Protein AF-0000000072324168 (afdb_homodimer)

Solvent-accessible surface area (backbone atoms only — not comparable to full-atom values): 37733 Å² total; per-residue (Å²): 128,75,68,67,39,31,33,25,35,31,62,55,54,40,46,63,49,72,64,44,25,72,76,72,34,48,34,36,33,50,61,52,38,23,42,68,27,62,54,70,36,89,86,43,82,41,41,69,46,52,26,52,66,29,71,56,37,54,84,37,65,69,52,51,38,49,52,46,49,53,36,47,72,25,58,42,56,27,38,25,35,52,34,39,68,38,70,90,43,70,47,70,49,60,48,61,48,50,31,62,75,67,61,41,54,93,57,33,31,38,41,24,37,50,60,58,61,40,57,44,73,31,65,34,92,82,46,39,81,24,95,67,52,40,78,72,47,71,60,63,86,48,72,70,40,41,53,52,52,49,59,70,44,42,67,52,63,68,36,88,48,38,42,58,42,90,70,6,46,39,36,36,28,53,46,34,86,73,55,54,57,65,46,49,52,50,48,28,53,53,27,38,74,72,73,26,85,22,58,32,30,30,27,42,40,56,67,89,48,60,61,69,60,52,47,53,51,42,44,72,60,60,35,61,29,31,27,60,47,38,84,67,40,47,66,69,71,43,50,71,67,54,45,54,52,46,31,54,51,27,28,69,68,30,64,56,31,51,45,65,43,48,34,76,58,37,55,71,45,53,61,49,63,80,65,35,39,38,65,47,26,32,44,56,41,67,57,44,32,30,26,37,43,75,46,44,59,43,18,53,30,46,40,81,59,42,38,67,61,38,32,54,46,50,47,53,53,53,60,28,30,64,81,30,58,59,81,43,12,39,35,34,31,47,26,38,53,35,58,45,37,39,15,37,43,61,36,24,70,87,60,37,56,37,45,35,50,29,46,25,52,50,50,52,52,61,65,72,104,124,76,67,66,42,32,34,24,36,31,61,55,53,41,47,63,49,72,66,44,26,72,75,71,34,49,33,37,32,50,62,55,38,23,42,68,26,62,53,69,35,91,86,43,81,41,42,69,47,52,26,52,68,28,71,54,37,54,84,38,65,67,53,51,37,50,51,43,49,54,37,48,72,26,58,42,56,28,38,26,34,52,35,40,66,40,69,89,43,70,49,70,49,58,48,59,50,49,30,60,75,67,61,40,53,92,57,31,29,37,41,23,38,50,60,57,60,41,58,43,74,30,66,34,93,80,48,40,80,24,98,65,52,39,80,72,47,72,59,66,87,48,75,69,41,40,52,51,52,48,59,71,43,42,68,52,64,67,37,89,47,38,42,59,43,90,70,6,45,39,37,35,28,53,45,36,86,75,54,54,59,64,49,50,52,49,46,28,53,52,27,38,74,71,74,26,84,21,58,31,30,29,27,40,40,57,67,89,48,59,61,69,61,50,48,52,52,43,45,73,58,59,34,60,28,30,28,59,47,37,84,65,41,45,65,68,72,44,50,70,67,54,45,52,52,46,32,54,53,25,31,70,67,30,66,56,31,51,45,65,46,48,33,76,58,37,55,72,46,54,62,48,62,81,66,36,40,37,66,47,27,32,42,56,42,68,59,44,32,29,28,36,41,76,47,44,60,49,19,53,29,48,42,80,58,41,38,68,61,35,32,53,46,49,48,53,53,53,62,27,31,64,80,31,58,60,83,45,13,39,34,35,32,48,24,38,53,36,58,43,36,41,15,37,41,62,35,24,69,87,59,38,54,37,45,36,49,31,46,24,53,50,50,52,52,60,63,75,100

Structure (mmCIF, N/CA/C/O backbone):
data_AF-0000000072324168-model_v1
#
loop_
_entity.id
_entity.type
_entity.pdbx_description
1 polymer 'Glycosyltransferase WbsX'
#
loop_
_atom_site.group_PDB
_atom_site.id
_atom_site.type_symbol
_atom_site.label_atom_id
_atom_site.label_alt_id
_atom_site.label_comp_id
_atom_site.label_asym_id
_atom_site.label_entity_id
_atom_site.label_seq_id
_atom_site.pdbx_PDB_ins_code
_atom_site.Cartn_x
_atom_site.Cartn_y
_atom_site.Cartn_z
_atom_site.occupancy
_atom_site.B_iso_or_equiv
_atom_site.auth_seq_id
_atom_site.auth_comp_id
_atom_site.auth_asym_id
_atom_site.auth_atom_id
_atom_site.pdbx_PDB_model_num
ATOM 1 N N . MET A 1 1 ? -9.344 23.922 33.438 1 47.09 1 MET A N 1
ATOM 2 C CA . MET A 1 1 ? -8.594 24.531 32.344 1 47.09 1 MET A CA 1
ATOM 3 C C . MET A 1 1 ? -8.922 23.859 31.016 1 47.09 1 MET A C 1
ATOM 5 O O . MET A 1 1 ? -9.172 22.656 30.969 1 47.09 1 MET A O 1
ATOM 9 N N . SER A 1 2 ? -9.352 24.688 29.969 1 65 2 SER A N 1
ATOM 10 C CA . SER A 1 2 ? -9.805 24.156 28.688 1 65 2 SER A CA 1
ATOM 11 C C . SER A 1 2 ? -8.68 23.438 27.969 1 65 2 SER A C 1
ATOM 13 O O . SER A 1 2 ? -7.5 23.719 28.188 1 65 2 SER A O 1
ATOM 15 N N . LYS A 1 3 ? -8.859 22.281 27.391 1 82.44 3 LYS A N 1
ATOM 16 C CA . LYS A 1 3 ? -7.898 21.469 26.656 1 82.44 3 LYS A CA 1
ATOM 17 C C . LYS A 1 3 ? -7.676 22.031 25.25 1 82.44 3 LYS A C 1
ATOM 19 O O . LYS A 1 3 ? -8.633 22.297 24.531 1 82.44 3 LYS A O 1
ATOM 24 N N . PRO A 1 4 ? -6.355 22.312 25.047 1 93 4 PRO A N 1
ATOM 25 C CA . PRO A 1 4 ? -6.066 22.75 23.672 1 93 4 PRO A CA 1
ATOM 26 C C . PRO A 1 4 ? -6.57 21.75 22.625 1 93 4 PRO A C 1
ATOM 28 O O . PRO A 1 4 ? -6.535 20.531 22.859 1 93 4 PRO A O 1
ATOM 31 N N . ARG A 1 5 ? -7.145 22.297 21.594 1 96.12 5 ARG A N 1
ATOM 32 C CA . ARG A 1 5 ? -7.57 21.484 20.469 1 96.12 5 ARG A CA 1
ATOM 33 C C . ARG A 1 5 ? -6.418 21.266 19.484 1 96.12 5 ARG A C 1
ATOM 35 O O . ARG A 1 5 ? -5.844 22.219 18.984 1 96.12 5 ARG A O 1
ATOM 42 N N . LEU A 1 6 ? -6.098 20.016 19.312 1 98.12 6 LEU A N 1
ATOM 43 C CA . LEU A 1 6 ? -5.059 19.641 18.359 1 98.12 6 LEU A CA 1
ATOM 44 C C . LEU A 1 6 ? -5.672 19.141 17.047 1 98.12 6 LEU A C 1
ATOM 46 O O . LEU A 1 6 ? -6.445 18.188 17.047 1 98.12 6 LEU A O 1
ATOM 50 N N . ILE A 1 7 ? -5.395 19.828 15.953 1 98.88 7 ILE A N 1
ATOM 51 C CA . ILE A 1 7 ? -5.902 19.484 14.633 1 98.88 7 ILE A CA 1
ATOM 52 C C . ILE A 1 7 ? -4.75 19.031 13.734 1 98.88 7 ILE A C 1
ATOM 54 O O . ILE A 1 7 ? -3.781 19.766 13.539 1 98.88 7 ILE A O 1
ATOM 58 N N . ALA A 1 8 ? -4.809 17.797 13.203 1 98.88 8 ALA A N 1
ATOM 59 C CA . ALA A 1 8 ? -3.709 17.25 12.406 1 98.88 8 ALA A CA 1
ATOM 60 C C . ALA A 1 8 ? -3.988 17.406 10.914 1 98.88 8 ALA A C 1
ATOM 62 O O . ALA A 1 8 ? -5.074 17.062 10.445 1 98.88 8 ALA A O 1
ATOM 63 N N . LEU A 1 9 ? -3.006 17.969 10.219 1 98.88 9 LEU A N 1
ATOM 64 C CA . LEU A 1 9 ? -3.111 18.047 8.766 1 98.88 9 LEU A CA 1
ATOM 65 C C . LEU A 1 9 ? -3.135 16.656 8.148 1 98.88 9 LEU A C 1
ATOM 67 O O . LEU A 1 9 ? -2.342 15.789 8.523 1 98.88 9 LEU A O 1
ATOM 71 N N . TYR A 1 10 ? -4.043 16.453 7.254 1 98.88 10 TYR A N 1
ATOM 72 C CA . TYR A 1 10 ? -4.336 15.125 6.707 1 98.88 10 TYR A CA 1
ATOM 73 C C . TYR A 1 10 ? -4.23 15.133 5.188 1 98.88 10 TYR A C 1
ATOM 75 O O . TYR A 1 10 ? -4.938 15.883 4.512 1 98.88 10 TYR A O 1
ATOM 83 N N . LEU A 1 11 ? -3.324 14.312 4.668 1 98.62 11 LEU A N 1
ATOM 84 C CA . LEU A 1 11 ? -3.127 14.195 3.229 1 98.62 11 LEU A CA 1
ATOM 85 C C . LEU A 1 11 ? -4.004 13.094 2.646 1 98.62 11 LEU A C 1
ATOM 87 O O . LEU A 1 11 ? -3.84 11.922 2.982 1 98.62 11 LEU A O 1
ATOM 91 N N . PRO A 1 12 ? -4.871 13.391 1.72 1 98.12 12 PRO A N 1
ATOM 92 C CA . PRO A 1 12 ? -5.777 12.383 1.159 1 98.12 12 PRO A CA 1
ATOM 93 C C . PRO A 1 12 ? -5.184 11.656 -0.043 1 98.12 12 PRO A C 1
ATOM 95 O O . PRO A 1 12 ? -5.887 10.914 -0.732 1 98.12 12 PRO A O 1
ATOM 98 N N . GLN A 1 13 ? -3.922 11.773 -0.302 1 96.12 13 GLN A N 1
ATOM 99 C CA . GLN A 1 13 ? -3.275 11.391 -1.553 1 96.12 13 GLN A CA 1
ATOM 100 C C . GLN A 1 13 ? -3.098 9.875 -1.64 1 96.12 13 GLN A C 1
ATOM 102 O O . GLN A 1 13 ? -2.705 9.352 -2.684 1 96.12 13 GLN A O 1
ATOM 107 N N . PHE A 1 14 ? -3.506 9.016 -0.709 1 97.62 14 PHE A N 1
ATOM 108 C CA . PHE A 1 14 ? -3.205 7.59 -0.674 1 97.62 14 PHE A CA 1
ATOM 109 C C . PHE A 1 14 ? -4.324 6.785 -1.323 1 97.62 14 PHE A C 1
ATOM 111 O O . PHE A 1 14 ? -4.832 5.832 -0.731 1 97.62 14 PHE A O 1
ATOM 118 N N . HIS A 1 15 ? -4.668 7.168 -2.529 1 97.44 15 HIS A N 1
ATOM 119 C CA . HIS A 1 15 ? -5.543 6.539 -3.512 1 97.44 15 HIS A CA 1
ATOM 120 C C . HIS A 1 15 ? -5.262 7.062 -4.914 1 97.44 15 HIS A C 1
ATOM 122 O O . HIS A 1 15 ? -4.82 8.203 -5.082 1 97.44 15 HIS A O 1
ATOM 128 N N . PRO A 1 16 ? -5.414 6.191 -5.871 1 96.19 16 PRO A N 1
ATOM 129 C CA . PRO A 1 16 ? -5.199 6.672 -7.238 1 96.19 16 PRO A CA 1
ATOM 130 C C . PRO A 1 16 ? -6.328 7.574 -7.73 1 96.19 16 PRO A C 1
ATOM 132 O O . PRO A 1 16 ? -7.477 7.422 -7.305 1 96.19 16 PRO A O 1
ATOM 135 N N . PHE A 1 17 ? -6.027 8.523 -8.555 1 95.5 17 PHE A N 1
ATOM 136 C CA . PHE A 1 17 ? -7.004 9.367 -9.234 1 95.5 17 PHE A CA 1
ATOM 137 C C . PHE A 1 17 ? -6.48 9.82 -10.594 1 95.5 17 PHE A C 1
ATOM 139 O O . PHE A 1 17 ? -5.281 9.703 -10.867 1 95.5 17 PHE A O 1
ATOM 146 N N . LYS A 1 18 ? -7.309 10.266 -11.414 1 94.94 18 LYS A N 1
ATOM 147 C CA . LYS A 1 18 ? -7.078 10.43 -12.844 1 94.94 18 LYS A CA 1
ATOM 148 C C . LYS A 1 18 ? -5.859 11.305 -13.109 1 94.94 18 LYS A C 1
ATOM 150 O O . LYS A 1 18 ? -4.965 10.93 -13.867 1 94.94 18 LYS A O 1
ATOM 155 N N . GLU A 1 19 ? -5.723 12.422 -12.477 1 94.56 19 GLU A N 1
ATOM 156 C CA . GLU A 1 19 ? -4.664 13.383 -12.758 1 94.56 19 GLU A CA 1
ATOM 157 C C . GLU A 1 19 ? -3.297 12.836 -12.367 1 94.56 19 GLU A C 1
ATOM 159 O O . GLU A 1 19 ? -2.332 12.953 -13.125 1 94.56 19 GLU A O 1
ATOM 164 N N . ASN A 1 20 ? -3.205 12.211 -11.242 1 93.62 20 ASN A N 1
ATOM 165 C CA . ASN A 1 20 ? -1.938 11.609 -10.836 1 93.62 20 ASN A CA 1
ATOM 166 C C . ASN A 1 20 ? -1.521 10.492 -11.789 1 93.62 20 ASN A C 1
ATOM 168 O O . ASN A 1 20 ? -0.333 10.32 -12.07 1 93.62 20 ASN A O 1
ATOM 172 N N . ASP A 1 21 ? -2.533 9.719 -12.242 1 94.12 21 ASP A N 1
ATOM 173 C CA . ASP A 1 21 ? -2.238 8.695 -13.242 1 94.12 21 ASP A CA 1
ATOM 174 C C . ASP A 1 21 ? -1.585 9.312 -14.484 1 94.12 21 ASP A C 1
ATOM 176 O O . ASP A 1 21 ? -0.632 8.758 -15.031 1 94.12 21 ASP A O 1
ATOM 180 N N . GLU A 1 22 ? -2.107 10.438 -14.859 1 93.12 22 GLU A N 1
ATOM 181 C CA . GLU A 1 22 ? -1.63 11.117 -16.062 1 93.12 22 GLU A CA 1
ATOM 182 C C . GLU A 1 22 ? -0.259 11.75 -15.828 1 93.12 22 GLU A C 1
ATOM 184 O O . GLU A 1 22 ? 0.615 11.68 -16.688 1 93.12 22 GLU A O 1
ATOM 189 N N . TRP A 1 23 ? -0.089 12.344 -14.656 1 91.25 23 TRP A N 1
ATOM 190 C CA . TRP A 1 23 ? 1.101 13.141 -14.391 1 91.25 23 TRP A CA 1
ATOM 191 C C . TRP A 1 23 ? 2.266 12.258 -13.953 1 91.25 23 TRP A C 1
ATOM 193 O O . TRP A 1 23 ? 3.422 12.547 -14.266 1 91.25 23 TRP A O 1
ATOM 203 N N . TRP A 1 24 ? 1.988 11.18 -13.195 1 90.62 24 TRP A N 1
ATOM 204 C CA . TRP A 1 24 ? 3.066 10.477 -12.508 1 90.62 24 TRP A CA 1
ATOM 205 C C . TRP A 1 24 ? 3.066 9 -12.867 1 90.62 24 TRP A C 1
ATOM 207 O O . TRP A 1 24 ? 3.965 8.258 -12.461 1 90.62 24 TRP A O 1
ATOM 217 N N . GLY A 1 25 ? 2.096 8.539 -13.594 1 91.94 25 GLY A N 1
ATOM 218 C CA . GLY A 1 25 ? 1.966 7.141 -13.953 1 91.94 25 GLY A CA 1
ATOM 219 C C . GLY A 1 25 ? 0.766 6.465 -13.32 1 91.94 25 GLY A C 1
ATOM 220 O O . GLY A 1 25 ? 0.358 6.824 -12.211 1 91.94 25 GLY A O 1
ATOM 221 N N . LYS A 1 26 ? 0.283 5.48 -13.977 1 94.5 26 LYS A N 1
ATOM 222 C CA . LYS A 1 26 ? -0.919 4.773 -13.547 1 94.5 26 LYS A CA 1
ATOM 223 C C . LYS A 1 26 ? -0.741 4.195 -12.148 1 94.5 26 LYS A C 1
ATOM 225 O O . LYS A 1 26 ? 0.283 3.576 -11.852 1 94.5 26 LYS A O 1
ATOM 230 N N . GLY A 1 27 ? -1.746 4.477 -11.297 1 93.75 27 GLY A N 1
ATOM 231 C CA . GLY A 1 27 ? -1.777 3.895 -9.961 1 93.75 27 GLY A CA 1
ATOM 232 C C . GLY A 1 27 ? -0.893 4.629 -8.969 1 93.75 27 GLY A C 1
ATOM 233 O O . GLY A 1 27 ? -0.775 4.219 -7.812 1 93.75 27 GLY A O 1
ATOM 234 N N . PHE A 1 28 ? -0.382 5.699 -9.359 1 94.69 28 PHE A N 1
ATOM 235 C CA . PHE A 1 28 ? 0.545 6.434 -8.508 1 94.69 28 PHE A CA 1
ATOM 236 C C . PHE A 1 28 ? -0.159 6.941 -7.254 1 94.69 28 PHE A C 1
ATOM 238 O O . PHE A 1 28 ? -1.254 7.5 -7.332 1 94.69 28 PHE A O 1
ATOM 245 N N . THR A 1 29 ? 0.483 6.746 -6.125 1 96.19 29 THR A N 1
ATOM 246 C CA . THR A 1 29 ? 0.257 7.43 -4.855 1 96.19 29 THR A CA 1
ATOM 247 C C . THR A 1 29 ? 1.583 7.793 -4.195 1 96.19 29 THR A C 1
ATOM 249 O O . THR A 1 29 ? 2.648 7.379 -4.656 1 96.19 29 THR A O 1
ATOM 252 N N . GLU A 1 30 ? 1.477 8.477 -3.131 1 96.31 30 GLU A N 1
ATOM 253 C CA . GLU A 1 30 ? 2.686 8.875 -2.418 1 96.31 30 GLU A CA 1
ATOM 254 C C . GLU A 1 30 ? 3.451 7.656 -1.906 1 96.31 30 GLU A C 1
ATOM 256 O O . GLU A 1 30 ? 4.645 7.742 -1.619 1 96.31 30 GLU A O 1
ATOM 261 N N . TRP A 1 31 ? 2.811 6.496 -1.821 1 97.81 31 TRP A N 1
ATOM 262 C CA . TRP A 1 31 ? 3.479 5.273 -1.39 1 97.81 31 TRP A CA 1
ATOM 263 C C . TRP A 1 31 ? 4.621 4.918 -2.334 1 97.81 31 TRP A C 1
ATOM 265 O O . TRP A 1 31 ? 5.641 4.367 -1.906 1 97.81 31 TRP A O 1
ATOM 275 N N . THR A 1 32 ? 4.449 5.234 -3.635 1 96.06 32 THR A N 1
ATOM 276 C CA . THR A 1 32 ? 5.496 4.969 -4.617 1 96.06 32 THR A CA 1
ATOM 277 C C . THR A 1 32 ? 6.789 5.684 -4.238 1 96.06 32 THR A C 1
ATOM 279 O O . THR A 1 32 ? 7.848 5.055 -4.152 1 96.06 32 THR A O 1
ATOM 282 N N . ASN A 1 33 ? 6.672 6.984 -3.93 1 95.31 33 ASN A N 1
ATOM 283 C CA . ASN A 1 33 ? 7.844 7.766 -3.541 1 95.31 33 ASN A CA 1
ATOM 284 C C . ASN A 1 33 ? 8.445 7.258 -2.232 1 95.31 33 ASN A C 1
ATOM 286 O O . ASN A 1 33 ? 9.664 7.188 -2.092 1 95.31 33 ASN A O 1
ATOM 290 N N . VAL A 1 34 ? 7.617 6.957 -1.32 1 97.31 34 VAL A N 1
ATOM 291 C CA . VAL A 1 34 ? 8.055 6.496 -0.007 1 97.31 34 VAL A CA 1
ATOM 292 C C . VAL A 1 34 ? 8.852 5.203 -0.152 1 97.31 34 VAL A C 1
ATOM 294 O O . VAL A 1 34 ? 9.953 5.082 0.388 1 97.31 34 VAL A O 1
ATOM 297 N N . ALA A 1 35 ? 8.32 4.266 -0.903 1 96.31 35 ALA A N 1
ATOM 298 C CA . ALA A 1 35 ? 8.898 2.928 -0.997 1 96.31 35 ALA A CA 1
ATOM 299 C C . ALA A 1 35 ? 10.172 2.938 -1.846 1 96.31 35 ALA A C 1
ATOM 301 O O . ALA A 1 35 ? 11.086 2.139 -1.618 1 96.31 35 ALA A O 1
ATOM 302 N N . LYS A 1 36 ? 10.25 3.785 -2.805 1 94.38 36 LYS A N 1
ATOM 303 C CA . LYS A 1 36 ? 11.406 3.766 -3.697 1 94.38 36 LYS A CA 1
ATOM 304 C C . LYS A 1 36 ? 12.586 4.527 -3.092 1 94.38 36 LYS A C 1
ATOM 306 O O . LYS A 1 36 ? 13.695 4.48 -3.619 1 94.38 36 LYS A O 1
ATOM 311 N N . ALA A 1 37 ? 12.32 5.25 -1.991 1 94.5 37 ALA A N 1
ATOM 312 C CA . ALA A 1 37 ? 13.367 6.035 -1.34 1 94.5 37 ALA A CA 1
ATOM 313 C C . ALA A 1 37 ? 14.516 5.141 -0.877 1 94.5 37 ALA A C 1
ATOM 315 O O . ALA A 1 37 ? 14.312 3.957 -0.6 1 94.5 37 ALA A O 1
ATOM 316 N N . ARG A 1 38 ? 15.734 5.703 -0.836 1 91.81 38 ARG A N 1
ATOM 317 C CA . ARG A 1 38 ? 16.938 5 -0.412 1 91.81 38 ARG A CA 1
ATOM 318 C C . ARG A 1 38 ? 17.75 5.844 0.568 1 91.81 38 ARG A C 1
ATOM 320 O O . ARG A 1 38 ? 17.688 7.074 0.535 1 91.81 38 ARG A O 1
ATOM 327 N N . PRO A 1 39 ? 18.453 5.082 1.451 1 93.25 39 PRO A N 1
ATOM 328 C CA . PRO A 1 39 ? 19.375 5.863 2.289 1 93.25 39 PRO A CA 1
ATOM 329 C C . PRO A 1 39 ? 20.406 6.637 1.473 1 93.25 39 PRO A C 1
ATOM 331 O O . PRO A 1 39 ? 20.984 6.094 0.532 1 93.25 39 PRO A O 1
ATOM 334 N N . LEU A 1 40 ? 20.547 7.879 1.831 1 92.75 40 LEU A N 1
ATOM 335 C CA . LEU A 1 40 ? 21.484 8.75 1.117 1 92.75 40 LEU A CA 1
ATOM 336 C C . LEU A 1 40 ? 22.812 8.836 1.849 1 92.75 40 LEU A C 1
ATOM 338 O O . LEU A 1 40 ? 23.812 9.266 1.272 1 92.75 40 LEU A O 1
ATOM 342 N N . PHE A 1 41 ? 22.875 8.547 3.092 1 91.75 41 PHE A N 1
ATOM 343 C CA . PHE A 1 41 ? 24.047 8.531 3.951 1 91.75 41 PHE A CA 1
ATOM 344 C C . PHE A 1 41 ? 23.906 7.492 5.059 1 91.75 41 PHE A C 1
ATOM 346 O O . PHE A 1 41 ? 22.812 6.938 5.25 1 91.75 41 PHE A O 1
ATOM 353 N N . ARG A 1 42 ? 24.969 7.188 5.734 1 88.94 42 ARG A N 1
ATOM 354 C CA . ARG A 1 42 ? 24.953 6.176 6.785 1 88.94 42 ARG A CA 1
ATOM 355 C C . ARG A 1 42 ? 23.984 6.562 7.898 1 88.94 42 ARG A C 1
ATOM 357 O O . ARG A 1 42 ? 24.016 7.691 8.398 1 88.94 42 ARG A O 1
ATOM 364 N N . GLY A 1 43 ? 23.109 5.68 8.203 1 90.38 43 GLY A N 1
ATOM 365 C CA . GLY A 1 43 ? 22.172 5.922 9.289 1 90.38 43 GLY A CA 1
ATOM 366 C C . GLY A 1 43 ? 20.875 6.566 8.836 1 90.38 43 GLY A C 1
ATOM 367 O O . GLY A 1 43 ? 19.938 6.699 9.617 1 90.38 43 GLY A O 1
ATOM 368 N N . HIS A 1 44 ? 20.891 6.98 7.562 1 94.31 44 HIS A N 1
ATOM 369 C CA . HIS A 1 44 ? 19.672 7.582 7.031 1 94.31 44 HIS A CA 1
ATOM 370 C C . HIS A 1 44 ? 18.531 6.566 6.973 1 94.31 44 HIS A C 1
ATOM 372 O O . HIS A 1 44 ? 18.625 5.566 6.258 1 94.31 44 HIS A O 1
ATOM 378 N N . TYR A 1 45 ? 17.531 6.871 7.699 1 93.56 45 TYR A N 1
ATOM 379 C CA . TYR A 1 45 ? 16.406 5.953 7.801 1 93.56 45 TYR A CA 1
ATOM 380 C C . TYR A 1 45 ? 15.484 6.078 6.59 1 93.56 45 TYR A C 1
ATOM 382 O O . TYR A 1 45 ? 14.508 6.836 6.617 1 93.56 45 TYR A O 1
ATOM 390 N N . GLN A 1 46 ? 15.703 5.359 5.594 1 94.75 46 GLN A N 1
ATOM 391 C CA . GLN A 1 46 ? 14.906 5.207 4.383 1 94.75 46 GLN A CA 1
ATOM 392 C C . GLN A 1 46 ? 15.016 3.791 3.826 1 94.75 46 GLN A C 1
ATOM 394 O O . GLN A 1 46 ? 16.062 3.156 3.932 1 94.75 46 GLN A O 1
ATOM 399 N N . PRO A 1 47 ? 13.977 3.27 3.246 1 96.06 47 PRO A N 1
ATOM 400 C CA . PRO A 1 47 ? 12.641 3.854 3.205 1 96.06 47 PRO A CA 1
ATOM 401 C C . PRO A 1 47 ? 11.938 3.82 4.562 1 96.06 47 PRO A C 1
ATOM 403 O O . PRO A 1 47 ? 12.188 2.92 5.367 1 96.06 47 PRO A O 1
ATOM 406 N N . LYS A 1 48 ? 11.148 4.805 4.82 1 96.75 48 LYS A N 1
ATOM 407 C CA . LYS A 1 48 ? 10.234 4.762 5.961 1 96.75 48 LYS A CA 1
ATOM 408 C C . LYS A 1 48 ? 9.055 3.836 5.688 1 96.75 48 LYS A C 1
ATOM 410 O O . LYS A 1 48 ? 8.359 3.99 4.684 1 96.75 48 LYS A O 1
ATOM 415 N N . VAL A 1 49 ? 8.883 2.861 6.543 1 96.94 49 VAL A N 1
ATOM 416 C CA . VAL A 1 49 ? 7.875 1.835 6.297 1 96.94 49 VAL A CA 1
ATOM 417 C C . VAL A 1 49 ? 6.781 1.918 7.359 1 96.94 49 VAL A C 1
ATOM 419 O O . VAL A 1 49 ? 7.066 1.885 8.555 1 96.94 49 VAL A O 1
ATOM 422 N N . PRO A 1 50 ? 5.52 2.07 6.891 1 97.94 50 PRO A N 1
ATOM 423 C CA . PRO A 1 50 ? 4.426 2.109 7.867 1 97.94 50 PRO A CA 1
ATOM 424 C C . PRO A 1 50 ? 4.254 0.79 8.617 1 97.94 50 PRO A C 1
ATOM 426 O O . PRO A 1 50 ? 4.512 -0.279 8.055 1 97.94 50 PRO A O 1
ATOM 429 N N . ALA A 1 51 ? 3.787 0.842 9.859 1 96.31 51 ALA A N 1
ATOM 430 C CA . ALA A 1 51 ? 3.537 -0.337 10.68 1 96.31 51 ALA A CA 1
ATOM 431 C C . ALA A 1 51 ? 2.045 -0.643 10.766 1 96.31 51 ALA A C 1
ATOM 433 O O . ALA A 1 51 ? 1.477 -1.241 9.844 1 96.31 51 ALA A O 1
ATOM 434 N N . ASP A 1 52 ? 1.308 -0.135 11.703 1 96.12 52 ASP A N 1
ATOM 435 C CA . ASP A 1 52 ? -0.031 -0.542 12.125 1 96.12 52 ASP A CA 1
ATOM 436 C C . ASP A 1 52 ? -1.038 -0.353 10.992 1 96.12 52 ASP A C 1
ATOM 438 O O . ASP A 1 52 ? -1.988 -1.127 10.859 1 96.12 52 ASP A O 1
ATOM 442 N N . LEU A 1 53 ? -0.854 0.685 10.25 1 97.75 53 LEU A N 1
ATOM 443 C CA . LEU A 1 53 ? -1.843 1.003 9.227 1 97.75 53 LEU A CA 1
ATOM 444 C C . LEU A 1 53 ? -1.41 0.465 7.863 1 97.75 53 LEU A C 1
ATOM 446 O O . LEU A 1 53 ? -2.221 0.382 6.938 1 97.75 53 LEU A O 1
ATOM 450 N N . GLY A 1 54 ? -0.083 0.099 7.805 1 96.62 54 GLY A N 1
ATOM 451 C CA . GLY A 1 54 ? 0.429 -0.441 6.555 1 96.62 54 GLY A CA 1
ATOM 452 C C . GLY A 1 54 ? 0.371 0.549 5.406 1 96.62 54 GLY A C 1
ATOM 453 O O . GLY A 1 54 ? 0.13 1.739 5.621 1 96.62 54 GLY A O 1
ATOM 454 N N . PHE A 1 55 ? 0.723 0.029 4.215 1 97.62 55 PHE A N 1
ATOM 455 C CA . PHE A 1 55 ? 0.533 0.779 2.98 1 97.62 55 PHE A CA 1
ATOM 456 C C . PHE A 1 55 ? -0.941 0.83 2.598 1 97.62 55 PHE A C 1
ATOM 458 O O . PHE A 1 55 ? -1.371 0.142 1.671 1 97.62 55 PHE A O 1
ATOM 465 N N . TYR A 1 56 ? -1.633 1.707 3.26 1 98.31 56 TYR A N 1
ATOM 466 C CA . TYR A 1 56 ? -3.09 1.677 3.189 1 98.31 56 TYR A CA 1
ATOM 467 C C . TYR A 1 56 ? -3.59 2.379 1.932 1 98.31 56 TYR A C 1
ATOM 469 O O . TYR A 1 56 ? -2.842 3.119 1.288 1 98.31 56 TYR A O 1
ATOM 477 N N . ASP A 1 57 ? -4.832 2.02 1.552 1 98.25 57 ASP A N 1
ATOM 478 C CA . ASP A 1 57 ? -5.668 2.662 0.543 1 98.25 57 ASP A CA 1
ATOM 479 C C . ASP A 1 57 ? -6.852 3.381 1.188 1 98.25 57 ASP A C 1
ATOM 481 O O . ASP A 1 57 ? -7.688 2.75 1.841 1 98.25 57 ASP A O 1
ATOM 485 N N . LEU A 1 58 ? -6.898 4.703 0.979 1 98.62 58 LEU A N 1
ATOM 486 C CA . LEU A 1 58 ? -7.879 5.5 1.712 1 98.62 58 LEU A CA 1
ATOM 487 C C . LEU A 1 58 ? -9.281 5.281 1.157 1 98.62 58 LEU A C 1
ATOM 489 O O . LEU A 1 58 ? -10.258 5.77 1.726 1 98.62 58 LEU A O 1
ATOM 493 N N . ARG A 1 59 ? -9.453 4.574 0.094 1 98.06 59 ARG A N 1
ATOM 494 C CA . ARG A 1 59 ? -10.781 4.168 -0.372 1 98.06 59 ARG A CA 1
ATOM 495 C C . ARG A 1 59 ? -11.406 3.16 0.583 1 98.06 59 ARG A C 1
ATOM 497 O O . ARG A 1 59 ? -12.617 2.93 0.541 1 98.06 59 ARG A O 1
ATOM 504 N N . VAL A 1 60 ? -10.609 2.549 1.468 1 98.38 60 VAL A N 1
ATOM 505 C CA . VAL A 1 60 ? -11.062 1.534 2.414 1 98.38 60 VAL A CA 1
ATOM 506 C C . VAL A 1 60 ? -11.594 2.207 3.68 1 98.38 60 VAL A C 1
ATOM 508 O O . VAL A 1 60 ? -10.828 2.834 4.422 1 98.38 60 VAL A O 1
ATOM 511 N N . PRO A 1 61 ? -12.867 2.025 4.012 1 98.19 61 PRO A N 1
ATOM 512 C CA . PRO A 1 61 ? -13.43 2.691 5.191 1 98.19 61 PRO A CA 1
ATOM 513 C C . PRO A 1 61 ? -12.773 2.242 6.492 1 98.19 61 PRO A C 1
ATOM 515 O O . PRO A 1 61 ? -12.609 3.045 7.414 1 98.19 61 PRO A O 1
ATOM 518 N N . GLU A 1 62 ? -12.375 0.98 6.523 1 97.94 62 GLU A N 1
ATOM 519 C CA . GLU A 1 62 ? -11.75 0.453 7.738 1 97.94 62 GLU A CA 1
ATOM 520 C C . GLU A 1 62 ? -10.461 1.202 8.07 1 97.94 62 GLU A C 1
ATOM 522 O O . GLU A 1 62 ? -10.125 1.385 9.242 1 97.94 62 GLU A O 1
ATOM 527 N N . VAL A 1 63 ? -9.781 1.629 7.043 1 98.31 63 VAL A N 1
ATOM 528 C CA . VAL A 1 63 ? -8.531 2.369 7.219 1 98.31 63 VAL A CA 1
ATOM 529 C C . VAL A 1 63 ? -8.828 3.729 7.852 1 98.31 63 VAL A C 1
ATOM 531 O O . VAL A 1 63 ? -8.164 4.125 8.812 1 98.31 63 VAL A O 1
ATOM 534 N N . ARG A 1 64 ? -9.82 4.422 7.301 1 98.75 64 ARG A N 1
ATOM 535 C CA . ARG A 1 64 ? -10.195 5.738 7.816 1 98.75 64 ARG A CA 1
ATOM 536 C C . ARG A 1 64 ? -10.656 5.645 9.266 1 98.75 64 ARG A C 1
ATOM 538 O O . ARG A 1 64 ? -10.336 6.512 10.086 1 98.75 64 ARG A O 1
ATOM 545 N N . GLU A 1 65 ? -11.359 4.586 9.586 1 98.75 65 GLU A N 1
ATOM 546 C CA . GLU A 1 65 ? -11.82 4.359 10.953 1 98.75 65 GLU A CA 1
ATOM 547 C C . GLU A 1 65 ? -10.641 4.125 11.898 1 98.75 65 GLU A C 1
ATOM 549 O O . GLU A 1 65 ? -10.617 4.648 13.008 1 98.75 65 GLU A O 1
ATOM 554 N N . GLU A 1 66 ? -9.734 3.34 11.445 1 98.25 66 GLU A N 1
ATOM 555 C CA . GLU A 1 66 ? -8.57 3.045 12.273 1 98.25 66 GLU A CA 1
ATOM 556 C C . GLU A 1 66 ? -7.711 4.289 12.484 1 98.25 66 GLU A C 1
ATOM 558 O O . GLU A 1 66 ? -7.164 4.492 13.57 1 98.25 66 GLU A O 1
ATOM 563 N N . GLN A 1 67 ? -7.539 5.082 11.453 1 98.75 67 GLN A N 1
ATOM 564 C CA . GLN A 1 67 ? -6.82 6.344 11.594 1 98.75 67 GLN A CA 1
ATOM 565 C C . GLN A 1 67 ? -7.469 7.234 12.648 1 98.75 67 GLN A C 1
ATOM 567 O O . GLN A 1 67 ? -6.781 7.801 13.5 1 98.75 67 GLN A O 1
ATOM 572 N N . ALA A 1 68 ? -8.773 7.348 12.555 1 98.81 68 ALA A N 1
ATOM 573 C CA . ALA A 1 68 ? -9.508 8.172 13.508 1 98.81 68 ALA A CA 1
ATOM 574 C C . ALA A 1 68 ? -9.359 7.645 14.93 1 98.81 68 ALA A C 1
ATOM 576 O O . ALA A 1 68 ? -9.188 8.422 15.875 1 98.81 68 ALA A O 1
ATOM 577 N N . ARG A 1 69 ? -9.422 6.348 15.055 1 98.5 69 ARG A N 1
ATOM 578 C CA . ARG A 1 69 ? -9.266 5.73 16.375 1 98.5 69 ARG A CA 1
ATOM 579 C C . ARG A 1 69 ? -7.898 6.059 16.969 1 98.5 69 ARG A C 1
ATOM 581 O O . ARG A 1 69 ? -7.809 6.461 18.125 1 98.5 69 ARG A O 1
ATOM 588 N N . LEU A 1 70 ? -6.875 5.879 16.203 1 98.5 70 LEU A N 1
ATOM 589 C CA . LEU A 1 70 ? -5.52 6.164 16.656 1 98.5 70 LEU A CA 1
ATOM 590 C C . LEU A 1 70 ? -5.371 7.633 17.031 1 98.5 70 LEU A C 1
ATOM 592 O O . LEU A 1 70 ? -4.754 7.953 18.062 1 98.5 70 LEU A O 1
ATOM 596 N N . ALA A 1 71 ? -5.91 8.492 16.203 1 98.75 71 ALA A N 1
ATOM 597 C CA . ALA A 1 71 ? -5.836 9.93 16.453 1 98.75 71 ALA A CA 1
ATOM 598 C C . ALA A 1 71 ? -6.559 10.297 17.75 1 98.75 71 ALA A C 1
ATOM 600 O O . ALA A 1 71 ? -6.02 11.023 18.578 1 98.75 71 ALA A O 1
ATOM 601 N N . LYS A 1 72 ? -7.758 9.75 17.875 1 98.25 72 LYS A N 1
ATOM 602 C CA . LYS A 1 72 ? -8.555 10 19.078 1 98.25 72 LYS A CA 1
ATOM 603 C C . LYS A 1 72 ? -7.828 9.523 20.328 1 98.25 72 LYS A C 1
ATOM 605 O O . LYS A 1 72 ? -7.777 10.234 21.328 1 98.25 72 LYS A O 1
ATOM 610 N N . GLU A 1 73 ? -7.258 8.375 20.281 1 97.56 73 GLU A N 1
ATOM 611 C CA . GLU A 1 73 ? -6.539 7.793 21.406 1 97.56 73 GLU A CA 1
ATOM 612 C C . GLU A 1 73 ? -5.312 8.633 21.766 1 97.56 73 GLU A C 1
ATOM 614 O O . GLU A 1 73 ? -4.934 8.711 22.938 1 97.56 73 GLU A O 1
ATOM 619 N N . ALA A 1 74 ? -4.738 9.258 20.797 1 97.81 74 ALA A N 1
ATOM 620 C CA . ALA A 1 74 ? -3.549 10.07 21.016 1 97.81 74 ALA A CA 1
ATOM 621 C C . ALA A 1 74 ? -3.924 11.453 21.547 1 97.81 74 ALA A C 1
ATOM 623 O O . ALA A 1 74 ? -3.059 12.211 21.984 1 97.81 74 ALA A O 1
ATOM 624 N N . GLY A 1 75 ? -5.176 11.82 21.469 1 96.75 75 GLY A N 1
ATOM 625 C CA . GLY A 1 75 ? -5.637 13.102 21.984 1 96.75 75 GLY A CA 1
ATOM 626 C C . GLY A 1 75 ? -5.812 14.148 20.891 1 96.75 75 GLY A C 1
ATOM 627 O O . GLY A 1 75 ? -5.992 15.328 21.188 1 96.75 75 GLY A O 1
ATOM 628 N N . ILE A 1 76 ? -5.789 13.734 19.672 1 98.25 76 ILE A N 1
ATOM 629 C CA . ILE A 1 76 ? -6.039 14.641 18.562 1 98.25 76 ILE A CA 1
ATOM 630 C C . ILE A 1 76 ? -7.535 14.914 18.438 1 98.25 76 ILE A C 1
ATOM 632 O O . ILE A 1 76 ? -8.352 14 18.594 1 98.25 76 ILE A O 1
ATOM 636 N N . ASP A 1 77 ? -7.859 16.141 18.109 1 97.81 77 ASP A N 1
ATOM 637 C CA . ASP A 1 77 ? -9.258 16.562 18.188 1 97.81 77 ASP A CA 1
ATOM 638 C C . ASP A 1 77 ? -9.898 16.562 16.797 1 97.81 77 ASP A C 1
ATOM 640 O O . ASP A 1 77 ? -11.125 16.672 16.672 1 97.81 77 ASP A O 1
ATOM 644 N N . GLY A 1 78 ? -9.117 16.453 15.789 1 98.75 78 GLY A N 1
ATOM 645 C CA . GLY A 1 78 ? -9.688 16.406 14.453 1 98.75 78 GLY A CA 1
ATOM 646 C C . GLY A 1 78 ? -8.633 16.391 13.359 1 98.75 78 GLY A C 1
ATOM 647 O O . GLY A 1 78 ? -7.445 16.594 13.625 1 98.75 78 GLY A O 1
ATOM 648 N N . PHE A 1 79 ? -9.109 16.078 12.172 1 98.94 79 PHE A N 1
ATOM 649 C CA . PHE A 1 79 ? -8.25 16.109 10.992 1 98.94 79 PHE A CA 1
ATOM 650 C C . PHE A 1 79 ? -8.562 17.328 10.125 1 98.94 79 PHE A C 1
ATOM 652 O O . PHE A 1 79 ? -9.719 17.703 9.969 1 98.94 79 PHE A O 1
ATOM 659 N N . CYS A 1 80 ? -7.559 17.969 9.664 1 98.94 80 CYS A N 1
ATOM 660 C CA . CYS A 1 80 ? -7.668 18.984 8.617 1 98.94 80 CYS A CA 1
ATOM 661 C C . CYS A 1 80 ? -7.297 18.406 7.254 1 98.94 80 CYS A C 1
ATOM 663 O O . CYS A 1 80 ? -6.117 18.328 6.906 1 98.94 80 CYS A O 1
ATOM 665 N N . TYR A 1 81 ? -8.328 18.062 6.465 1 98.88 81 TYR A N 1
ATOM 666 C CA . TYR A 1 81 ? -8.094 17.438 5.168 1 98.88 81 TYR A CA 1
ATOM 667 C C . TYR A 1 81 ? -7.629 18.453 4.141 1 98.88 81 TYR A C 1
ATOM 669 O O . TYR A 1 81 ? -8.297 19.469 3.912 1 98.88 81 TYR A O 1
ATOM 677 N N . TRP A 1 82 ? -6.488 18.172 3.582 1 98.69 82 TRP A N 1
ATOM 678 C CA . TRP A 1 82 ? -6.105 19 2.445 1 98.69 82 TRP A CA 1
ATOM 679 C C . TRP A 1 82 ? -7.164 18.953 1.351 1 98.69 82 TRP A C 1
ATOM 681 O O . TRP A 1 82 ? -7.629 17.875 0.978 1 98.69 82 TRP A O 1
ATOM 691 N N . HIS A 1 83 ? -7.535 20.094 0.93 1 98.5 83 HIS A N 1
ATOM 692 C CA . HIS A 1 83 ? -8.57 20.312 -0.079 1 98.5 83 HIS A CA 1
ATOM 693 C C . HIS A 1 83 ? -8 21 -1.31 1 98.5 83 HIS A C 1
ATOM 695 O O . HIS A 1 83 ? -7.395 22.078 -1.196 1 98.5 83 HIS A O 1
ATOM 701 N N . TYR A 1 84 ? -8.227 20.359 -2.48 1 98 84 TYR A N 1
ATOM 702 C CA . TYR A 1 84 ? -7.66 20.859 -3.729 1 98 84 TYR A CA 1
ATOM 703 C C . TYR A 1 84 ? -8.758 21.297 -4.691 1 98 84 TYR A C 1
ATOM 705 O O . TYR A 1 84 ? -9.414 20.453 -5.312 1 98 84 TYR A O 1
ATOM 713 N N . TRP A 1 85 ? -8.93 22.594 -4.777 1 98.12 85 TRP A N 1
ATOM 714 C CA . TRP A 1 85 ? -9.953 23.172 -5.637 1 98.12 85 TRP A CA 1
ATOM 715 C C . TRP A 1 85 ? -9.336 24.156 -6.633 1 98.12 85 TRP A C 1
ATOM 717 O O . TRP A 1 85 ? -8.656 25.109 -6.238 1 98.12 85 TRP A O 1
ATOM 727 N N . PHE A 1 86 ? -9.531 23.859 -7.914 1 96.5 86 PHE A N 1
ATOM 728 C CA . PHE A 1 86 ? -9 24.672 -8.992 1 96.5 86 PHE A CA 1
ATOM 729 C C . PHE A 1 86 ? -10.117 25.141 -9.922 1 96.5 86 PHE A C 1
ATOM 731 O O . PHE A 1 86 ? -10.336 24.531 -10.977 1 96.5 86 PHE A O 1
ATOM 738 N N . GLU A 1 87 ? -10.75 26.203 -9.578 1 93.56 87 GLU A N 1
ATOM 739 C CA . GLU A 1 87 ? -11.82 26.797 -10.375 1 93.56 87 GLU A CA 1
ATOM 740 C C . GLU A 1 87 ? -12.805 25.734 -10.859 1 93.56 87 GLU A C 1
ATOM 742 O O . GLU A 1 87 ? -13.023 25.594 -12.062 1 93.56 87 GLU A O 1
ATOM 747 N N . GLY A 1 88 ? -13.414 25.156 -9.984 1 94 88 GLY A N 1
ATOM 748 C CA . GLY A 1 88 ? -14.461 24.203 -10.297 1 94 88 GLY A CA 1
ATOM 749 C C . GLY A 1 88 ? -13.961 22.781 -10.406 1 94 88 GLY A C 1
ATOM 750 O O . GLY A 1 88 ? -14.75 21.844 -10.492 1 94 88 GLY A O 1
ATOM 751 N N . HIS A 1 89 ? -12.742 22.609 -10.398 1 95.31 89 HIS A N 1
ATOM 752 C CA . HIS A 1 89 ? -12.148 21.281 -10.523 1 95.31 89 HIS A CA 1
ATOM 753 C C . HIS A 1 89 ? -11.508 20.844 -9.211 1 95.31 89 HIS A C 1
ATOM 755 O O . HIS A 1 89 ? -10.562 21.469 -8.734 1 95.31 89 HIS A O 1
ATOM 761 N N . GLU A 1 90 ? -12.086 19.828 -8.609 1 96.62 90 GLU A N 1
ATOM 762 C CA . GLU A 1 90 ? -11.578 19.297 -7.348 1 96.62 90 GLU A CA 1
ATOM 763 C C . GLU A 1 90 ? -10.695 18.078 -7.574 1 96.62 90 GLU A C 1
ATOM 765 O O . GLU A 1 90 ? -11.062 17.172 -8.32 1 96.62 90 GLU A O 1
ATOM 770 N N . LEU A 1 91 ? -9.508 18.078 -7.016 1 96 91 LEU A N 1
ATOM 771 C CA . LEU A 1 91 ? -8.586 16.953 -7.102 1 96 91 LEU A CA 1
ATOM 772 C C . LEU A 1 91 ? -8.531 16.188 -5.781 1 96 91 LEU A C 1
ATOM 774 O O . LEU A 1 91 ? -8.719 16.781 -4.715 1 96 91 LEU A O 1
ATOM 778 N N . MET A 1 92 ? -8.273 14.859 -5.852 1 95.94 92 MET A N 1
ATOM 779 C CA . MET A 1 92 ? -8.016 14.039 -4.672 1 95.94 92 MET A CA 1
ATOM 780 C C . MET A 1 92 ? -9.164 14.156 -3.67 1 95.94 92 MET A C 1
ATOM 782 O O . MET A 1 92 ? -8.93 14.375 -2.479 1 95.94 92 MET A O 1
ATOM 786 N N . GLU A 1 93 ? -10.367 14.148 -4.152 1 96.81 93 GLU A N 1
ATOM 787 C CA . GLU A 1 93 ? -11.539 14.547 -3.373 1 96.81 93 GLU A CA 1
ATOM 788 C C . GLU A 1 93 ? -12.148 13.352 -2.652 1 96.81 93 GLU A C 1
ATOM 790 O O . GLU A 1 93 ? -12.844 13.516 -1.646 1 96.81 93 GLU A O 1
ATOM 795 N N . ARG A 1 94 ? -11.883 12.156 -3.102 1 97.56 94 ARG A N 1
ATOM 796 C CA . ARG A 1 94 ? -12.711 11 -2.771 1 97.56 94 ARG A CA 1
ATOM 797 C C . ARG A 1 94 ? -12.664 10.703 -1.276 1 97.56 94 ARG A C 1
ATOM 799 O O . ARG A 1 94 ? -13.703 10.547 -0.635 1 97.56 94 ARG A O 1
ATOM 806 N N . PRO A 1 95 ? -11.469 10.602 -0.684 1 98.19 95 PRO A N 1
ATOM 807 C CA . PRO A 1 95 ? -11.438 10.25 0.737 1 98.19 95 PRO A CA 1
ATOM 808 C C . PRO A 1 95 ? -12.258 11.211 1.601 1 98.19 95 PRO A C 1
ATOM 810 O O . PRO A 1 95 ? -13.023 10.773 2.463 1 98.19 95 PRO A O 1
ATOM 813 N N . PHE A 1 96 ? -12.148 12.492 1.346 1 98.75 96 PHE A N 1
ATOM 814 C CA . PHE A 1 96 ? -12.852 13.484 2.139 1 98.75 96 PHE A CA 1
ATOM 815 C C . PHE A 1 96 ? -14.359 13.344 1.972 1 98.75 96 PHE A C 1
ATOM 817 O O . PHE A 1 96 ? -15.102 13.328 2.957 1 98.75 96 PHE A O 1
ATOM 824 N N . TRP A 1 97 ? -14.758 13.227 0.782 1 98.75 97 TRP A N 1
ATOM 825 C CA . TRP A 1 97 ? -16.188 13.188 0.534 1 98.75 97 TRP A CA 1
ATOM 826 C C . TRP A 1 97 ? -16.797 11.859 0.972 1 98.75 97 TRP A C 1
ATOM 828 O O . TRP A 1 97 ? -17.953 11.789 1.365 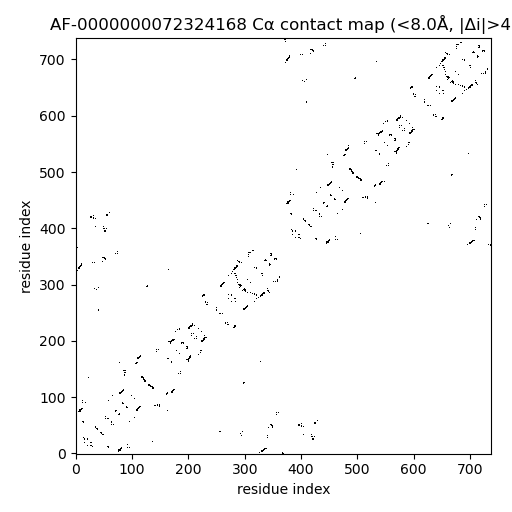1 98.75 97 TRP A O 1
ATOM 838 N N . GLU A 1 98 ? -15.984 10.773 0.919 1 98.5 98 GLU A N 1
ATOM 839 C CA . GLU A 1 98 ? -16.453 9.516 1.504 1 98.5 98 GLU A CA 1
ATOM 840 C C . GLU A 1 98 ? -16.719 9.672 3 1 98.5 98 GLU A C 1
ATOM 842 O O . GLU A 1 98 ? -17.656 9.078 3.535 1 98.5 98 GLU A O 1
ATOM 847 N N . VAL A 1 99 ? -15.891 10.414 3.672 1 98.69 99 VAL A N 1
ATOM 848 C CA . VAL A 1 99 ? -16.078 10.68 5.094 1 98.69 99 VAL A CA 1
ATOM 849 C C . VAL A 1 99 ? -17.359 11.484 5.305 1 98.69 99 VAL A C 1
ATOM 851 O O . VAL A 1 99 ? -18.203 11.117 6.129 1 98.69 99 VAL A O 1
ATOM 854 N N . VAL A 1 100 ? -17.516 12.562 4.512 1 98.81 100 VAL A N 1
ATOM 855 C CA . VAL A 1 100 ? -18.672 13.438 4.652 1 98.81 100 VAL A CA 1
ATOM 856 C C . VAL A 1 100 ? -19.953 12.656 4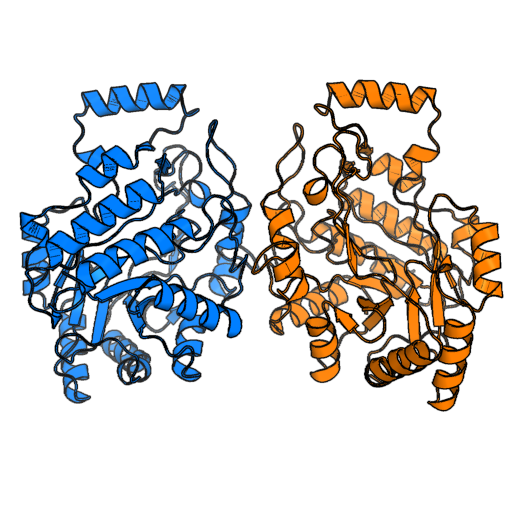.344 1 98.81 100 VAL A C 1
ATOM 858 O O . VAL A 1 100 ? -20.906 12.68 5.125 1 98.81 100 VAL A O 1
ATOM 861 N N . ASN A 1 101 ? -19.969 11.883 3.256 1 98.56 101 ASN A N 1
ATOM 862 C CA . ASN A 1 101 ? -21.172 11.234 2.752 1 98.56 101 ASN A CA 1
ATOM 863 C C . ASN A 1 101 ? -21.547 10.031 3.602 1 98.56 101 ASN A C 1
ATOM 865 O O . ASN A 1 101 ? -22.734 9.742 3.783 1 98.56 101 ASN A O 1
ATOM 869 N N . SER A 1 102 ? -20.547 9.328 4.098 1 98.06 102 SER A N 1
ATOM 870 C CA . SER A 1 102 ? -20.828 8.117 4.863 1 98.06 102 SER A CA 1
ATOM 871 C C . SER A 1 102 ? -21.172 8.445 6.312 1 98.06 102 SER A C 1
ATOM 873 O O . SER A 1 102 ? -21.766 7.625 7.02 1 98.06 102 SER A O 1
ATOM 875 N N . GLY A 1 103 ? -20.734 9.609 6.75 1 98.31 103 GLY A N 1
ATOM 876 C CA . GLY A 1 103 ? -20.875 9.961 8.156 1 98.31 103 GLY A CA 1
ATOM 877 C C . GLY A 1 103 ? -19.859 9.266 9.047 1 98.31 103 GLY A C 1
ATOM 878 O O . GLY A 1 103 ? -19.969 9.344 10.273 1 98.31 103 GLY A O 1
ATOM 879 N N . LYS A 1 104 ? -18.922 8.562 8.43 1 98.12 104 LYS A N 1
ATOM 880 C CA . LYS A 1 104 ? -17.875 7.836 9.156 1 98.12 104 LYS A CA 1
ATOM 881 C C . LYS A 1 104 ? -16.484 8.195 8.633 1 98.12 104 LYS A C 1
ATOM 883 O O . LYS A 1 104 ? -16.312 8.461 7.441 1 98.12 104 LYS A O 1
ATOM 888 N N . PRO A 1 105 ? -15.516 8.18 9.461 1 98.62 105 PRO A N 1
ATOM 889 C CA . PRO A 1 105 ? -15.578 7.902 10.898 1 98.62 105 PRO A CA 1
ATOM 890 C C . PRO A 1 105 ? -16.203 9.047 11.688 1 98.62 105 PRO A C 1
ATOM 892 O O . PRO A 1 105 ? -16.312 10.172 11.188 1 98.62 105 PRO A O 1
ATOM 895 N N . ASP A 1 106 ? -16.656 8.68 12.875 1 98.5 106 ASP A N 1
ATOM 896 C CA . ASP A 1 106 ? -17.125 9.711 13.805 1 98.5 106 ASP A CA 1
ATOM 897 C C . ASP A 1 106 ? -15.953 10.422 14.477 1 98.5 106 ASP A C 1
ATOM 899 O O . ASP A 1 106 ? -15.609 10.117 15.625 1 98.5 106 ASP A O 1
ATOM 903 N N . PHE A 1 107 ? -15.383 11.352 13.781 1 98.88 107 PHE A N 1
ATOM 904 C CA . PHE A 1 107 ? -14.203 12.109 14.156 1 98.88 107 PHE A CA 1
ATOM 905 C C . PHE A 1 107 ? -14.219 13.5 13.523 1 98.88 107 PHE A C 1
ATOM 907 O O . PHE A 1 107 ? -14.477 13.633 12.328 1 98.88 107 PHE A O 1
ATOM 914 N N . PRO A 1 108 ? -14.023 14.562 14.258 1 98.88 108 PRO A N 1
ATOM 915 C CA . PRO A 1 108 ? -14.141 15.922 13.727 1 98.88 108 PRO A CA 1
ATOM 916 C C . PRO A 1 108 ? -13.156 16.203 12.594 1 98.88 108 PRO A C 1
ATOM 918 O O . PRO A 1 108 ? -12.078 15.602 12.547 1 98.88 108 PRO A O 1
ATOM 921 N N . PHE A 1 109 ? -13.633 17.078 11.711 1 98.94 109 PHE A N 1
ATOM 922 C CA . PHE A 1 109 ? -12.758 17.406 10.586 1 98.94 109 PHE A CA 1
ATOM 923 C C . PHE A 1 109 ? -12.977 18.828 10.117 1 98.94 109 PHE A C 1
ATOM 925 O O . PHE A 1 109 ? -13.977 19.453 10.469 1 98.94 109 PHE A O 1
ATOM 932 N N . CYS A 1 110 ? -12.016 19.391 9.453 1 98.94 110 CYS A N 1
ATOM 933 C CA . CYS A 1 110 ? -12.086 20.625 8.68 1 98.94 110 CYS A CA 1
ATOM 934 C C . CYS A 1 110 ? -11.234 20.531 7.418 1 98.94 110 CYS A C 1
ATOM 936 O O . CYS A 1 110 ? -10.688 19.469 7.117 1 98.94 110 CYS A O 1
ATOM 938 N N . ILE A 1 111 ? -11.203 21.578 6.641 1 98.88 111 ILE A N 1
ATOM 939 C CA . ILE A 1 111 ? -10.43 21.5 5.406 1 98.88 111 ILE A CA 1
ATOM 940 C C . ILE A 1 111 ? -9.281 22.516 5.453 1 98.88 111 ILE A C 1
ATOM 942 O O . ILE A 1 111 ? -9.367 23.531 6.145 1 98.88 111 ILE A O 1
ATOM 946 N N . GLY A 1 112 ? -8.234 22.156 4.848 1 98.75 112 GLY A N 1
ATOM 947 C CA . GLY A 1 112 ? -7.141 23.047 4.48 1 98.75 112 GLY A CA 1
ATOM 948 C C . GLY A 1 112 ? -7.008 23.234 2.98 1 98.75 112 GLY A C 1
ATOM 949 O O . GLY A 1 112 ? -6.609 22.312 2.264 1 98.75 112 GLY A O 1
ATOM 950 N N . TRP A 1 113 ? -7.367 24.422 2.543 1 98.69 113 TRP A N 1
ATOM 951 C CA . TRP A 1 113 ? -7.336 24.719 1.116 1 98.69 113 TRP A CA 1
ATOM 952 C C . TRP A 1 113 ? -5.902 24.875 0.623 1 98.69 113 TRP A C 1
ATOM 954 O O . TRP A 1 113 ? -5.223 25.844 0.955 1 98.69 113 TRP A O 1
ATOM 964 N N . ALA A 1 114 ? -5.453 23.844 -0.09 1 97.81 114 ALA A N 1
ATOM 965 C CA . ALA A 1 114 ? -4.148 23.891 -0.742 1 97.81 114 ALA A CA 1
ATOM 966 C C . ALA A 1 114 ? -4.215 24.688 -2.039 1 97.81 114 ALA A C 1
ATOM 968 O O . ALA A 1 114 ? -4.09 24.125 -3.129 1 97.81 114 ALA A O 1
ATOM 969 N N . ASN A 1 115 ? -4.227 25.984 -1.896 1 97.06 115 ASN A N 1
ATOM 970 C CA . ASN A 1 115 ? -4.512 26.859 -3.02 1 97.06 115 ASN A CA 1
ATOM 971 C C . ASN A 1 115 ? -3.232 27.297 -3.736 1 97.06 115 ASN A C 1
ATOM 973 O O . ASN A 1 115 ? -3.088 28.453 -4.117 1 97.06 115 ASN A O 1
ATOM 977 N N . GLU A 1 116 ? -2.334 26.422 -3.859 1 93.44 116 GLU A N 1
ATOM 978 C CA . GLU A 1 116 ? -1.11 26.656 -4.617 1 93.44 116 GLU A CA 1
ATOM 979 C C . GLU A 1 116 ? -1.185 26.031 -6.004 1 93.44 116 GLU A C 1
ATOM 981 O O . GLU A 1 116 ? -1.744 24.938 -6.168 1 93.44 116 GLU A O 1
ATOM 986 N N . THR A 1 117 ? -0.639 26.734 -7 1 92.25 117 THR A N 1
ATOM 987 C CA . THR A 1 117 ? -0.49 26.156 -8.328 1 92.25 117 THR A CA 1
ATOM 988 C C . THR A 1 117 ? 0.419 24.922 -8.281 1 92.25 117 THR A C 1
ATOM 990 O O . THR A 1 117 ? 1.485 24.953 -7.668 1 92.25 117 THR A O 1
ATOM 993 N N . TRP A 1 118 ? -0.105 23.859 -8.883 1 89.12 118 TRP A N 1
ATOM 994 C CA . TRP A 1 118 ? 0.701 22.641 -8.906 1 89.12 118 TRP A CA 1
ATOM 995 C C . TRP A 1 118 ? 1.654 22.641 -10.094 1 89.12 118 TRP A C 1
ATOM 997 O O . TRP A 1 118 ? 1.246 22.922 -11.227 1 89.12 118 TRP A O 1
ATOM 1007 N N . LYS A 1 119 ? 2.844 22.359 -9.781 1 85.25 119 LYS A N 1
ATOM 1008 C CA . LYS A 1 119 ? 3.885 22.297 -10.805 1 85.25 119 LYS A CA 1
ATOM 1009 C C . LYS A 1 119 ? 4.652 20.984 -10.719 1 85.25 119 LYS A C 1
ATOM 1011 O O . LYS A 1 119 ? 4.711 20.359 -9.656 1 85.25 119 LYS A O 1
ATOM 1016 N N . SER A 1 120 ? 4.938 20.422 -11.93 1 76.31 120 SER A N 1
ATOM 1017 C CA . SER A 1 120 ? 5.84 19.281 -11.961 1 76.31 120 SER A CA 1
ATOM 1018 C C . SER A 1 120 ? 7.27 19.703 -11.633 1 76.31 120 SER A C 1
ATOM 1020 O O . SER A 1 120 ? 7.891 20.453 -12.391 1 76.31 120 SER A O 1
ATOM 1022 N N . LYS A 1 121 ? 7.551 19.516 -10.453 1 63.16 121 LYS A N 1
ATOM 1023 C CA . LYS A 1 121 ? 8.836 20.031 -10 1 63.16 121 LYS A CA 1
ATOM 1024 C C . LYS A 1 121 ? 9.984 19.109 -10.422 1 63.16 121 LYS A C 1
ATOM 1026 O O . LYS A 1 121 ? 9.953 17.906 -10.148 1 63.16 121 LYS A O 1
ATOM 1031 N N . MET A 1 122 ? 10.516 19.469 -11.461 1 55.78 122 MET A N 1
ATOM 1032 C CA . MET A 1 122 ? 11.82 18.891 -11.75 1 55.78 122 MET A CA 1
ATOM 1033 C C . MET A 1 122 ? 12.93 19.609 -10.992 1 55.78 122 MET A C 1
ATOM 1035 O O . MET A 1 122 ? 12.906 20.844 -10.883 1 55.78 122 MET A O 1
ATOM 1039 N N . TRP A 1 123 ? 13.477 18.875 -10.094 1 48.84 123 TRP A N 1
ATOM 1040 C CA . TRP A 1 123 ? 14.508 19.516 -9.289 1 48.84 123 TRP A CA 1
ATOM 1041 C C . TRP A 1 123 ? 15.883 19.359 -9.938 1 48.84 123 TRP A C 1
ATOM 1043 O O . TRP A 1 123 ? 16.219 18.281 -10.438 1 48.84 123 TRP A O 1
ATOM 1053 N N . ASN A 1 124 ? 16.516 20.438 -10.141 1 49.56 124 ASN A N 1
ATOM 1054 C CA . ASN A 1 124 ? 17.922 20.391 -10.508 1 49.56 124 ASN A CA 1
ATOM 1055 C C . ASN A 1 124 ? 18.766 19.797 -9.391 1 49.56 124 ASN A C 1
ATOM 1057 O O . ASN A 1 124 ? 18.297 19.641 -8.258 1 49.56 124 ASN A O 1
ATOM 1061 N N . LYS A 1 125 ? 19.938 19.375 -9.883 1 50.44 125 LYS A N 1
ATOM 1062 C CA . LYS A 1 125 ? 20.922 18.812 -8.961 1 50.44 125 LYS A CA 1
ATOM 1063 C C . LYS A 1 125 ? 21.094 19.703 -7.734 1 50.44 125 LYS A C 1
ATOM 1065 O O . LYS A 1 125 ? 21.453 19.219 -6.656 1 50.44 125 LYS A O 1
ATOM 1070 N N . ASP A 1 126 ? 20.781 21 -7.867 1 38.91 126 ASP A N 1
ATOM 1071 C CA . ASP A 1 126 ? 21.078 21.953 -6.812 1 38.91 126 ASP A CA 1
ATOM 1072 C C . ASP A 1 126 ? 19.859 22.188 -5.922 1 38.91 126 ASP A C 1
ATOM 1074 O O . ASP A 1 126 ? 19.859 23.078 -5.07 1 38.91 126 ASP A O 1
ATOM 1078 N N . GLY A 1 127 ? 18.938 21.5 -6.059 1 45.34 127 GLY A N 1
ATOM 1079 C CA . GLY A 1 127 ? 17.781 21.594 -5.195 1 45.34 127 GLY A CA 1
ATOM 1080 C C . GLY A 1 127 ? 16.766 22.609 -5.668 1 45.34 127 GLY A C 1
ATOM 1081 O O . GLY A 1 127 ? 15.68 22.719 -5.086 1 45.34 127 GLY A O 1
ATOM 1082 N N . SER A 1 128 ? 17.203 23.328 -6.645 1 47.59 128 SER A N 1
ATOM 1083 C CA . SER A 1 128 ? 16.297 24.328 -7.191 1 47.59 128 SER A CA 1
ATOM 1084 C C . SER A 1 128 ? 15.352 23.734 -8.227 1 47.59 128 SER A C 1
ATOM 1086 O O . SER A 1 128 ? 15.586 22.625 -8.727 1 47.59 128 SER A O 1
ATOM 1088 N N . LEU A 1 129 ? 14.203 24.469 -8.352 1 53.16 129 LEU A N 1
ATOM 1089 C CA . LEU A 1 129 ? 13.266 24.047 -9.383 1 53.16 129 LEU A CA 1
ATOM 1090 C C . LEU A 1 129 ? 13.945 24.016 -10.75 1 53.16 129 LEU A C 1
ATOM 1092 O O . LEU A 1 129 ? 14.602 24.984 -11.141 1 53.16 129 LEU A O 1
ATOM 1096 N N . GLY A 1 130 ? 14.117 22.938 -11.438 1 51.53 130 GLY A N 1
ATOM 1097 C CA . GLY A 1 130 ? 14.805 22.797 -12.711 1 51.53 130 GLY A CA 1
ATOM 1098 C C . GLY A 1 130 ? 13.977 23.266 -13.898 1 51.53 130 GLY A C 1
ATOM 1099 O O . GLY A 1 130 ? 12.773 23.484 -13.766 1 51.53 130 GLY A O 1
ATOM 1100 N N . ALA A 1 131 ? 14.641 23.703 -14.961 1 52.84 131 ALA A N 1
ATOM 1101 C CA . ALA A 1 131 ? 14.094 24.234 -16.203 1 52.84 131 ALA A CA 1
ATOM 1102 C C . ALA A 1 131 ? 12.953 23.359 -16.719 1 52.84 131 ALA A C 1
ATOM 1104 O O . ALA A 1 131 ? 12.094 23.828 -17.469 1 52.84 131 ALA A O 1
ATOM 1105 N N . GLY A 1 132 ? 12.68 22.312 -16.062 1 60.75 132 GLY A N 1
ATOM 1106 C CA . GLY A 1 132 ? 11.695 21.391 -16.609 1 60.75 132 GLY A CA 1
ATOM 1107 C C . GLY A 1 132 ? 10.406 21.344 -15.812 1 60.75 132 GLY A C 1
ATOM 1108 O O . GLY A 1 132 ? 9.57 20.469 -16.016 1 60.75 132 GLY A O 1
ATOM 1109 N N . THR A 1 133 ? 10.188 22.5 -15.156 1 68.5 133 THR A N 1
ATOM 1110 C CA . THR A 1 133 ? 8.992 22.578 -14.328 1 68.5 133 THR A CA 1
ATOM 1111 C C . THR A 1 133 ? 7.777 22.969 -15.164 1 68.5 133 THR A C 1
ATOM 1113 O O . THR A 1 133 ? 7.828 23.922 -15.945 1 68.5 133 THR A O 1
ATOM 1116 N N . LYS A 1 134 ? 6.891 22.062 -15.289 1 80.69 134 LYS A N 1
ATOM 1117 C CA . LYS A 1 134 ? 5.637 22.281 -16 1 80.69 134 LYS A CA 1
ATOM 1118 C C . LYS A 1 134 ? 4.469 22.438 -15.039 1 80.69 134 LYS A C 1
ATOM 1120 O O . LYS A 1 134 ? 4.387 21.719 -14.039 1 80.69 134 LYS A O 1
ATOM 1125 N N . THR A 1 135 ? 3.748 23.531 -15.359 1 86.94 135 THR A N 1
ATOM 1126 C CA . THR A 1 135 ? 2.52 23.688 -14.594 1 86.94 135 THR A CA 1
ATOM 1127 C C . THR A 1 135 ? 1.562 22.531 -14.844 1 86.94 135 THR A C 1
ATOM 1129 O O . THR A 1 135 ? 1.25 22.219 -16 1 86.94 135 THR A O 1
ATOM 1132 N N . LEU A 1 136 ? 1.184 21.859 -13.844 1 88.69 136 LEU A N 1
ATOM 1133 C CA . LEU A 1 136 ? 0.245 20.75 -13.953 1 88.69 136 LEU A CA 1
ATOM 1134 C C . LEU A 1 136 ? -1.195 21.25 -13.93 1 88.69 136 LEU A C 1
ATOM 1136 O O . LEU A 1 136 ? -2.018 20.828 -14.742 1 88.69 136 LEU A O 1
ATOM 1140 N N . ILE A 1 137 ? -1.516 22.125 -12.969 1 90.56 137 ILE A N 1
ATOM 1141 C CA . ILE A 1 137 ? -2.822 22.766 -12.844 1 90.56 137 ILE A CA 1
ATOM 1142 C C . ILE A 1 137 ? -2.676 24.125 -12.148 1 90.56 137 ILE A C 1
ATOM 1144 O O . ILE A 1 137 ? -2.021 24.219 -11.109 1 90.56 137 ILE A O 1
ATOM 1148 N N . GLU A 1 138 ? -3.203 25.141 -12.719 1 92.81 138 GLU A N 1
ATOM 1149 C CA . GLU A 1 138 ? -3.043 26.516 -12.242 1 92.81 138 GLU A CA 1
ATOM 1150 C C . GLU A 1 138 ? -4.16 26.891 -11.273 1 92.81 138 GLU A C 1
ATOM 1152 O O . GLU A 1 138 ? -5.324 26.547 -11.492 1 92.81 138 GLU A O 1
ATOM 1157 N N . GLN A 1 139 ? -3.787 27.578 -10.242 1 95.12 139 GLN A N 1
ATOM 1158 C CA . GLN A 1 139 ? -4.762 28.156 -9.328 1 95.12 139 GLN A CA 1
ATOM 1159 C C . GLN A 1 139 ? -5.207 29.531 -9.797 1 95.12 139 GLN A C 1
ATOM 1161 O O . GLN A 1 139 ? -4.383 30.438 -9.945 1 95.12 139 GLN A O 1
ATOM 1166 N N . THR A 1 140 ? -6.449 29.672 -10.078 1 94 140 THR A N 1
ATOM 1167 C CA . THR A 1 140 ? -7.043 30.953 -10.438 1 94 140 THR A CA 1
ATOM 1168 C C . THR A 1 140 ? -8.227 31.281 -9.531 1 94 140 THR A C 1
ATOM 1170 O O . THR A 1 140 ? -8.695 30.422 -8.781 1 94 140 THR A O 1
ATOM 1173 N N . TYR A 1 141 ? -8.617 32.594 -9.547 1 95.19 141 TYR A N 1
ATOM 1174 C CA . TYR A 1 141 ? -9.695 33.062 -8.68 1 95.19 141 TYR A CA 1
ATOM 1175 C C . TYR A 1 141 ? -10.703 33.906 -9.469 1 95.19 141 TYR A C 1
ATOM 1177 O O . TYR A 1 141 ? -10.328 34.688 -10.352 1 95.19 141 TYR A O 1
ATOM 1185 N N . SER A 1 142 ? -11.906 33.656 -9.242 1 97.19 142 SER A N 1
ATOM 1186 C CA . SER A 1 142 ? -13 34.5 -9.734 1 97.19 142 SER A CA 1
ATOM 1187 C C . SER A 1 142 ? -14.156 34.531 -8.742 1 97.19 142 SER A C 1
ATOM 1189 O O . SER A 1 142 ? -14.289 33.625 -7.906 1 97.19 142 SER A O 1
ATOM 1191 N N . GLU A 1 143 ? -14.914 35.625 -8.758 1 98 143 GLU A N 1
ATOM 1192 C CA . GLU A 1 143 ? -16.047 35.75 -7.848 1 98 143 GLU A CA 1
ATOM 1193 C C . GLU A 1 143 ? -17.062 34.625 -8.086 1 98 143 GLU A C 1
ATOM 1195 O O . GLU A 1 143 ? -17.641 34.094 -7.141 1 98 143 GLU A O 1
ATOM 1200 N N . GLU A 1 144 ? -17.219 34.312 -9.336 1 98 144 GLU A N 1
ATOM 1201 C CA . GLU A 1 144 ? -18.125 33.25 -9.688 1 98 144 GLU A CA 1
ATOM 1202 C C . GLU A 1 144 ? -17.656 31.906 -9.086 1 98 144 GLU A C 1
ATOM 1204 O O . GLU A 1 144 ? -18.453 31.141 -8.57 1 98 144 GLU A O 1
ATOM 1209 N N . ASP A 1 145 ? -16.406 31.703 -9.141 1 97.94 145 ASP A N 1
ATOM 1210 C CA . ASP A 1 145 ? -15.852 30.453 -8.617 1 97.94 145 ASP A CA 1
ATOM 1211 C C . ASP A 1 145 ? -15.883 30.438 -7.09 1 97.94 145 ASP A C 1
ATOM 1213 O O . ASP A 1 145 ? -15.984 29.375 -6.473 1 97.94 145 ASP A O 1
ATOM 1217 N N . ASP A 1 146 ? -15.719 31.625 -6.527 1 98.31 146 ASP A N 1
ATOM 1218 C CA . ASP A 1 146 ? -15.828 31.703 -5.074 1 98.31 146 ASP A CA 1
ATOM 1219 C C . ASP A 1 146 ? -17.188 31.172 -4.598 1 98.31 146 ASP A C 1
ATOM 1221 O O . ASP A 1 146 ? -17.25 30.422 -3.623 1 98.31 146 ASP A O 1
ATOM 1225 N N . VAL A 1 147 ? -18.172 31.578 -5.301 1 98.69 147 VAL A N 1
ATOM 1226 C CA . VAL A 1 147 ? -19.516 31.141 -4.965 1 98.69 147 VAL A CA 1
ATOM 1227 C C . VAL A 1 147 ? -19.641 29.625 -5.184 1 98.69 147 VAL A C 1
ATOM 1229 O O . VAL A 1 147 ? -20.172 28.906 -4.332 1 98.69 147 VAL A O 1
ATOM 1232 N N . ALA A 1 148 ? -19.172 29.172 -6.301 1 98.62 148 ALA A N 1
ATOM 1233 C CA . ALA A 1 148 ? -19.234 27.75 -6.633 1 98.62 148 ALA A CA 1
ATOM 1234 C C . ALA A 1 148 ? -18.484 26.922 -5.609 1 98.62 148 ALA A C 1
ATOM 1236 O O . ALA A 1 148 ? -18.953 25.859 -5.195 1 98.62 148 ALA A O 1
ATOM 1237 N N . HIS A 1 149 ? -17.328 27.391 -5.27 1 98.69 149 HIS A N 1
ATOM 1238 C CA . HIS A 1 149 ? -16.484 26.688 -4.309 1 98.69 149 HIS A CA 1
ATOM 1239 C C . HIS A 1 149 ? -17.156 26.594 -2.945 1 98.69 149 HIS A C 1
ATOM 1241 O O . HIS A 1 149 ? -17.219 25.516 -2.342 1 98.69 149 HIS A O 1
ATOM 1247 N N . PHE A 1 150 ? -17.656 27.672 -2.449 1 98.75 150 PHE A N 1
ATOM 1248 C CA . PHE A 1 150 ? -18.375 27.688 -1.177 1 98.75 150 PHE A CA 1
ATOM 1249 C C . PHE A 1 150 ? -19.531 26.703 -1.196 1 98.75 150 PHE A C 1
ATOM 1251 O O . PHE A 1 150 ? -19.703 25.906 -0.271 1 98.75 150 PHE A O 1
ATOM 1258 N N . ASN A 1 151 ? -20.297 26.781 -2.254 1 98.69 151 ASN A N 1
ATOM 1259 C CA . ASN A 1 151 ? -21.469 25.922 -2.369 1 98.69 151 ASN A CA 1
ATOM 1260 C C . ASN A 1 151 ? -21.078 24.453 -2.406 1 98.69 151 ASN A C 1
ATOM 1262 O O . ASN A 1 151 ? -21.797 23.609 -1.863 1 98.69 151 ASN A O 1
ATOM 1266 N N . ALA A 1 152 ? -20.016 24.188 -3.051 1 98.56 152 ALA A N 1
ATOM 1267 C CA . ALA A 1 152 ? -19.531 22.812 -3.131 1 98.56 152 ALA A CA 1
ATOM 1268 C C . ALA A 1 152 ? -19.172 22.281 -1.749 1 98.56 152 ALA A C 1
ATOM 1270 O O . ALA A 1 152 ? -19.297 21.078 -1.495 1 98.56 152 ALA A O 1
ATOM 1271 N N . LEU A 1 153 ? -18.797 23.141 -0.813 1 98.75 153 LEU A N 1
ATOM 1272 C CA . LEU A 1 153 ? -18.312 22.734 0.501 1 98.75 153 LEU A CA 1
ATOM 1273 C C . LEU A 1 153 ? -19.422 22.844 1.544 1 98.75 153 LEU A C 1
ATOM 1275 O O . LEU A 1 153 ? -19.234 22.438 2.693 1 98.75 153 LEU A O 1
ATOM 1279 N N . LEU A 1 154 ? -20.547 23.359 1.168 1 98.88 154 LEU A N 1
ATOM 1280 C CA . LEU A 1 154 ? -21.609 23.688 2.115 1 98.88 154 LEU A CA 1
ATOM 1281 C C . LEU A 1 154 ? -22.062 22.438 2.873 1 98.88 154 LEU A C 1
ATOM 1283 O O . LEU A 1 154 ? -22.312 22.5 4.082 1 98.88 154 LEU A O 1
ATOM 1287 N N . LYS A 1 155 ? -22.203 21.359 2.139 1 98.69 155 LYS A N 1
ATOM 1288 C CA . LYS A 1 155 ? -22.609 20.109 2.781 1 98.69 155 LYS A CA 1
ATOM 1289 C C . LYS A 1 155 ? -21.641 19.734 3.906 1 98.69 155 LYS A C 1
ATOM 1291 O O . LYS A 1 155 ? -22.078 19.281 4.969 1 98.69 155 LYS A O 1
ATOM 1296 N N . ALA A 1 156 ? -20.359 19.891 3.67 1 98.88 156 ALA A N 1
ATOM 1297 C CA . ALA A 1 156 ? -19.359 19.609 4.691 1 98.88 156 ALA A CA 1
ATOM 1298 C C . ALA A 1 156 ? -19.453 20.594 5.848 1 98.88 156 ALA A C 1
ATOM 1300 O O . ALA A 1 156 ? -19.359 20.203 7.016 1 98.88 156 ALA A O 1
ATOM 1301 N N . PHE A 1 157 ? -19.656 21.859 5.562 1 98.88 157 PHE A N 1
ATOM 1302 C CA . PHE A 1 157 ? -19.75 22.875 6.598 1 98.88 157 PHE A CA 1
ATOM 1303 C C . PHE A 1 157 ? -20.938 22.594 7.523 1 98.88 157 PHE A C 1
ATOM 1305 O O . PHE A 1 157 ? -20.875 22.922 8.711 1 98.88 157 PHE A O 1
ATOM 1312 N N . LYS A 1 158 ? -21.906 21.984 6.977 1 98.56 158 LYS A N 1
ATOM 1313 C CA . LYS A 1 158 ? -23.125 21.734 7.742 1 98.56 158 LYS A CA 1
ATOM 1314 C C . LYS A 1 158 ? -23.031 20.406 8.492 1 98.56 158 LYS A C 1
ATOM 1316 O O . LYS A 1 158 ? -23.922 20.094 9.289 1 98.56 158 LYS A O 1
ATOM 1321 N N . ASP A 1 159 ? -22.031 19.562 8.18 1 98.69 159 ASP A N 1
ATOM 1322 C CA . ASP A 1 159 ? -21.828 18.328 8.906 1 98.69 159 ASP A CA 1
ATOM 1323 C C . ASP A 1 159 ? -21.594 18.594 10.391 1 98.69 159 ASP A C 1
ATOM 1325 O O . ASP A 1 159 ? -20.828 19.484 10.75 1 98.69 159 ASP A O 1
ATOM 1329 N N . SER A 1 160 ? -22.219 17.828 11.266 1 98.44 160 SER A N 1
ATOM 1330 C CA . SER A 1 160 ? -22.125 18.047 12.703 1 98.44 160 SER A CA 1
ATOM 1331 C C . SER A 1 160 ? -20.703 17.844 13.203 1 98.44 160 SER A C 1
ATOM 1333 O O . SER A 1 160 ? -20.344 18.328 14.281 1 98.44 160 SER A O 1
ATOM 1335 N N . ARG A 1 161 ? -19.938 17.141 12.438 1 98.56 161 ARG A N 1
ATOM 1336 C CA . ARG A 1 161 ? -18.578 16.844 12.852 1 98.56 161 ARG A CA 1
ATOM 1337 C C . ARG A 1 161 ? -17.609 17.953 12.414 1 98.56 161 ARG A C 1
ATOM 1339 O O . ARG A 1 161 ? -16.453 17.969 12.828 1 98.56 161 ARG A O 1
ATOM 1346 N N . TYR A 1 162 ? -18.047 18.875 11.602 1 98.94 162 TYR A N 1
ATOM 1347 C CA . TYR A 1 162 ? -17.141 19.891 11.094 1 98.94 162 TYR A CA 1
ATOM 1348 C C . TYR A 1 162 ? -16.656 20.812 12.219 1 98.94 162 TYR A C 1
ATOM 1350 O O . TYR A 1 162 ? -17.453 21.234 13.055 1 98.94 162 TYR A O 1
ATOM 1358 N N . ILE A 1 163 ? -15.445 21.125 12.258 1 98.88 163 ILE A N 1
ATOM 1359 C CA . ILE A 1 163 ? -14.844 21.906 13.336 1 98.88 163 ILE A CA 1
ATOM 1360 C C . ILE A 1 163 ? -15.242 23.375 13.18 1 98.88 163 ILE A C 1
ATOM 1362 O O . ILE A 1 163 ? -15.016 23.984 12.125 1 98.88 163 ILE A O 1
ATOM 1366 N N . LEU A 1 164 ? -15.82 23.859 14.227 1 98.75 164 LEU A N 1
ATOM 1367 C CA . LEU A 1 164 ? -16.188 25.266 14.312 1 98.75 164 LEU A CA 1
ATOM 1368 C C . LEU A 1 164 ? -15.328 26 15.336 1 98.75 164 LEU A C 1
ATOM 1370 O O . LEU A 1 164 ? -14.922 25.406 16.344 1 98.75 164 LEU A O 1
ATOM 1374 N N . VAL A 1 165 ? -14.969 27.172 15.062 1 98.56 165 VAL A N 1
ATOM 1375 C CA . VAL A 1 165 ? -14.344 28.109 15.992 1 98.56 165 VAL A CA 1
ATOM 1376 C C . VAL A 1 165 ? -15.18 29.375 16.094 1 98.56 165 VAL A C 1
ATOM 1378 O O . VAL A 1 165 ? -15.445 30.047 15.094 1 98.56 165 VAL A O 1
ATOM 1381 N N . ASP A 1 166 ? -15.633 29.703 17.297 1 97.69 166 ASP A N 1
ATOM 1382 C CA . ASP A 1 166 ? -16.562 30.812 17.516 1 97.69 166 ASP A CA 1
ATOM 1383 C C . ASP A 1 166 ? -17.797 30.672 16.641 1 97.69 166 ASP A C 1
ATOM 1385 O O . ASP A 1 166 ? -18.266 31.641 16.047 1 97.69 166 ASP A O 1
ATOM 1389 N N . GLY A 1 167 ? -18.172 29.391 16.438 1 98.25 167 GLY A N 1
ATOM 1390 C CA . GLY A 1 167 ? -19.391 29.094 15.695 1 98.25 167 GLY A CA 1
ATOM 1391 C C . GLY A 1 167 ? -19.188 29.109 14.195 1 98.25 167 GLY A C 1
ATOM 1392 O O . GLY A 1 167 ? -20.125 28.812 13.438 1 98.25 167 GLY A O 1
ATOM 1393 N N . ALA A 1 168 ? -18.047 29.438 13.695 1 98.81 168 ALA A N 1
ATOM 1394 C CA . ALA A 1 168 ? -17.766 29.562 12.273 1 98.81 168 ALA A CA 1
ATOM 1395 C C . ALA A 1 168 ? -16.922 28.391 11.781 1 98.81 168 ALA A C 1
ATOM 1397 O O . ALA A 1 168 ? -16.016 27.938 12.469 1 98.81 168 ALA A O 1
ATOM 1398 N N . PRO A 1 169 ? -17.234 27.828 10.578 1 98.94 169 PRO A N 1
ATOM 1399 C CA . PRO A 1 169 ? -16.406 26.75 10.031 1 98.94 169 PRO A CA 1
ATOM 1400 C C . PRO A 1 169 ? -14.953 27.156 9.828 1 98.94 169 PRO A C 1
ATOM 1402 O O . PRO A 1 169 ? -14.68 28.203 9.234 1 98.94 169 PRO A O 1
ATOM 1405 N N . LEU A 1 170 ? -14.086 26.344 10.391 1 98.94 170 LEU A N 1
ATOM 1406 C CA . LEU A 1 170 ? -12.648 26.609 10.258 1 98.94 170 LEU A CA 1
ATOM 1407 C C . LEU A 1 170 ? -12.156 26.219 8.875 1 98.94 170 LEU A C 1
ATOM 1409 O O . LEU A 1 170 ? -12.43 25.125 8.391 1 98.94 170 LEU A O 1
ATOM 1413 N N . VAL A 1 171 ? -11.484 27.125 8.164 1 98.94 171 VAL A N 1
ATOM 1414 C CA . VAL A 1 171 ? -10.844 26.875 6.883 1 98.94 171 VAL A CA 1
ATOM 1415 C C . VAL A 1 171 ? -9.383 27.297 6.938 1 98.94 171 VAL A C 1
ATOM 1417 O O . VAL A 1 171 ? -9.078 28.484 7.059 1 98.94 171 VAL A O 1
ATOM 1420 N N . PHE A 1 172 ? -8.523 26.312 6.91 1 98.81 172 PHE A N 1
ATOM 1421 C CA . PHE A 1 172 ? -7.09 26.547 6.82 1 98.81 172 PHE A CA 1
ATOM 1422 C C . PHE A 1 172 ? -6.684 26.891 5.391 1 98.81 172 PHE A C 1
ATOM 1424 O O . PHE A 1 172 ? -7.113 26.219 4.449 1 98.81 172 PHE A O 1
ATOM 1431 N N . VAL A 1 173 ? -5.93 27.984 5.18 1 98.69 173 VAL A N 1
ATOM 1432 C CA . VAL A 1 173 ? -5.523 28.375 3.834 1 98.69 173 VAL A CA 1
ATOM 1433 C C . VAL A 1 173 ? -4.004 28.328 3.715 1 98.69 173 VAL A C 1
ATOM 1435 O O . VAL A 1 173 ? -3.293 29.031 4.438 1 98.69 173 VAL A O 1
ATOM 1438 N N . HIS A 1 174 ? -3.543 27.594 2.734 1 97.62 174 HIS A N 1
ATOM 1439 C CA . HIS A 1 174 ? -2.115 27.359 2.561 1 97.62 174 HIS A CA 1
ATOM 1440 C C . HIS A 1 174 ? -1.401 28.609 2.057 1 97.62 174 HIS A C 1
ATOM 1442 O O . HIS A 1 174 ? -0.458 29.078 2.689 1 97.62 174 HIS A O 1
ATOM 1448 N N . ARG A 1 175 ? -1.793 29.062 0.939 1 96.12 175 ARG A N 1
ATOM 1449 C CA . ARG A 1 175 ? -1.277 30.328 0.409 1 96.12 175 ARG A CA 1
ATOM 1450 C C . ARG A 1 175 ? -2.225 31.484 0.719 1 96.12 175 ARG A C 1
ATOM 1452 O O . ARG A 1 175 ? -2.865 32.031 -0.183 1 96.12 175 ARG A O 1
ATOM 1459 N N . ALA A 1 176 ? -2.148 31.906 1.927 1 96.56 176 ALA A N 1
ATOM 1460 C CA . ALA A 1 176 ? -3.113 32.875 2.447 1 96.56 176 ALA A CA 1
ATOM 1461 C C . ALA A 1 176 ? -2.982 34.219 1.738 1 96.56 176 ALA A C 1
ATOM 1463 O O . ALA A 1 176 ? -3.986 34.844 1.409 1 96.56 176 ALA A O 1
ATOM 1464 N N . THR A 1 177 ? -1.762 34.625 1.436 1 93.12 177 THR A N 1
ATOM 1465 C CA . THR A 1 177 ? -1.521 35.906 0.842 1 93.12 177 THR A CA 1
ATOM 1466 C C . THR A 1 177 ? -2.023 35.969 -0.599 1 93.12 177 THR A C 1
ATOM 1468 O O . THR A 1 177 ? -2.297 37.031 -1.136 1 93.12 177 THR A O 1
ATOM 1471 N N . ASP A 1 178 ? -2.119 34.812 -1.204 1 94.06 178 ASP A N 1
ATOM 1472 C CA . ASP A 1 178 ? -2.551 34.75 -2.596 1 94.06 178 ASP A CA 1
ATOM 1473 C C . ASP A 1 178 ? -4.07 34.812 -2.705 1 94.06 178 ASP A C 1
ATOM 1475 O O . ASP A 1 178 ? -4.609 35.062 -3.787 1 94.06 178 ASP A O 1
ATOM 1479 N N . MET A 1 179 ? -4.773 34.562 -1.64 1 95.56 179 MET A N 1
ATOM 1480 C CA . MET A 1 179 ? -6.23 34.562 -1.661 1 95.56 179 MET A CA 1
ATOM 1481 C C . MET A 1 179 ? -6.785 35.969 -1.811 1 95.56 179 MET A C 1
ATOM 1483 O O . MET A 1 179 ? -6.473 36.844 -1.007 1 95.56 179 MET A O 1
ATOM 1487 N N . PRO A 1 180 ? -7.605 36.156 -2.779 1 96.12 180 PRO A N 1
ATOM 1488 C CA . PRO A 1 180 ? -8.133 37.5 -3.004 1 96.12 180 PRO A CA 1
ATOM 1489 C C . PRO A 1 180 ? -9.102 37.938 -1.907 1 96.12 180 PRO A C 1
ATOM 1491 O O . PRO A 1 180 ? -9.766 37.094 -1.295 1 96.12 180 PRO A O 1
ATOM 1494 N N . GLU A 1 181 ? -9.219 39.219 -1.771 1 96.06 181 GLU A N 1
ATOM 1495 C CA . GLU A 1 181 ? -10.117 39.812 -0.772 1 96.06 181 GLU A CA 1
ATOM 1496 C C . GLU A 1 181 ? -11.57 39.438 -1.071 1 96.06 181 GLU A C 1
ATOM 1498 O O . GLU A 1 181 ? -12.367 39.25 -0.152 1 96.06 181 GLU A O 1
ATOM 1503 N N . HIS A 1 182 ? -11.852 39.406 -2.371 1 97.31 182 HIS A N 1
ATOM 1504 C CA . HIS A 1 182 ? -13.234 39.094 -2.715 1 97.31 182 HIS A CA 1
ATOM 1505 C C . HIS A 1 182 ? -13.625 37.688 -2.271 1 97.31 182 HIS A C 1
ATOM 1507 O O . HIS A 1 182 ? -14.781 37.438 -1.943 1 97.31 182 HIS A O 1
ATOM 1513 N N . THR A 1 183 ? -12.711 36.719 -2.275 1 98.19 183 THR A N 1
ATOM 1514 C CA . THR A 1 183 ? -13 35.375 -1.792 1 98.19 183 THR A CA 1
ATOM 1515 C C . THR A 1 183 ? -13.422 35.406 -0.326 1 98.19 183 THR A C 1
ATOM 1517 O O . THR A 1 183 ? -14.422 34.781 0.049 1 98.19 183 THR A O 1
ATOM 1520 N N . ILE A 1 184 ? -12.695 36.125 0.46 1 98.19 184 ILE A N 1
ATOM 1521 C CA . ILE A 1 184 ? -12.969 36.25 1.887 1 98.19 184 ILE A CA 1
ATOM 1522 C C . ILE A 1 184 ? -14.344 36.875 2.094 1 98.19 184 ILE A C 1
ATOM 1524 O O . ILE A 1 184 ? -15.156 36.375 2.875 1 98.19 184 ILE A O 1
ATOM 1528 N N . ARG A 1 185 ? -14.508 37.969 1.405 1 98.19 185 ARG A N 1
ATOM 1529 C CA . ARG A 1 185 ? -15.766 38.688 1.507 1 98.19 185 ARG A CA 1
ATOM 1530 C C . ARG A 1 185 ? -16.938 37.812 1.114 1 98.19 185 ARG A C 1
ATOM 1532 O O . ARG A 1 185 ? -17.906 37.688 1.866 1 98.19 185 ARG A O 1
ATOM 1539 N N . ILE A 1 186 ? -16.844 37.188 -0.028 1 98.69 186 ILE A N 1
ATOM 1540 C CA . ILE A 1 186 ? -17.922 36.406 -0.592 1 98.69 186 ILE A CA 1
ATOM 1541 C C . ILE A 1 186 ? -18.219 35.219 0.31 1 98.69 186 ILE A C 1
ATOM 1543 O O . ILE A 1 186 ? -19.375 34.906 0.602 1 98.69 186 ILE A O 1
ATOM 1547 N N . TRP A 1 187 ? -17.234 34.469 0.786 1 98.88 187 TRP A N 1
ATOM 1548 C CA . TRP A 1 187 ? -17.422 33.312 1.639 1 98.88 187 TRP A CA 1
ATOM 1549 C C . TRP A 1 187 ? -18.078 33.688 2.961 1 98.88 187 TRP A C 1
ATOM 1551 O O . TRP A 1 187 ? -18.922 32.969 3.48 1 98.88 187 TRP A O 1
ATOM 1561 N N . ASN A 1 188 ? -17.656 34.844 3.514 1 98.75 188 ASN A N 1
ATOM 1562 C CA . ASN A 1 188 ? -18.266 35.312 4.75 1 98.75 188 ASN A CA 1
ATOM 1563 C C . ASN A 1 188 ? -19.75 35.656 4.547 1 98.75 188 ASN A C 1
ATOM 1565 O O . ASN A 1 188 ? -20.578 35.312 5.387 1 98.75 188 ASN A O 1
ATOM 1569 N N . GLU A 1 189 ? -20.031 36.344 3.494 1 98.69 189 GLU A N 1
ATOM 1570 C CA . GLU A 1 189 ? -21.406 36.719 3.189 1 98.69 189 GLU A CA 1
ATOM 1571 C C . GLU A 1 189 ? -22.281 35.469 3.004 1 98.69 189 GLU A C 1
ATOM 1573 O O . GLU A 1 189 ? -23.359 35.375 3.572 1 98.69 189 GLU A O 1
ATOM 1578 N N . LEU A 1 190 ? -21.766 34.562 2.203 1 98.81 190 LEU A N 1
ATOM 1579 C CA . LEU A 1 190 ? -22.516 33.312 1.945 1 98.81 190 LEU A CA 1
ATOM 1580 C C . LEU A 1 190 ? -22.703 32.531 3.229 1 98.81 190 LEU A C 1
ATOM 1582 O O . LEU A 1 190 ? -23.766 31.953 3.455 1 98.81 190 LEU A O 1
ATOM 1586 N N . ALA A 1 191 ? -21.672 32.438 4.031 1 98.81 191 ALA A N 1
ATOM 1587 C CA . ALA A 1 191 ? -21.766 31.734 5.301 1 98.81 191 ALA A CA 1
ATOM 1588 C C . ALA A 1 191 ? -22.844 32.312 6.191 1 98.81 191 ALA A C 1
ATOM 1590 O O . ALA A 1 191 ? -23.625 31.578 6.797 1 98.81 191 ALA A O 1
ATOM 1591 N N . LYS A 1 192 ? -22.875 33.594 6.27 1 98.69 192 LYS A N 1
ATOM 1592 C CA . LYS A 1 192 ? -23.891 34.25 7.07 1 98.69 192 LYS A CA 1
ATOM 1593 C C . LYS A 1 192 ? -25.297 33.906 6.566 1 98.69 192 LYS A C 1
ATOM 1595 O O . LYS A 1 192 ? -26.203 33.688 7.363 1 98.69 192 LYS A O 1
ATOM 1600 N N . GLU A 1 193 ? -25.391 33.906 5.301 1 98.5 193 GLU A N 1
ATOM 1601 C CA . GLU A 1 193 ? -26.672 33.562 4.691 1 98.5 193 GLU A CA 1
ATOM 1602 C C . GLU A 1 193 ? -27.109 32.156 5.078 1 98.5 193 GLU A C 1
ATOM 1604 O O . GLU A 1 193 ? -28.297 31.844 5.102 1 98.5 193 GLU A O 1
ATOM 1609 N N . LYS A 1 194 ? -26.172 31.344 5.344 1 98.19 194 LYS A N 1
ATOM 1610 C CA . LYS A 1 194 ? -26.469 29.938 5.629 1 98.19 194 LYS A CA 1
ATOM 1611 C C . LYS A 1 194 ? -26.516 29.688 7.133 1 98.19 194 LYS A C 1
ATOM 1613 O O . LYS A 1 194 ? -26.562 28.531 7.57 1 98.19 194 LYS A O 1
ATOM 1618 N N . GLY A 1 195 ? -26.375 30.656 7.957 1 97.81 195 GLY A N 1
ATOM 1619 C CA . GLY A 1 195 ? -26.609 30.516 9.391 1 97.81 195 GLY A CA 1
ATOM 1620 C C . GLY A 1 195 ? -25.328 30.516 10.203 1 97.81 195 GLY A C 1
ATOM 1621 O O . GLY A 1 195 ? -25.359 30.328 11.422 1 97.81 195 GLY A O 1
ATOM 1622 N N . PHE A 1 196 ? -24.25 30.688 9.609 1 98.62 196 PHE A N 1
ATOM 1623 C CA . PHE A 1 196 ? -22.984 30.812 10.32 1 98.62 196 PHE A CA 1
ATOM 1624 C C . PHE A 1 196 ? -22.656 32.281 10.562 1 98.62 196 PHE A C 1
ATOM 1626 O O . PHE A 1 196 ? -23.156 33.156 9.867 1 98.62 196 PHE A O 1
ATOM 1633 N N . PRO A 1 197 ? -21.875 32.594 11.531 1 98.5 197 PRO A N 1
ATOM 1634 C CA . PRO A 1 197 ? -21.438 34 11.703 1 98.5 197 PRO A CA 1
ATOM 1635 C C . PRO A 1 197 ? -20.453 34.438 10.617 1 98.5 197 PRO A C 1
ATOM 1637 O O . PRO A 1 197 ? -20.219 35.625 10.445 1 98.5 197 PRO A O 1
ATOM 1640 N N . GLY A 1 198 ? -19.906 33.625 9.906 1 98.62 198 GLY A N 1
ATOM 1641 C CA . GLY A 1 198 ? -18.875 33.75 8.883 1 98.62 198 GLY A CA 1
ATOM 1642 C C . GLY A 1 198 ? -18.031 32.5 8.719 1 98.62 198 GLY A C 1
ATOM 1643 O O . GLY A 1 198 ? -18.5 31.391 8.977 1 98.62 198 GLY A O 1
ATOM 1644 N N . ILE A 1 199 ? -16.891 32.656 8.18 1 98.81 199 ILE A N 1
ATOM 1645 C CA . ILE A 1 199 ? -15.875 31.625 8.094 1 98.81 199 ILE A CA 1
ATOM 1646 C C . ILE A 1 199 ? -14.703 31.953 9.008 1 98.81 199 ILE A C 1
ATOM 1648 O O . ILE A 1 199 ? -14.328 33.125 9.141 1 98.81 199 ILE A O 1
ATOM 1652 N N . HIS A 1 200 ? -14.219 31 9.758 1 98.88 200 HIS A N 1
ATOM 1653 C CA . HIS A 1 200 ? -12.992 31.188 10.523 1 98.88 200 HIS A CA 1
ATOM 1654 C C . HIS A 1 200 ? -11.766 30.828 9.68 1 98.88 200 HIS A C 1
ATOM 1656 O O . HIS A 1 200 ? -11.297 29.688 9.711 1 98.88 200 HIS A O 1
ATOM 1662 N N . PHE A 1 201 ? -11.227 31.812 9.016 1 98.81 201 PHE A N 1
ATOM 1663 C CA . PHE A 1 201 ? -10.078 31.609 8.141 1 98.81 201 PHE A CA 1
ATOM 1664 C C . PHE A 1 201 ? -8.781 31.609 8.945 1 98.81 201 PHE A C 1
ATOM 1666 O O . PHE A 1 201 ? -8.531 32.531 9.727 1 98.81 201 PHE A O 1
ATOM 1673 N N . VAL A 1 202 ? -8.023 30.609 8.797 1 98.81 202 VAL A N 1
ATOM 1674 C CA . VAL A 1 202 ? -6.68 30.547 9.352 1 98.81 202 VAL A CA 1
ATOM 1675 C C . VAL A 1 202 ? -5.648 30.578 8.227 1 98.81 202 VAL A C 1
ATOM 1677 O O . VAL A 1 202 ? -5.609 29.672 7.391 1 98.81 202 VAL A O 1
ATOM 1680 N N . GLY A 1 203 ? -4.816 31.609 8.203 1 98.56 203 GLY A N 1
ATOM 1681 C CA . GLY A 1 203 ? -3.848 31.766 7.129 1 98.56 203 GLY A CA 1
ATOM 1682 C C . GLY A 1 203 ? -2.451 31.312 7.516 1 98.56 203 GLY A C 1
ATOM 1683 O O . GLY A 1 203 ? -1.97 31.641 8.609 1 98.56 203 GLY A O 1
ATOM 1684 N N . ARG A 1 204 ? -1.843 30.594 6.66 1 97.25 204 ARG A N 1
ATOM 1685 C CA . ARG A 1 204 ? -0.463 30.172 6.879 1 97.25 204 ARG A CA 1
ATOM 1686 C C . ARG A 1 204 ? 0.517 31.266 6.469 1 97.25 204 ARG A C 1
ATOM 1688 O O . ARG A 1 204 ? 0.393 31.828 5.383 1 97.25 204 ARG A O 1
ATOM 1695 N N . ILE A 1 205 ? 1.433 31.562 7.371 1 94.69 205 ILE A N 1
ATOM 1696 C CA . ILE A 1 205 ? 2.541 32.469 7.121 1 94.69 205 ILE A CA 1
ATOM 1697 C C . ILE A 1 205 ? 3.842 31.688 6.984 1 94.69 205 ILE A C 1
ATOM 1699 O O . ILE A 1 205 ? 4.051 30.688 7.688 1 94.69 205 ILE A O 1
ATOM 1703 N N . THR A 1 206 ? 4.676 32.094 6.09 1 88.38 206 THR A N 1
ATOM 1704 C CA . THR A 1 206 ? 5.922 31.391 5.863 1 88.38 206 THR A CA 1
ATOM 1705 C C . THR A 1 206 ? 7.078 32.062 6.605 1 88.38 206 THR A C 1
ATOM 1707 O O . THR A 1 206 ? 6.957 33.188 7.055 1 88.38 206 THR A O 1
ATOM 1710 N N . LEU A 1 207 ? 8.203 31.375 6.645 1 79.38 207 LEU A N 1
ATOM 1711 C CA . LEU A 1 207 ? 9.383 31.797 7.383 1 79.38 207 LEU A CA 1
ATOM 1712 C C . LEU A 1 207 ? 9.992 33.062 6.77 1 79.38 207 LEU A C 1
ATOM 1714 O O . LEU A 1 207 ? 10.664 33.812 7.457 1 79.38 207 LEU A O 1
ATOM 1718 N N . LEU A 1 208 ? 9.766 33.219 5.621 1 72.88 208 LEU A N 1
ATOM 1719 C CA . LEU A 1 208 ? 10.453 34.281 4.914 1 72.88 208 LEU A CA 1
ATOM 1720 C C . LEU A 1 208 ? 9.742 35.594 5.117 1 72.88 208 LEU A C 1
ATOM 1722 O O . LEU A 1 208 ? 10.273 36.656 4.762 1 72.88 208 LEU A O 1
ATOM 1726 N N . GLU A 1 209 ? 8.773 35.562 5.832 1 74.81 209 GLU A N 1
ATOM 1727 C CA . GLU A 1 209 ? 7.984 36.781 6.027 1 74.81 209 GLU A CA 1
ATOM 1728 C C . GLU A 1 209 ? 8.227 37.375 7.406 1 74.81 209 GLU A C 1
ATOM 1730 O O . GLU A 1 209 ? 8.641 36.656 8.336 1 74.81 209 GLU A O 1
ATOM 1735 N N . ASN A 1 210 ? 8.148 38.688 7.383 1 84.69 210 ASN A N 1
ATOM 1736 C CA . ASN A 1 210 ? 7.969 39.312 8.695 1 84.69 210 ASN A CA 1
ATOM 1737 C C . ASN A 1 210 ? 6.641 38.906 9.32 1 84.69 210 ASN A C 1
ATOM 1739 O O . ASN A 1 210 ? 5.574 39.344 8.883 1 84.69 210 ASN A O 1
ATOM 1743 N N . TYR A 1 211 ? 6.734 38.094 10.43 1 89.75 211 TYR A N 1
ATOM 1744 C CA . TYR A 1 211 ? 5.555 37.438 10.977 1 89.75 211 TYR A CA 1
ATOM 1745 C C . TYR A 1 211 ? 4.535 38.469 11.453 1 89.75 211 TYR A C 1
ATOM 1747 O O . TYR A 1 211 ? 3.338 38.344 11.188 1 89.75 211 TYR A O 1
ATOM 1755 N N . ALA A 1 212 ? 5.023 39.438 12.148 1 91.5 212 ALA A N 1
ATOM 1756 C CA . ALA A 1 212 ? 4.121 40.469 12.695 1 91.5 212 ALA A CA 1
ATOM 1757 C C . ALA A 1 212 ? 3.406 41.219 11.586 1 91.5 212 ALA A C 1
ATOM 1759 O O . ALA A 1 212 ? 2.186 41.406 11.633 1 91.5 212 ALA A O 1
ATOM 1760 N N . GLN A 1 213 ? 4.141 41.594 10.648 1 93.56 213 GLN A N 1
ATOM 1761 C CA . GLN A 1 213 ? 3.574 42.344 9.531 1 93.56 213 GLN A CA 1
ATOM 1762 C C . GLN A 1 213 ? 2.633 41.469 8.703 1 93.56 213 GLN A C 1
ATOM 1764 O O . GLN A 1 213 ? 1.571 41.938 8.273 1 93.56 213 GLN A O 1
ATOM 1769 N N . ALA A 1 214 ? 3.078 40.312 8.461 1 94.69 214 ALA A N 1
ATOM 1770 C CA . ALA A 1 214 ? 2.262 39.375 7.68 1 94.69 214 ALA A CA 1
ATOM 1771 C C . ALA A 1 214 ? 0.947 39.062 8.391 1 94.69 214 ALA A C 1
ATOM 1773 O O . ALA A 1 214 ? -0.111 39.031 7.762 1 94.69 214 ALA A O 1
ATOM 1774 N N . LYS A 1 215 ? 1.012 38.844 9.664 1 96.38 215 LYS A N 1
ATOM 1775 C CA . LYS A 1 215 ? -0.186 38.594 10.461 1 96.38 215 LYS A CA 1
ATOM 1776 C C . LYS A 1 215 ? -1.146 39.781 10.391 1 96.38 215 LYS A C 1
ATOM 1778 O O . LYS A 1 215 ? -2.338 39.625 10.125 1 96.38 215 LYS A O 1
ATOM 1783 N N . ASP A 1 216 ? -0.599 40.969 10.609 1 96.19 216 ASP A N 1
ATOM 1784 C CA . ASP A 1 216 ? -1.43 42.156 10.578 1 96.19 216 ASP A CA 1
ATOM 1785 C C . ASP A 1 216 ? -2.127 42.312 9.227 1 96.19 216 ASP A C 1
ATOM 1787 O O . ASP A 1 216 ? -3.305 42.688 9.172 1 96.19 216 ASP A O 1
ATOM 1791 N N . LEU A 1 217 ? -1.389 42.094 8.234 1 95.38 217 LEU A N 1
ATOM 1792 C CA . LEU A 1 217 ? -1.934 42.188 6.887 1 95.38 217 LEU A CA 1
ATOM 1793 C C . LEU A 1 217 ? -3.07 41.219 6.684 1 95.38 217 LEU A C 1
ATOM 1795 O O . LEU A 1 217 ? -4.129 41.562 6.16 1 95.38 217 LEU A O 1
ATOM 1799 N N . LEU A 1 218 ? -2.895 39.969 7.059 1 97.31 218 LEU A N 1
ATOM 1800 C CA . LEU A 1 218 ? -3.898 38.938 6.863 1 97.31 218 LEU A CA 1
ATOM 1801 C C . LEU A 1 218 ? -5.141 39.188 7.707 1 97.31 218 LEU A C 1
ATOM 1803 O O . LEU A 1 218 ? -6.266 39 7.242 1 97.31 218 LEU A O 1
ATOM 1807 N N . LEU A 1 219 ? -4.93 39.656 8.938 1 97.62 219 LEU A N 1
ATOM 1808 C CA . LEU A 1 219 ? -6.062 40 9.789 1 97.62 219 LEU A CA 1
ATOM 1809 C C . LEU A 1 219 ? -6.871 41.156 9.188 1 97.62 219 LEU A C 1
ATOM 1811 O O . LEU A 1 219 ? -8.102 41.094 9.195 1 97.62 219 LEU A O 1
ATOM 1815 N N . LYS A 1 220 ? -6.176 42.094 8.656 1 96.94 220 LYS A N 1
ATOM 1816 C CA . LYS A 1 220 ? -6.84 43.219 8.008 1 96.94 220 LYS A CA 1
ATOM 1817 C C . LYS A 1 220 ? -7.652 42.75 6.801 1 96.94 220 LYS A C 1
ATOM 1819 O O . LYS A 1 220 ? -8.711 43.312 6.508 1 96.94 220 LYS A O 1
ATOM 1824 N N . ARG A 1 221 ? -7.211 41.781 6.148 1 96.69 221 ARG A N 1
ATOM 1825 C CA . ARG A 1 221 ? -7.859 41.25 4.945 1 96.69 221 ARG A CA 1
ATOM 1826 C C . ARG A 1 221 ? -9.062 40.406 5.297 1 96.69 221 ARG A C 1
ATOM 1828 O O . ARG A 1 221 ? -9.891 40.094 4.434 1 96.69 221 ARG A O 1
ATOM 1835 N N . GLY A 1 222 ? -9.172 40 6.523 1 97.12 222 GLY A N 1
ATOM 1836 C CA . GLY A 1 222 ? -10.367 39.281 6.918 1 97.12 222 GLY A CA 1
ATOM 1837 C C . GLY A 1 222 ? -10.07 37.906 7.477 1 97.12 222 GLY A C 1
ATOM 1838 O O . GLY A 1 222 ? -10.984 37.156 7.844 1 97.12 222 GLY A O 1
ATOM 1839 N N . PHE A 1 223 ? -8.773 37.531 7.582 1 98.38 223 PHE A N 1
ATOM 1840 C CA . PHE A 1 223 ? -8.422 36.281 8.281 1 98.38 223 PHE A CA 1
ATOM 1841 C C . PHE A 1 223 ? -8.648 36.438 9.781 1 98.38 223 PHE A C 1
ATOM 1843 O O . PHE A 1 223 ? -8.602 37.562 10.312 1 98.38 223 PHE A O 1
ATOM 1850 N N . ASN A 1 224 ? -8.992 35.281 10.414 1 98.5 224 ASN A N 1
ATOM 1851 C CA . ASN A 1 224 ? -9.281 35.312 11.844 1 98.5 224 ASN A CA 1
ATOM 1852 C C . ASN A 1 224 ? -8.055 34.938 12.664 1 98.5 224 ASN A C 1
ATOM 1854 O O . ASN A 1 224 ? -7.922 35.344 13.82 1 98.5 224 ASN A O 1
ATOM 1858 N N . ALA A 1 225 ? -7.219 34.125 12.164 1 98.56 225 ALA A N 1
ATOM 1859 C CA . ALA A 1 225 ? -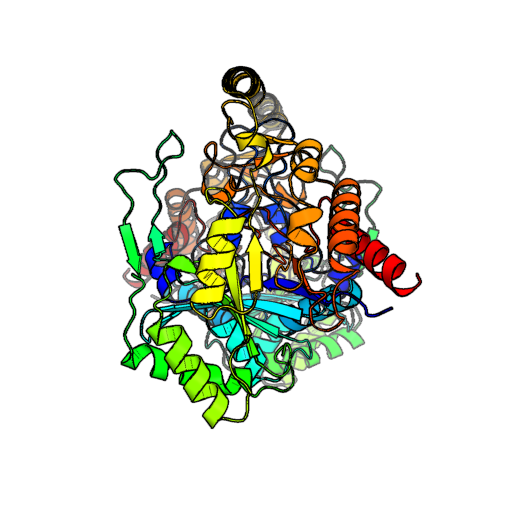6.004 33.656 12.828 1 98.56 225 ALA A CA 1
ATOM 1860 C C . ALA A 1 225 ? -4.934 33.281 11.805 1 98.56 225 ALA A C 1
ATOM 1862 O O . ALA A 1 225 ? -5.203 33.219 10.602 1 98.56 225 ALA A O 1
ATOM 1863 N N . VAL A 1 226 ? -3.701 33.125 12.289 1 98.25 226 VAL A N 1
ATOM 1864 C CA . VAL A 1 226 ? -2.604 32.719 11.422 1 98.25 226 VAL A CA 1
ATOM 1865 C C . VAL A 1 226 ? -1.846 31.547 12.055 1 98.25 226 VAL A C 1
ATOM 1867 O O . VAL A 1 226 ? -1.968 31.297 13.258 1 98.25 226 VAL A O 1
ATOM 1870 N N . THR A 1 227 ? -1.271 30.75 11.273 1 97.38 227 THR A N 1
ATOM 1871 C CA . THR A 1 227 ? -0.269 29.766 11.664 1 97.38 227 THR A CA 1
ATOM 1872 C C . THR A 1 227 ? 1.062 30.047 10.969 1 97.38 227 THR A C 1
ATOM 1874 O O . THR A 1 227 ? 1.091 30.438 9.797 1 97.38 227 THR A O 1
ATOM 1877 N N . VAL A 1 228 ? 2.121 29.953 11.695 1 94.44 228 VAL A N 1
ATOM 1878 C CA . VAL A 1 228 ? 3.434 30.25 11.133 1 94.44 228 VAL A CA 1
ATOM 1879 C C . VAL A 1 228 ? 4.172 28.938 10.844 1 94.44 228 VAL A C 1
ATOM 1881 O O . VAL A 1 228 ? 4.285 28.078 11.711 1 94.44 228 VAL A O 1
ATOM 1884 N N . SER A 1 229 ? 4.566 28.781 9.617 1 92.12 229 SER A N 1
ATOM 1885 C CA . SER A 1 229 ? 5.441 27.672 9.266 1 92.12 229 SER A CA 1
ATOM 1886 C C . SER A 1 229 ? 6.902 28 9.562 1 92.12 229 SER A C 1
ATOM 1888 O O . SER A 1 229 ? 7.516 28.812 8.867 1 92.12 229 SER A O 1
ATOM 1890 N N . ARG A 1 230 ? 7.469 27.281 10.484 1 91.19 230 ARG A N 1
ATOM 1891 C CA . ARG A 1 230 ? 8.805 27.656 10.945 1 91.19 230 ARG A CA 1
ATOM 1892 C C . ARG A 1 230 ? 9.82 26.562 10.609 1 91.19 230 ARG A C 1
ATOM 1894 O O . ARG A 1 230 ? 10.969 26.625 11.039 1 91.19 230 ARG A O 1
ATOM 1901 N N . LEU A 1 231 ? 9.359 25.609 9.859 1 87.56 231 LEU A N 1
ATOM 1902 C CA . LEU A 1 231 ? 10.297 24.547 9.5 1 87.56 231 LEU A CA 1
ATOM 1903 C C . LEU A 1 231 ? 11.5 25.109 8.75 1 87.56 231 LEU A C 1
ATOM 1905 O O . LEU A 1 231 ? 11.336 25.875 7.793 1 87.56 231 LEU A O 1
ATOM 1909 N N . GLY A 1 232 ? 12.68 24.812 9.172 1 82.62 232 GLY A N 1
ATOM 1910 C CA . GLY A 1 232 ? 13.906 25.312 8.578 1 82.62 232 GLY A CA 1
ATOM 1911 C C . GLY A 1 232 ? 14.391 26.609 9.195 1 82.62 232 GLY A C 1
ATOM 1912 O O . GLY A 1 232 ? 15.375 27.188 8.742 1 82.62 232 GLY A O 1
ATOM 1913 N N . SER A 1 233 ? 13.773 27.047 10.188 1 82.12 233 SER A N 1
ATOM 1914 C CA . SER A 1 233 ? 14.062 28.344 10.797 1 82.12 233 SER A CA 1
ATOM 1915 C C . SER A 1 233 ? 15.469 28.359 11.398 1 82.12 233 SER A C 1
ATOM 1917 O O . SER A 1 233 ? 16.141 29.391 11.383 1 82.12 233 SER A O 1
ATOM 1919 N N . SER A 1 234 ? 15.883 27.219 11.906 1 77.25 234 SER A N 1
ATOM 1920 C CA . SER A 1 234 ? 17.203 27.172 12.531 1 77.25 234 SER A CA 1
ATOM 1921 C C . SER A 1 234 ? 18.297 27.422 11.508 1 77.25 234 SER A C 1
ATOM 1923 O O . SER A 1 234 ? 19.312 28.062 11.812 1 77.25 234 SER A O 1
ATOM 1925 N N . ALA A 1 235 ? 18.078 26.969 10.352 1 74.38 235 ALA A N 1
ATOM 1926 C CA . ALA A 1 235 ? 19.047 27.172 9.281 1 74.38 235 ALA A CA 1
ATOM 1927 C C . ALA A 1 235 ? 19.094 28.625 8.836 1 74.38 235 ALA A C 1
ATOM 1929 O O . ALA A 1 235 ? 20.141 29.141 8.469 1 74.38 235 ALA A O 1
ATOM 1930 N N . LEU A 1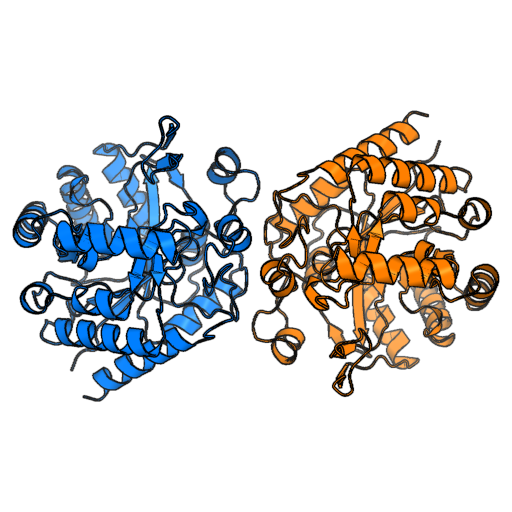 236 ? 18.047 29.266 8.898 1 71.81 236 LEU A N 1
ATOM 1931 C CA . LEU A 1 236 ? 17.953 30.641 8.445 1 71.81 236 LEU A CA 1
ATOM 1932 C C . LEU A 1 236 ? 18.594 31.594 9.461 1 71.81 236 LEU A C 1
ATOM 1934 O O . LEU A 1 236 ? 19.062 32.656 9.094 1 71.81 236 LEU A O 1
ATOM 1938 N N . LYS A 1 237 ? 18.656 31.156 10.672 1 71.94 237 LYS A N 1
ATOM 1939 C CA . LYS A 1 237 ? 19.203 32 11.727 1 71.94 237 LYS A CA 1
ATOM 1940 C C . LYS A 1 237 ? 20.719 31.844 11.844 1 71.94 237 LYS A C 1
ATOM 1942 O O . LYS A 1 237 ? 21.375 32.594 12.562 1 71.94 237 LYS A O 1
ATOM 1947 N N . GLU A 1 238 ? 21.156 30.906 11.07 1 73.31 238 GLU A N 1
ATOM 1948 C CA . GLU A 1 238 ? 22.594 30.641 11.117 1 73.31 238 GLU A CA 1
ATOM 1949 C C . GLU A 1 238 ? 23.375 31.672 10.32 1 73.31 238 GLU A C 1
ATOM 1951 O O . GLU A 1 238 ? 22.922 32.156 9.289 1 73.31 238 GLU A O 1
ATOM 1956 N N . SER A 1 239 ? 24.5 32.062 10.891 1 71.38 239 SER A N 1
ATOM 1957 C CA . SER A 1 239 ? 25.375 32.969 10.156 1 71.38 239 SER A CA 1
ATOM 1958 C C . SER A 1 239 ? 25.875 32.312 8.867 1 71.38 239 SER A C 1
ATOM 1960 O O . SER A 1 239 ? 25.875 31.094 8.742 1 71.38 239 SER A O 1
ATOM 1962 N N . LEU A 1 240 ? 26.156 33.188 7.883 1 75.88 240 LEU A N 1
ATOM 1963 C CA . LEU A 1 240 ? 26.672 32.719 6.613 1 75.88 240 LEU A CA 1
ATOM 1964 C C . LEU A 1 240 ? 27.891 31.812 6.828 1 75.88 240 LEU A C 1
ATOM 1966 O O . LEU A 1 240 ? 28.031 30.781 6.164 1 75.88 240 LEU A O 1
ATOM 1970 N N . TYR A 1 241 ? 28.703 32.25 7.699 1 70.88 241 TYR A N 1
ATOM 1971 C CA . TYR A 1 241 ? 29.906 31.5 8 1 70.88 241 TYR A CA 1
ATOM 1972 C C . TYR A 1 241 ? 29.562 30.125 8.57 1 70.88 241 TYR A C 1
ATOM 1974 O O . TYR A 1 241 ? 30.125 29.125 8.148 1 70.88 241 TYR A O 1
ATOM 1982 N N . ASP A 1 2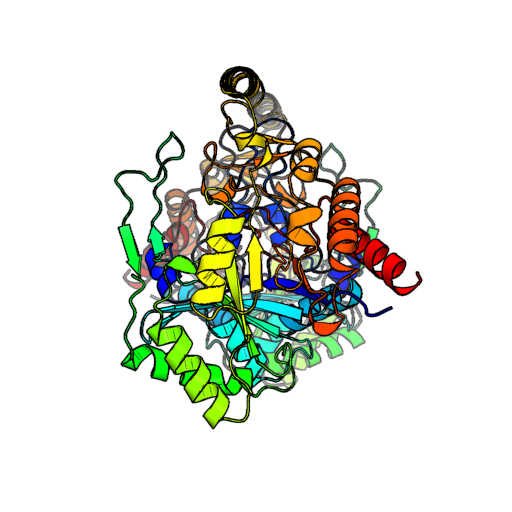42 ? 28.578 30.141 9.391 1 71.38 242 ASP A N 1
ATOM 1983 C CA . ASP A 1 242 ? 28.188 28.891 10.039 1 71.38 242 ASP A CA 1
ATOM 1984 C C . ASP A 1 242 ? 27.484 27.953 9.047 1 71.38 242 ASP A C 1
ATOM 1986 O O . ASP A 1 242 ? 27.688 26.734 9.094 1 71.38 242 ASP A O 1
ATOM 1990 N N . LYS A 1 243 ? 26.844 28.594 8.148 1 76.5 243 LYS A N 1
ATOM 1991 C CA . LYS A 1 243 ? 26.172 27.844 7.105 1 76.5 243 LYS A CA 1
ATOM 1992 C C . LYS A 1 243 ? 27.172 27.156 6.184 1 76.5 243 LYS A C 1
ATOM 1994 O O . LYS A 1 243 ? 27 25.984 5.84 1 76.5 243 LYS A O 1
ATOM 1999 N N . LEU A 1 244 ? 28.141 27.922 5.84 1 76.56 244 LEU A N 1
ATOM 2000 C CA . LEU A 1 244 ? 29.156 27.391 4.941 1 76.56 244 LEU A CA 1
ATOM 2001 C C . LEU A 1 244 ? 29.938 26.266 5.617 1 76.56 244 LEU A C 1
ATOM 2003 O O . LEU A 1 244 ? 30.234 25.25 4.992 1 76.56 244 LEU A O 1
ATOM 2007 N N . LEU A 1 245 ? 30.234 26.5 6.816 1 73.31 245 LEU A N 1
ATOM 2008 C CA . LEU A 1 245 ? 30.969 25.5 7.57 1 73.31 245 LEU A CA 1
ATOM 2009 C C . LEU A 1 245 ? 30.141 24.234 7.746 1 73.31 245 LEU A C 1
ATOM 2011 O O . LEU A 1 245 ? 30.672 23.125 7.613 1 73.31 245 LEU A O 1
ATOM 2015 N N . ARG A 1 246 ? 28.938 24.469 8 1 74.44 246 ARG A N 1
ATOM 2016 C CA . ARG A 1 246 ? 28.031 23.344 8.172 1 74.44 246 ARG A CA 1
ATOM 2017 C C . ARG A 1 246 ? 27.891 22.547 6.871 1 74.44 246 ARG A C 1
ATOM 2019 O O . ARG A 1 246 ? 27.984 21.328 6.867 1 74.44 246 ARG A O 1
ATOM 2026 N N . LYS A 1 247 ? 27.766 23.328 5.891 1 76.19 247 LYS A N 1
ATOM 2027 C CA . LYS A 1 247 ? 27.594 22.688 4.582 1 76.19 247 LYS A CA 1
ATOM 2028 C C . LYS A 1 247 ? 28.828 21.875 4.211 1 76.19 247 LYS A C 1
ATOM 2030 O O . LYS A 1 247 ? 28.719 20.797 3.637 1 76.19 247 LYS A O 1
ATOM 2035 N N . PHE A 1 248 ? 29.891 22.422 4.508 1 76 248 PHE A N 1
ATOM 2036 C CA . PHE A 1 248 ? 31.141 21.734 4.215 1 76 248 PHE A CA 1
ATOM 2037 C C . PHE A 1 248 ? 31.219 20.422 4.984 1 76 248 PHE A C 1
ATOM 2039 O O . PHE A 1 248 ? 31.484 19.375 4.395 1 76 248 PHE A O 1
ATOM 2046 N N . TRP A 1 249 ? 30.922 20.453 6.195 1 71.88 249 TRP A N 1
ATOM 2047 C CA . TRP A 1 249 ? 31.016 19.266 7.043 1 71.88 249 TRP A CA 1
ATOM 2048 C C . TRP A 1 249 ? 29.938 18.25 6.676 1 71.88 249 TRP A C 1
ATOM 2050 O O . TRP A 1 249 ? 30.188 17.047 6.691 1 71.88 249 TRP A O 1
ATOM 2060 N N . GLN A 1 250 ? 28.891 18.812 6.301 1 76.19 250 GLN A N 1
ATOM 2061 C CA . GLN A 1 250 ? 27.781 17.938 5.93 1 76.19 250 GLN A CA 1
ATOM 2062 C C . GLN A 1 250 ? 28.078 17.219 4.617 1 76.19 250 GLN A C 1
ATOM 2064 O O . GLN A 1 250 ? 27.734 16.031 4.465 1 76.19 250 GLN A O 1
ATOM 2069 N N . THR A 1 251 ? 28.672 17.938 3.777 1 75.88 251 THR A N 1
ATOM 2070 C CA . THR A 1 251 ? 29.016 17.328 2.502 1 75.88 251 THR A CA 1
ATOM 2071 C C . THR A 1 251 ? 29.922 16.109 2.715 1 75.88 251 THR A C 1
ATOM 2073 O O . THR A 1 251 ? 29.734 15.078 2.072 1 75.88 251 THR A O 1
ATOM 2076 N N . LEU A 1 252 ? 30.781 16.25 3.543 1 76.31 252 LEU A N 1
ATOM 2077 C CA . LEU A 1 252 ? 31.719 15.18 3.814 1 76.31 252 LEU A CA 1
ATOM 2078 C C . LEU A 1 252 ? 31.047 14.039 4.566 1 76.31 252 LEU A C 1
ATOM 2080 O O . LEU A 1 252 ? 31.25 12.867 4.234 1 76.31 252 LEU A O 1
ATOM 2084 N N . ARG A 1 253 ? 30.219 14.43 5.445 1 75.19 253 ARG A N 1
ATOM 2085 C CA . ARG A 1 253 ? 29.641 13.453 6.359 1 75.19 253 ARG A CA 1
ATOM 2086 C C . ARG A 1 253 ? 28.406 12.789 5.75 1 75.19 253 ARG A C 1
ATOM 2088 O O . ARG A 1 253 ? 28.156 11.609 5.977 1 75.19 253 ARG A O 1
ATOM 2095 N N . TYR A 1 254 ? 27.734 13.602 5.031 1 82.31 254 TYR A N 1
ATOM 2096 C CA . TYR A 1 254 ? 26.438 13.125 4.578 1 82.31 254 TYR A CA 1
ATOM 2097 C C . TYR A 1 254 ? 26.406 12.977 3.064 1 82.31 254 TYR A C 1
ATOM 2099 O O . TYR A 1 254 ? 25.344 13.102 2.443 1 82.31 254 TYR A O 1
ATOM 2107 N N . LYS A 1 255 ? 27.562 12.633 2.609 1 80.62 255 LYS A N 1
ATOM 2108 C CA . LYS A 1 255 ? 27.719 12.227 1.217 1 80.62 255 LYS A CA 1
ATOM 2109 C C . LYS A 1 255 ? 27 13.18 0.273 1 80.62 255 LYS A C 1
ATOM 2111 O O . LYS A 1 255 ? 26.219 12.75 -0.578 1 80.62 255 LYS A O 1
ATOM 2116 N N . GLY A 1 256 ? 27.125 14.477 0.546 1 78.44 256 GLY A N 1
ATOM 2117 C CA . GLY A 1 256 ? 26.641 15.461 -0.401 1 78.44 256 GLY A CA 1
ATOM 2118 C C . GLY A 1 256 ? 25.281 16.031 -0.022 1 78.44 256 GLY A C 1
ATOM 2119 O O . GLY A 1 256 ? 24.766 16.906 -0.708 1 78.44 256 GLY A O 1
ATOM 2120 N N . CYS A 1 257 ? 24.641 15.523 0.991 1 81.31 257 CYS A N 1
ATOM 2121 C CA . CYS A 1 257 ? 23.438 16.141 1.516 1 81.31 257 CYS A CA 1
ATOM 2122 C C . CYS A 1 257 ? 23.766 17.391 2.33 1 81.31 257 CYS A C 1
ATOM 2124 O O . CYS A 1 257 ? 24.406 17.297 3.381 1 81.31 257 CYS A O 1
ATOM 2126 N N . THR A 1 258 ? 23.281 18.5 1.833 1 75.38 258 THR A N 1
ATOM 2127 C CA . THR A 1 258 ? 23.75 19.719 2.467 1 75.38 258 THR A CA 1
ATOM 2128 C C . THR A 1 258 ? 22.609 20.438 3.189 1 75.38 258 THR A C 1
ATOM 2130 O O . THR A 1 258 ? 22.844 21.391 3.93 1 75.38 258 THR A O 1
ATOM 2133 N N . HIS A 1 259 ? 21.469 20.062 3.002 1 82 259 HIS A N 1
ATOM 2134 C CA . HIS A 1 259 ? 20.312 20.688 3.633 1 82 259 HIS A CA 1
ATOM 2135 C C . HIS A 1 259 ? 19.781 19.828 4.785 1 82 259 HIS A C 1
ATOM 2137 O O . HIS A 1 259 ? 18.641 19.344 4.742 1 82 259 HIS A O 1
ATOM 2143 N N . LEU A 1 260 ? 20.688 19.734 5.809 1 89.12 260 LEU A N 1
ATOM 2144 C CA . LEU A 1 260 ? 20.344 18.906 6.969 1 89.12 260 LEU A CA 1
ATOM 2145 C C . LEU A 1 260 ? 20.391 19.734 8.25 1 89.12 260 LEU A C 1
ATOM 2147 O O . LEU A 1 260 ? 21.203 20.656 8.375 1 89.12 260 LEU A O 1
ATOM 2151 N N . ILE A 1 261 ? 19.578 19.438 9.164 1 89.44 261 ILE A N 1
ATOM 2152 C CA . ILE A 1 261 ? 19.562 20.047 10.492 1 89.44 261 ILE A CA 1
ATOM 2153 C C . ILE A 1 261 ? 19.125 19 11.523 1 89.44 261 ILE A C 1
ATOM 2155 O O . ILE A 1 261 ? 18.344 18.109 11.219 1 89.44 261 ILE A O 1
ATOM 2159 N N . SER A 1 262 ? 19.719 19.047 12.672 1 91.94 262 SER A N 1
ATOM 2160 C CA . SER A 1 262 ? 19.266 18.141 13.719 1 91.94 262 SER A CA 1
ATOM 2161 C C . SER A 1 262 ? 17.938 18.578 14.312 1 91.94 262 SER A C 1
ATOM 2163 O O . SER A 1 262 ? 17.688 19.781 14.438 1 91.94 262 SER A O 1
ATOM 2165 N N . TYR A 1 263 ? 17.141 17.609 14.742 1 95.38 263 TYR A N 1
ATOM 2166 C CA . TYR A 1 263 ? 15.859 17.938 15.336 1 95.38 263 TYR A CA 1
ATOM 2167 C C . TYR A 1 263 ? 16.031 18.703 16.641 1 95.38 263 TYR A C 1
ATOM 2169 O O . TYR A 1 263 ? 15.258 19.609 16.938 1 95.38 263 TYR A O 1
ATOM 2177 N N . SER A 1 264 ? 17.047 18.344 17.391 1 95.19 264 SER A N 1
ATOM 2178 C CA . SER A 1 264 ? 17.312 19.016 18.656 1 95.19 264 SER A CA 1
ATOM 2179 C C . SER A 1 264 ? 17.594 20.5 18.453 1 95.19 264 SER A C 1
ATOM 2181 O O . SER A 1 264 ? 17.234 21.328 19.297 1 95.19 264 SER A O 1
ATOM 2183 N N . GLN A 1 265 ? 18.219 20.812 17.359 1 91.31 265 GLN A N 1
ATOM 2184 C CA . GLN A 1 265 ? 18.484 22.219 17.047 1 91.31 265 GLN A CA 1
ATOM 2185 C C . GLN A 1 265 ? 17.219 22.906 16.516 1 91.31 265 GLN A C 1
ATOM 2187 O O . GLN A 1 265 ? 16.953 24.047 16.859 1 91.31 265 GLN A O 1
ATOM 2192 N N . GLU A 1 266 ? 16.484 22.203 15.703 1 93.06 266 GLU A N 1
ATOM 2193 C CA . GLU A 1 266 ? 15.289 22.75 15.078 1 93.06 266 GLU A CA 1
ATOM 2194 C C . GLU A 1 266 ? 14.242 23.125 16.125 1 93.06 266 GLU A C 1
ATOM 2196 O O . GLU A 1 266 ? 13.609 24.188 16.031 1 93.06 266 GLU A O 1
ATOM 2201 N N . ILE A 1 267 ? 14.047 22.266 17.141 1 94.75 267 ILE A N 1
ATOM 2202 C CA . ILE A 1 267 ? 12.977 22.453 18.109 1 94.75 267 ILE A CA 1
ATOM 2203 C C . ILE A 1 267 ? 13.211 23.75 18.891 1 94.75 267 ILE A C 1
ATOM 2205 O O . ILE A 1 267 ? 12.273 24.328 19.438 1 94.75 267 ILE A O 1
ATOM 2209 N N . LYS A 1 268 ? 14.43 24.297 18.922 1 92.31 268 LYS A N 1
ATOM 2210 C CA . LYS A 1 268 ? 14.766 25.516 19.641 1 92.31 268 LYS A CA 1
ATOM 2211 C C . LYS A 1 268 ? 14.18 26.75 18.953 1 92.31 268 LYS A C 1
ATOM 2213 O O . LYS A 1 268 ? 14.047 27.812 19.562 1 92.31 268 LYS A O 1
ATOM 2218 N N . THR A 1 269 ? 13.859 26.578 17.688 1 91.94 269 THR A N 1
ATOM 2219 C CA . THR A 1 269 ? 13.445 27.734 16.906 1 91.94 269 THR A CA 1
ATOM 2220 C C . THR A 1 269 ? 12.039 27.547 16.344 1 91.94 269 THR A C 1
ATOM 2222 O O . THR A 1 269 ? 11.516 28.438 15.672 1 91.94 269 THR A O 1
ATOM 2225 N N . LEU A 1 270 ? 11.391 26.438 16.688 1 93.94 270 LEU A N 1
ATOM 2226 C CA . LEU A 1 270 ? 10.078 26.141 16.141 1 93.94 270 LEU A CA 1
ATOM 2227 C C . LEU A 1 270 ? 8.984 26.891 16.891 1 93.94 270 LEU A C 1
ATOM 2229 O O . LEU A 1 270 ? 7.84 26.953 16.438 1 93.94 270 LEU A O 1
ATOM 2233 N N . CYS A 1 271 ? 9.352 27.516 17.984 1 93 271 CYS A N 1
ATOM 2234 C CA . CYS A 1 271 ? 8.383 28.234 18.797 1 93 271 CYS A CA 1
ATOM 2235 C C . CYS A 1 271 ? 8.859 29.656 19.094 1 93 271 CYS A C 1
ATOM 2237 O O . CYS A 1 271 ? 10.062 29.906 19.172 1 93 271 CYS A O 1
ATOM 2239 N N . ASP A 1 272 ? 7.996 30.547 19.094 1 92.56 272 ASP A N 1
ATOM 2240 C CA . ASP A 1 272 ? 8.164 31.938 19.547 1 92.56 272 ASP A CA 1
ATOM 2241 C C . ASP A 1 272 ? 7.113 32.312 20.594 1 92.56 272 ASP A C 1
ATOM 2243 O O . ASP A 1 272 ? 6.027 32.781 20.25 1 92.56 272 ASP A O 1
ATOM 2247 N N . PRO A 1 273 ? 7.5 32.156 21.844 1 93.31 273 PRO A N 1
ATOM 2248 C CA . PRO A 1 273 ? 6.504 32.281 22.906 1 93.31 273 PRO A CA 1
ATOM 2249 C C . PRO A 1 273 ? 5.742 33.625 22.844 1 93.31 273 PRO A C 1
ATOM 2251 O O . PRO A 1 273 ? 4.523 33.656 23.031 1 93.31 273 PRO A O 1
ATOM 2254 N N . GLU A 1 274 ? 6.398 34.688 22.609 1 93.38 274 GLU A N 1
ATOM 2255 C CA . GLU A 1 274 ? 5.75 36 22.578 1 93.38 274 GLU A CA 1
ATOM 2256 C C . GLU A 1 274 ? 4.754 36.094 21.422 1 93.38 274 GLU A C 1
ATOM 2258 O O . GLU A 1 274 ? 3.643 36.594 21.578 1 93.38 274 GLU A O 1
ATOM 2263 N N . PHE A 1 275 ? 5.129 35.656 20.328 1 95.12 275 PHE A N 1
ATOM 2264 C CA . PHE A 1 275 ? 4.277 35.719 19.141 1 95.12 275 PHE A CA 1
ATOM 2265 C C . PHE A 1 275 ? 3.18 34.656 19.203 1 95.12 275 PHE A C 1
ATOM 2267 O O . PHE A 1 275 ? 2.016 34.938 18.922 1 95.12 275 PHE A O 1
ATOM 2274 N N . ASP A 1 276 ? 3.5 33.469 19.641 1 96.5 276 ASP A N 1
ATOM 2275 C CA . ASP A 1 276 ? 2.617 32.312 19.578 1 96.5 276 ASP A CA 1
ATOM 2276 C C . ASP A 1 276 ? 1.548 32.344 20.656 1 96.5 276 ASP A C 1
ATOM 2278 O O . ASP A 1 276 ? 0.536 31.656 20.578 1 96.5 276 ASP A O 1
ATOM 2282 N N . SER A 1 277 ? 1.726 33.156 21.641 1 95.81 277 SER A N 1
ATOM 2283 C CA . SER A 1 277 ? 0.76 33.25 22.734 1 95.81 277 SER A CA 1
ATOM 2284 C C . SER A 1 277 ? -0.395 34.156 22.359 1 95.81 277 SER A C 1
ATOM 2286 O O . SER A 1 277 ? -1.396 34.25 23.078 1 95.81 277 SER A O 1
ATOM 2288 N N . ASN A 1 278 ? -0.266 34.844 21.219 1 96.94 278 ASN A N 1
ATOM 2289 C CA . ASN A 1 278 ? -1.348 35.719 20.75 1 96.94 278 ASN A CA 1
ATOM 2290 C C . ASN A 1 278 ? -2.611 34.906 20.453 1 96.94 278 ASN A C 1
ATOM 2292 O O . ASN A 1 278 ? -2.533 33.781 19.938 1 96.94 278 ASN A O 1
ATOM 2296 N N . GLU A 1 279 ? -3.762 35.531 20.688 1 96.81 279 GLU A N 1
ATOM 2297 C CA . GLU A 1 279 ? -5.062 34.906 20.531 1 96.81 279 GLU A CA 1
ATOM 2298 C C . GLU A 1 279 ? -5.273 34.438 19.094 1 96.81 279 GLU A C 1
ATOM 2300 O O . GLU A 1 279 ? -5.949 33.438 18.844 1 96.81 279 GLU A O 1
ATOM 2305 N N . ASP A 1 280 ? -4.715 35.219 18.156 1 98.12 280 ASP A N 1
ATOM 2306 C CA . ASP A 1 280 ? -4.996 34.969 16.75 1 98.12 280 ASP A CA 1
ATOM 2307 C C . ASP A 1 280 ? -3.855 34.219 16.078 1 98.12 280 ASP A C 1
ATOM 2309 O O . ASP A 1 280 ? -3.66 34.312 14.867 1 98.12 280 ASP A O 1
ATOM 2313 N N . VAL A 1 281 ? -3.051 33.5 16.922 1 98.19 281 VAL A N 1
ATOM 2314 C CA . VAL A 1 281 ? -1.972 32.688 16.391 1 98.19 281 VAL A CA 1
ATOM 2315 C C . VAL A 1 281 ? -2.17 31.234 16.844 1 98.19 281 VAL A C 1
ATOM 2317 O O . VAL A 1 281 ? -2.273 30.953 18.031 1 98.19 281 VAL A O 1
ATOM 2320 N N . TYR A 1 282 ? -2.328 30.312 15.898 1 98.38 282 TYR A N 1
ATOM 2321 C CA . TYR A 1 282 ? -2.41 28.875 16.141 1 98.38 282 TYR A CA 1
ATOM 2322 C C . TYR A 1 282 ? -1.104 28.188 15.773 1 98.38 282 TYR A C 1
ATOM 2324 O O . TYR A 1 282 ? -0.875 27.859 14.609 1 98.38 282 TYR A O 1
ATOM 2332 N N . PRO A 1 283 ? -0.266 27.922 16.719 1 97.56 283 PRO A N 1
ATOM 2333 C CA . PRO A 1 283 ? 1.061 27.375 16.422 1 97.56 283 PRO A CA 1
ATOM 2334 C C . PRO A 1 283 ? 1 25.969 15.805 1 97.56 283 PRO A C 1
ATOM 2336 O O . PRO A 1 283 ? -0.057 25.344 15.82 1 97.56 283 PRO A O 1
ATOM 2339 N N . ALA A 1 284 ? 2.119 25.562 15.234 1 97.19 284 ALA A N 1
ATOM 2340 C CA . ALA A 1 284 ? 2.207 24.266 14.578 1 97.19 284 ALA A CA 1
ATOM 2341 C C . ALA A 1 284 ? 3.201 23.344 15.289 1 97.19 284 ALA A C 1
ATOM 2343 O O . ALA A 1 284 ? 4.223 23.812 15.805 1 97.19 284 ALA A O 1
ATOM 2344 N N . ILE A 1 285 ? 2.879 22.109 15.336 1 97.94 285 ILE A N 1
ATOM 2345 C CA . ILE A 1 285 ? 3.727 21.047 15.852 1 97.94 285 ILE A CA 1
ATOM 2346 C C . ILE A 1 285 ? 4.332 20.25 14.695 1 97.94 285 ILE A C 1
ATOM 2348 O O . ILE A 1 285 ? 3.621 19.859 13.766 1 97.94 285 ILE A O 1
ATOM 2352 N N . TYR A 1 286 ? 5.637 20.016 14.719 1 97.56 286 TYR A N 1
ATOM 2353 C CA . TYR A 1 286 ? 6.344 19.297 13.664 1 97.56 286 TYR A CA 1
ATOM 2354 C C . TYR A 1 286 ? 7.008 18.047 14.203 1 97.56 286 TYR A C 1
ATOM 2356 O O . TYR A 1 286 ? 8.016 18.109 14.898 1 97.56 286 TYR A O 1
ATOM 2364 N N . PRO A 1 287 ? 6.57 16.891 13.75 1 97.62 287 PRO A N 1
ATOM 2365 C CA . PRO A 1 287 ? 7.172 15.672 14.281 1 97.62 287 PRO A CA 1
ATOM 2366 C C . PRO A 1 287 ? 8.508 15.336 13.633 1 97.62 287 PRO A C 1
ATOM 2368 O O . PRO A 1 287 ? 9.375 14.734 14.266 1 97.62 287 PRO A O 1
ATOM 2371 N N . ASN A 1 288 ? 8.688 15.586 12.414 1 96.75 288 ASN A N 1
ATOM 2372 C CA . ASN A 1 288 ? 9.828 15.242 11.578 1 96.75 288 ASN A CA 1
ATOM 2373 C C . ASN A 1 288 ? 9.75 15.898 10.211 1 96.75 288 ASN A C 1
ATOM 2375 O O . ASN A 1 288 ? 8.836 16.688 9.945 1 96.75 288 ASN A O 1
ATOM 2379 N N . TRP A 1 289 ? 10.789 15.688 9.461 1 97.19 289 TRP A N 1
ATOM 2380 C CA . TRP A 1 289 ? 10.836 16.172 8.086 1 97.19 289 TRP A CA 1
ATOM 2381 C C . TRP A 1 289 ? 11.945 15.5 7.305 1 97.19 289 TRP A C 1
ATOM 2383 O O . TRP A 1 289 ? 13.094 15.445 7.762 1 97.19 289 TRP A O 1
ATOM 2393 N N . ASP A 1 290 ? 11.68 14.938 6.215 1 96.69 290 ASP A N 1
ATOM 2394 C CA . ASP A 1 290 ? 12.633 14.32 5.297 1 96.69 290 ASP A CA 1
ATOM 2395 C C . ASP A 1 290 ? 12.094 14.336 3.865 1 96.69 290 ASP A C 1
ATOM 2397 O O . ASP A 1 290 ? 11.367 13.422 3.461 1 96.69 290 ASP A O 1
ATOM 2401 N N . HIS A 1 291 ? 12.5 15.297 3.127 1 94.62 291 HIS A N 1
ATOM 2402 C CA . HIS A 1 291 ? 11.953 15.477 1.787 1 94.62 291 HIS A CA 1
ATOM 2403 C C . HIS A 1 291 ? 12.727 14.664 0.761 1 94.62 291 HIS A C 1
ATOM 2405 O O . HIS A 1 291 ? 12.469 14.758 -0.441 1 94.62 291 HIS A O 1
ATOM 2411 N N . SER A 1 292 ? 13.648 13.797 1.133 1 94.44 292 SER A N 1
ATOM 2412 C CA . SER A 1 292 ? 14.562 13.078 0.249 1 94.44 292 SER A CA 1
ATOM 2413 C C . SER A 1 292 ? 13.812 12.102 -0.643 1 94.44 292 SER A C 1
ATOM 2415 O O . SER A 1 292 ? 14.234 11.828 -1.77 1 94.44 292 SER A O 1
ATOM 2417 N N . PRO A 1 293 ? 12.641 11.531 -0.251 1 94.19 293 PRO A N 1
ATOM 2418 C CA . PRO A 1 293 ? 11.945 10.641 -1.173 1 94.19 293 PRO A CA 1
ATOM 2419 C C . PRO A 1 293 ? 11.5 11.336 -2.455 1 94.19 293 PRO A C 1
ATOM 2421 O O . PRO A 1 293 ? 11.375 10.695 -3.504 1 94.19 293 PRO A O 1
ATOM 2424 N N . ARG A 1 294 ? 11.266 12.602 -2.348 1 91.19 294 ARG A N 1
ATOM 2425 C CA . ARG A 1 294 ? 10.812 13.375 -3.496 1 91.19 294 ARG A CA 1
ATOM 2426 C C . ARG A 1 294 ? 11.977 14.062 -4.191 1 91.19 294 ARG A C 1
ATOM 2428 O O . ARG A 1 294 ? 12.039 14.102 -5.422 1 91.19 294 ARG A O 1
ATOM 2435 N N . SER A 1 295 ? 12.984 14.516 -3.326 1 90.5 295 SER A N 1
ATOM 2436 C CA . SER A 1 295 ? 13.961 15.445 -3.877 1 90.5 295 SER A CA 1
ATOM 2437 C C . SER A 1 295 ? 15.367 14.852 -3.84 1 90.5 295 SER A C 1
ATOM 2439 O O . SER A 1 295 ? 16.328 15.508 -4.23 1 90.5 295 SER A O 1
ATOM 2441 N N . GLY A 1 296 ? 15.461 13.727 -3.379 1 90.12 296 GLY A N 1
ATOM 2442 C CA . GLY A 1 296 ? 16.781 13.125 -3.281 1 90.12 296 GLY A CA 1
ATOM 2443 C C . GLY A 1 296 ? 17.734 13.898 -2.387 1 90.12 296 GLY A C 1
ATOM 2444 O O . GLY A 1 296 ? 17.359 14.281 -1.271 1 90.12 296 GLY A O 1
ATOM 2445 N N . ARG A 1 297 ? 18.922 14.094 -2.842 1 88.25 297 ARG A N 1
ATOM 2446 C CA . ARG A 1 297 ? 19.984 14.719 -2.062 1 88.25 297 ARG A CA 1
ATOM 2447 C C . ARG A 1 297 ? 19.719 16.203 -1.879 1 88.25 297 ARG A C 1
ATOM 2449 O O . ARG A 1 297 ? 20.328 16.844 -1.018 1 88.25 297 ARG A O 1
ATOM 2456 N N . ASN A 1 298 ? 18.844 16.734 -2.65 1 85.5 298 ASN A N 1
ATOM 2457 C CA . ASN A 1 298 ? 18.531 18.156 -2.549 1 85.5 298 ASN A CA 1
ATOM 2458 C C . ASN A 1 298 ? 17.406 18.406 -1.549 1 85.5 298 ASN A C 1
ATOM 2460 O O . ASN A 1 298 ? 17.016 19.547 -1.307 1 85.5 298 ASN A O 1
ATOM 2464 N N . GLY A 1 299 ? 16.969 17.359 -0.968 1 87.44 299 GLY A N 1
ATOM 2465 C CA . GLY A 1 299 ? 15.875 17.5 -0.022 1 87.44 299 GLY A CA 1
ATOM 2466 C C . GLY A 1 299 ? 16.312 17.984 1.344 1 87.44 299 GLY A C 1
ATOM 2467 O O . GLY A 1 299 ? 17.391 17.625 1.815 1 87.44 299 GLY A O 1
ATOM 2468 N N . PHE A 1 300 ? 15.484 18.906 1.923 1 90.56 300 PHE A N 1
ATOM 2469 C CA . PHE A 1 300 ? 15.695 19.281 3.316 1 90.56 300 PHE A CA 1
ATOM 2470 C C . PHE A 1 300 ? 15.359 18.125 4.246 1 90.56 300 PHE A C 1
ATOM 2472 O O . PHE A 1 300 ? 14.312 17.484 4.102 1 90.56 300 PHE A O 1
ATOM 2479 N N . ILE A 1 301 ? 16.266 17.812 5.129 1 93.56 301 ILE A N 1
ATOM 2480 C CA . ILE A 1 301 ? 16.109 16.656 6.004 1 93.56 301 ILE A CA 1
ATOM 2481 C C . ILE A 1 301 ? 16.391 17.062 7.449 1 93.56 301 ILE A C 1
ATOM 2483 O O . ILE A 1 301 ? 17.406 17.672 7.742 1 93.56 301 ILE A O 1
ATOM 2487 N N . ILE A 1 302 ? 15.469 16.828 8.297 1 94.31 302 ILE A N 1
ATOM 2488 C CA . ILE A 1 302 ? 15.727 16.875 9.727 1 94.31 302 ILE A CA 1
ATOM 2489 C C . ILE A 1 302 ? 16.219 15.508 10.211 1 94.31 302 ILE A C 1
ATOM 2491 O O . ILE A 1 302 ? 15.531 14.5 10.055 1 94.31 302 ILE A O 1
ATOM 2495 N N . VAL A 1 303 ? 17.406 15.484 10.773 1 93.12 303 VAL A N 1
ATOM 2496 C CA . VAL A 1 303 ? 17.984 14.234 11.242 1 93.12 303 VAL A CA 1
ATOM 2497 C C . VAL A 1 303 ? 17.766 14.086 12.742 1 93.12 303 VAL A C 1
ATOM 2499 O O . VAL A 1 303 ? 17.547 15.078 13.445 1 93.12 303 VAL A O 1
ATOM 2502 N N . ASP A 1 304 ? 17.688 12.883 13.227 1 94.38 304 ASP A N 1
ATOM 2503 C CA . ASP A 1 304 ? 17.672 12.5 14.633 1 94.38 304 ASP A CA 1
ATOM 2504 C C . ASP A 1 304 ? 16.391 12.961 15.328 1 94.38 304 ASP A C 1
ATOM 2506 O O . ASP A 1 304 ? 16.422 13.406 16.469 1 94.38 304 ASP A O 1
ATOM 2510 N N . SER A 1 305 ? 15.359 12.969 14.562 1 96.94 305 SER A N 1
ATOM 2511 C CA . SER A 1 305 ? 14.055 13.125 15.195 1 96.94 305 SER A CA 1
ATOM 2512 C C . SER A 1 305 ? 13.664 11.883 15.984 1 96.94 305 SER A C 1
ATOM 2514 O O . SER A 1 305 ? 13.742 10.766 15.477 1 96.94 305 SER A O 1
ATOM 2516 N N . THR A 1 306 ? 13.289 12.055 17.25 1 98 306 THR A N 1
ATOM 2517 C CA . THR A 1 306 ? 12.859 10.969 18.125 1 98 306 THR A CA 1
ATOM 2518 C C . THR A 1 306 ? 11.578 11.344 18.859 1 98 306 THR A C 1
ATOM 2520 O O . THR A 1 306 ? 11.273 12.523 19.031 1 98 306 THR A O 1
ATOM 2523 N N . PRO A 1 307 ? 10.812 10.297 19.328 1 98.5 307 PRO A N 1
ATOM 2524 C CA . PRO A 1 307 ? 9.609 10.562 20.109 1 98.5 307 PRO A CA 1
ATOM 2525 C C . PRO A 1 307 ? 9.898 11.414 21.359 1 98.5 307 PRO A C 1
ATOM 2527 O O . PRO A 1 307 ? 9.094 12.273 21.719 1 98.5 307 PRO A O 1
ATOM 2530 N N . ASP A 1 308 ? 11.039 11.219 21.953 1 98.31 308 ASP A N 1
ATOM 2531 C CA . ASP A 1 308 ? 11.398 11.977 23.156 1 98.31 308 ASP A CA 1
ATOM 2532 C C . ASP A 1 308 ? 11.555 13.461 22.828 1 98.31 308 ASP A C 1
ATOM 2534 O O . ASP A 1 308 ? 11.047 14.312 23.562 1 98.31 308 ASP A O 1
ATOM 2538 N N . LEU A 1 309 ? 12.328 13.758 21.859 1 98.44 309 LEU A N 1
ATOM 2539 C CA . LEU A 1 309 ? 12.508 15.148 21.453 1 98.44 309 LEU A CA 1
ATOM 2540 C C . LEU A 1 309 ? 11.188 15.758 20.984 1 98.44 309 LEU A C 1
ATOM 2542 O O . LEU A 1 309 ? 10.914 16.922 21.25 1 98.44 309 LEU A O 1
ATOM 2546 N N . PHE A 1 310 ? 10.406 14.984 20.297 1 98.62 310 PHE A N 1
ATOM 2547 C CA . PHE A 1 310 ? 9.086 15.414 19.859 1 98.62 310 PHE A CA 1
ATOM 2548 C C . PHE A 1 310 ? 8.211 15.797 21.047 1 98.62 310 PHE A C 1
ATOM 2550 O O . PHE A 1 310 ? 7.508 16.812 21 1 98.62 310 PHE A O 1
ATOM 2557 N N . GLU A 1 311 ? 8.281 14.969 22.031 1 98.56 311 GLU A N 1
ATOM 2558 C CA . GLU A 1 311 ? 7.512 15.234 23.234 1 98.56 311 GLU A CA 1
ATOM 2559 C C . GLU A 1 311 ? 7.863 16.609 23.828 1 98.56 311 GLU A C 1
ATOM 2561 O O . GLU A 1 311 ? 6.98 17.344 24.281 1 98.56 311 GLU A O 1
ATOM 2566 N N . LYS A 1 312 ? 9.117 16.938 23.828 1 98 312 LYS A N 1
ATOM 2567 C CA . LYS A 1 312 ? 9.562 18.234 24.312 1 98 312 LYS A CA 1
ATOM 2568 C C . LYS A 1 312 ? 8.977 19.359 23.453 1 98 312 LYS A C 1
ATOM 2570 O O . LYS A 1 312 ? 8.539 20.391 23.984 1 98 312 LYS A O 1
ATOM 2575 N N . HIS A 1 313 ? 9.031 19.203 22.203 1 97.94 313 HIS A N 1
ATOM 2576 C CA . HIS A 1 313 ? 8.477 20.188 21.281 1 97.94 313 HIS A CA 1
ATOM 2577 C C . HIS A 1 313 ? 6.98 20.375 21.5 1 97.94 313 HIS A C 1
ATOM 2579 O O . HIS A 1 313 ? 6.492 21.5 21.531 1 97.94 313 HIS A O 1
ATOM 2585 N N . VAL A 1 314 ? 6.238 19.25 21.672 1 98.06 314 VAL A N 1
ATOM 2586 C CA . VAL A 1 314 ? 4.801 19.312 21.938 1 98.06 314 VAL A CA 1
ATOM 2587 C C . VAL A 1 314 ? 4.539 20.094 23.219 1 98.06 314 VAL A C 1
ATOM 2589 O O . VAL A 1 314 ? 3.643 20.953 23.25 1 98.06 314 VAL A O 1
ATOM 2592 N N . ALA A 1 315 ? 5.309 19.859 24.234 1 97 315 ALA A N 1
ATOM 2593 C CA . ALA A 1 315 ? 5.16 20.562 25.5 1 97 315 ALA A CA 1
ATOM 2594 C C . ALA A 1 315 ? 5.316 22.062 25.328 1 97 315 ALA A C 1
ATOM 2596 O O . ALA A 1 315 ? 4.574 22.844 25.922 1 97 315 ALA A O 1
ATOM 2597 N N . GLN A 1 316 ? 6.277 22.453 24.578 1 96.56 316 GLN A N 1
ATOM 2598 C CA . GLN A 1 316 ? 6.512 23.875 24.312 1 96.56 316 GLN A CA 1
ATOM 2599 C C . GLN A 1 316 ? 5.289 24.516 23.656 1 96.56 316 GLN A C 1
ATOM 2601 O O . GLN A 1 316 ? 4.855 25.594 24.078 1 96.56 316 GLN A O 1
ATOM 2606 N N . VAL A 1 317 ? 4.75 23.891 22.656 1 97.12 317 VAL A N 1
ATOM 2607 C CA . VAL A 1 317 ? 3.621 24.438 21.922 1 97.12 317 VAL A CA 1
ATOM 2608 C C . VAL A 1 317 ? 2.398 24.531 22.828 1 97.12 317 VAL A C 1
ATOM 2610 O O . VAL A 1 317 ? 1.677 25.531 22.812 1 97.12 317 VAL A O 1
ATOM 2613 N N . LEU A 1 318 ? 2.18 23.469 23.594 1 95.88 318 LEU A N 1
ATOM 2614 C CA . LEU A 1 318 ? 1.029 23.469 24.484 1 95.88 318 LEU A CA 1
ATOM 2615 C C . LEU A 1 318 ? 1.141 24.578 25.531 1 95.88 318 LEU A C 1
ATOM 2617 O O . LEU A 1 318 ? 0.134 25.172 25.922 1 95.88 318 LEU A O 1
ATOM 2621 N N . ASP A 1 319 ? 2.33 24.828 25.906 1 94.25 319 ASP A N 1
ATOM 2622 C CA . ASP A 1 319 ? 2.564 25.906 26.859 1 94.25 319 ASP A CA 1
ATOM 2623 C C . ASP A 1 319 ? 2.236 27.266 26.25 1 94.25 319 ASP A C 1
ATOM 2625 O O . ASP A 1 319 ? 1.776 28.172 26.953 1 94.25 319 ASP A O 1
ATOM 2629 N N . GLU A 1 320 ? 2.477 27.406 25.031 1 94.25 320 GLU A N 1
ATOM 2630 C CA . GLU A 1 320 ? 2.254 28.672 24.344 1 94.25 320 GLU A CA 1
ATOM 2631 C C . GLU A 1 320 ? 0.763 28.969 24.188 1 94.25 320 GLU A C 1
ATOM 2633 O O . GLU A 1 320 ? 0.352 30.125 24.141 1 94.25 320 GLU A O 1
ATOM 2638 N N . VAL A 1 321 ? -0.087 27.969 24.109 1 94.69 321 VAL A N 1
ATOM 2639 C CA . VAL A 1 321 ? -1.484 28.203 23.766 1 94.69 321 VAL A CA 1
ATOM 2640 C C . VAL A 1 321 ? -2.344 28.188 25.016 1 94.69 321 VAL A C 1
ATOM 2642 O O . VAL A 1 321 ? -3.504 28.594 25 1 94.69 321 VAL A O 1
ATOM 2645 N N . LYS A 1 322 ? -1.773 27.812 26.141 1 91.56 322 LYS A N 1
ATOM 2646 C CA . LYS A 1 322 ? -2.537 27.547 27.359 1 91.56 322 LYS A CA 1
ATOM 2647 C C . LYS A 1 322 ? -3.18 28.812 27.906 1 91.56 322 LYS A C 1
ATOM 2649 O O . LYS A 1 322 ? -4.199 28.766 28.594 1 91.56 322 LYS A O 1
ATOM 2654 N N . SER A 1 323 ? -2.611 29.938 27.656 1 91.75 323 SER A N 1
ATOM 2655 C CA . SER A 1 323 ? -3.094 31.188 28.234 1 91.75 323 SER A CA 1
ATOM 2656 C C . SER A 1 323 ? -4.215 31.797 27.391 1 91.75 323 SER A C 1
ATOM 2658 O O . SER A 1 323 ? -4.852 32.75 27.797 1 91.75 323 SER A O 1
ATOM 2660 N N . LYS A 1 324 ? -4.48 31.281 26.25 1 95.62 324 LYS A N 1
ATOM 2661 C CA . LYS A 1 324 ? -5.492 31.812 25.344 1 95.62 324 LYS A CA 1
ATOM 2662 C C . LYS A 1 324 ? -6.898 31.484 25.828 1 95.62 324 LYS A C 1
ATOM 2664 O O . LYS A 1 324 ? -7.074 30.625 26.703 1 95.62 324 LYS A O 1
ATOM 2669 N N . GLN A 1 325 ? -7.852 32.25 25.25 1 95.5 325 GLN A N 1
ATOM 2670 C CA . GLN A 1 325 ? -9.234 31.828 25.453 1 95.5 325 GLN A CA 1
ATOM 2671 C C . GLN A 1 325 ? -9.469 30.406 24.953 1 95.5 325 GLN A C 1
ATOM 2673 O O . GLN A 1 325 ? -8.891 30 23.938 1 95.5 325 GLN A O 1
ATOM 2678 N N . PRO A 1 326 ? -10.289 29.703 25.641 1 93.56 326 PRO A N 1
ATOM 2679 C CA . PRO A 1 326 ? -10.477 28.281 25.344 1 93.56 326 PRO A CA 1
ATOM 2680 C C . PRO A 1 326 ? -10.773 28.016 23.875 1 93.56 326 PRO A C 1
ATOM 2682 O O . PRO A 1 326 ? -10.211 27.094 23.281 1 93.56 326 PRO A O 1
ATOM 2685 N N . GLU A 1 327 ? -11.602 28.812 23.281 1 95.06 327 GLU A N 1
ATOM 2686 C CA . GLU A 1 327 ? -12.008 28.609 21.891 1 95.06 327 GLU A CA 1
ATOM 2687 C C . GLU A 1 327 ? -10.828 28.797 20.938 1 95.06 327 GLU A C 1
ATOM 2689 O O . GLU A 1 327 ? -10.859 28.297 19.797 1 95.06 327 GLU A O 1
ATOM 2694 N N . HIS A 1 328 ? -9.773 29.484 21.422 1 97.44 328 HIS A N 1
ATOM 2695 C CA . HIS A 1 328 ? -8.648 29.828 20.562 1 97.44 328 HIS A CA 1
ATOM 2696 C C . HIS A 1 328 ? -7.395 29.062 20.953 1 97.44 328 HIS A C 1
ATOM 2698 O O . HIS A 1 328 ? -6.312 29.328 20.422 1 97.44 328 HIS A O 1
ATOM 2704 N N . GLN A 1 329 ? -7.559 28.125 21.906 1 96.75 329 GLN A N 1
ATOM 2705 C CA . GLN A 1 329 ? -6.465 27.219 22.25 1 96.75 329 GLN A CA 1
ATOM 2706 C C . GLN A 1 329 ? -6.344 26.109 21.203 1 96.75 329 GLN A C 1
ATOM 2708 O O . GLN A 1 329 ? -6.742 24.969 21.469 1 96.75 329 GLN A O 1
ATOM 2713 N N . ILE A 1 330 ? -5.785 26.453 20.062 1 98 330 ILE A N 1
ATOM 2714 C CA . ILE A 1 330 ? -5.691 25.547 18.922 1 98 330 ILE A CA 1
ATOM 2715 C C . ILE A 1 330 ? -4.238 25.469 18.453 1 98 330 ILE A C 1
ATOM 2717 O O . ILE A 1 330 ? -3.521 26.469 18.438 1 98 330 ILE A O 1
ATOM 2721 N N . ALA A 1 331 ? -3.779 24.312 18.203 1 98.06 331 ALA A N 1
ATOM 2722 C CA . ALA A 1 331 ? -2.51 24.062 17.531 1 98.06 331 ALA A CA 1
ATOM 2723 C C . ALA A 1 331 ? -2.676 23.062 16.391 1 98.06 331 ALA A C 1
ATOM 2725 O O . ALA A 1 331 ? -3.521 22.156 16.469 1 98.06 331 ALA A O 1
ATOM 2726 N N . PHE A 1 332 ? -1.935 23.234 15.359 1 98.62 332 PHE A N 1
ATOM 2727 C CA . PHE A 1 332 ? -1.957 22.312 14.234 1 98.62 332 PHE A CA 1
ATOM 2728 C C . PHE A 1 332 ? -0.778 21.344 14.297 1 98.62 332 PHE A C 1
ATOM 2730 O O . PHE A 1 332 ? 0.332 21.734 14.664 1 98.62 332 PHE A O 1
ATOM 2737 N N . ILE A 1 333 ? -1.053 20.109 14.016 1 98.56 333 ILE A N 1
ATOM 2738 C CA . ILE A 1 333 ? 0.006 19.109 13.859 1 98.56 333 ILE A CA 1
ATOM 2739 C C . ILE A 1 333 ? 0.34 18.938 12.383 1 98.56 333 ILE A C 1
ATOM 2741 O O . ILE A 1 333 ? -0.521 18.562 11.586 1 98.56 333 ILE A O 1
ATOM 2745 N N . LYS A 1 334 ? 1.503 19.312 12.016 1 97.69 334 LYS A N 1
ATOM 2746 C CA . LYS A 1 334 ? 2.035 19.078 10.672 1 97.69 334 LYS A CA 1
ATOM 2747 C C . LYS A 1 334 ? 3.049 17.938 10.68 1 97.69 334 LYS A C 1
ATOM 2749 O O . LYS A 1 334 ? 4.25 18.172 10.844 1 97.69 334 LYS A O 1
ATOM 2754 N N . SER A 1 335 ? 2.484 16.75 10.477 1 98.12 335 SER A N 1
ATOM 2755 C CA . SER A 1 335 ? 1.201 16.328 9.93 1 98.12 335 SER A CA 1
ATOM 2756 C C . SER A 1 335 ? 0.836 14.922 10.414 1 98.12 335 SER A C 1
ATOM 2758 O O . SER A 1 335 ? 1.602 14.297 11.156 1 98.12 335 SER A O 1
ATOM 2760 N N . TRP A 1 336 ? -0.308 14.523 10.078 1 98.81 336 TRP A N 1
ATOM 2761 C CA . TRP A 1 336 ? -0.775 13.18 10.406 1 98.81 336 TRP A CA 1
ATOM 2762 C C . TRP A 1 336 ? -0.086 12.141 9.531 1 98.81 336 TRP A C 1
ATOM 2764 O O . TRP A 1 336 ? 0.474 11.164 10.047 1 98.81 336 TRP A O 1
ATOM 2774 N N . ASN A 1 337 ? -0.065 12.422 8.195 1 98.75 337 ASN A N 1
ATOM 2775 C CA . ASN A 1 337 ? 0.291 11.289 7.348 1 98.75 337 ASN A CA 1
ATOM 2776 C C . ASN A 1 337 ? 1.025 11.742 6.09 1 98.75 337 ASN A C 1
ATOM 2778 O O . ASN A 1 337 ? 0.878 11.133 5.027 1 98.75 337 ASN A O 1
ATOM 2782 N N . GLU A 1 338 ? 1.755 12.805 6.141 1 98.25 338 GLU A N 1
ATOM 2783 C CA . GLU A 1 338 ? 2.535 13.195 4.973 1 98.25 338 GLU A CA 1
ATOM 2784 C C . GLU A 1 338 ? 3.818 12.375 4.867 1 98.25 338 GLU A C 1
ATOM 2786 O O . GLU A 1 338 ? 4.918 12.914 5.012 1 98.25 338 GLU A O 1
ATOM 2791 N N . TRP A 1 339 ? 3.693 11.18 4.434 1 98.19 339 TRP A N 1
ATOM 2792 C CA . TRP A 1 339 ? 4.77 10.188 4.406 1 98.19 339 TRP A CA 1
ATOM 2793 C C . TRP A 1 339 ? 5.852 10.594 3.406 1 98.19 339 TRP A C 1
ATOM 2795 O O . TRP A 1 339 ? 7.039 10.383 3.648 1 98.19 339 TRP A O 1
ATOM 2805 N N . GLY A 1 340 ? 5.449 11.148 2.297 1 96.62 340 GLY A N 1
ATOM 2806 C CA . GLY A 1 340 ? 6.395 11.516 1.257 1 96.62 340 GLY A CA 1
ATOM 2807 C C . GLY A 1 340 ? 7.359 12.602 1.687 1 96.62 340 GLY A C 1
ATOM 2808 O O . GLY A 1 340 ? 8.422 12.781 1.08 1 96.62 340 GLY A O 1
ATOM 2809 N N . GLU A 1 341 ? 7.008 13.305 2.758 1 96.44 341 GLU A N 1
ATOM 2810 C CA . GLU A 1 341 ? 7.844 14.367 3.301 1 96.44 341 GLU A CA 1
ATOM 2811 C C . GLU A 1 341 ? 8.438 13.969 4.648 1 96.44 341 GLU A C 1
ATOM 2813 O O . GLU A 1 341 ? 9.016 14.805 5.352 1 96.44 341 GLU A O 1
ATOM 2818 N N . GLY A 1 342 ? 8.234 12.703 4.949 1 96.94 342 GLY A N 1
ATOM 2819 C CA . GLY A 1 342 ? 8.703 12.242 6.25 1 96.94 342 GLY A CA 1
ATOM 2820 C C . GLY A 1 342 ? 8.023 12.953 7.41 1 96.94 342 GLY A C 1
ATOM 2821 O O . GLY A 1 342 ? 8.531 12.945 8.531 1 96.94 342 GLY A O 1
ATOM 2822 N N . ASN A 1 343 ? 6.977 13.648 7.145 1 97.62 343 ASN A N 1
ATOM 2823 C CA . ASN A 1 343 ? 6.246 14.469 8.102 1 97.62 343 ASN A CA 1
ATOM 2824 C C . ASN A 1 343 ? 4.953 13.789 8.547 1 97.62 343 ASN A C 1
ATOM 2826 O O . ASN A 1 343 ? 3.871 14.125 8.062 1 97.62 343 ASN A O 1
ATOM 2830 N N . TYR A 1 344 ? 5.109 12.82 9.484 1 98.44 344 TYR A N 1
ATOM 2831 C CA . TYR A 1 344 ? 3.971 12.023 9.93 1 98.44 344 TYR A CA 1
ATOM 2832 C C . TYR A 1 344 ? 4.121 11.617 11.391 1 98.44 344 TYR A C 1
ATOM 2834 O O . TYR A 1 344 ? 5.234 11.578 11.922 1 98.44 344 TYR A O 1
ATOM 2842 N N . ILE A 1 345 ? 2.99 11.359 12.047 1 98.69 345 ILE A N 1
ATOM 2843 C CA . ILE A 1 345 ? 3.025 10.852 13.414 1 98.69 345 ILE A CA 1
ATOM 2844 C C . ILE A 1 345 ? 2.424 9.445 13.461 1 98.69 345 ILE A C 1
ATOM 2846 O O . ILE A 1 345 ? 2.406 8.812 14.516 1 98.69 345 ILE A O 1
ATOM 2850 N N . GLU A 1 346 ? 1.899 8.906 12.305 1 98.75 346 GLU A N 1
ATOM 2851 C CA . GLU A 1 346 ? 1.426 7.531 12.227 1 98.75 346 GLU A CA 1
ATOM 2852 C C . GLU A 1 346 ? 2.531 6.543 12.586 1 98.75 346 GLU A C 1
ATOM 2854 O O . GLU A 1 346 ? 3.717 6.844 12.43 1 98.75 346 GLU A O 1
ATOM 2859 N N . PRO A 1 347 ? 2.148 5.352 13.07 1 98.31 347 PRO A N 1
ATOM 2860 C CA . PRO A 1 347 ? 3.154 4.363 13.477 1 98.31 347 PRO A CA 1
ATOM 2861 C C . PRO A 1 347 ? 4.004 3.881 12.305 1 98.31 347 PRO A C 1
ATOM 2863 O O . PRO A 1 347 ? 3.48 3.643 11.211 1 98.31 347 PRO A O 1
ATOM 2866 N N . ASP A 1 348 ? 5.242 3.812 12.484 1 97.62 348 ASP A N 1
ATOM 2867 C CA . ASP A 1 348 ? 6.164 3.217 11.523 1 97.62 348 ASP A CA 1
ATOM 2868 C C . ASP A 1 348 ? 6.93 2.049 12.141 1 97.62 348 ASP A C 1
ATOM 2870 O O . ASP A 1 348 ? 6.719 1.711 13.312 1 97.62 348 ASP A O 1
ATOM 2874 N N . LEU A 1 349 ? 7.746 1.403 11.414 1 96.25 349 LEU A N 1
ATOM 2875 C CA . LEU A 1 349 ? 8.43 0.21 11.898 1 96.25 349 LEU A CA 1
ATOM 2876 C C . LEU A 1 349 ? 9.523 0.579 12.898 1 96.25 349 LEU A C 1
ATOM 2878 O O . LEU A 1 349 ? 9.859 -0.215 13.781 1 96.25 349 LEU A O 1
ATOM 2882 N N . LYS A 1 350 ? 10.07 1.749 12.797 1 96.38 350 LYS A N 1
ATOM 2883 C CA . LYS A 1 350 ? 11.203 2.135 13.633 1 96.38 350 LYS A CA 1
ATOM 2884 C C . LYS A 1 350 ? 10.75 2.527 15.039 1 96.38 350 LYS A C 1
ATOM 2886 O O . LYS A 1 350 ? 11.328 2.086 16.031 1 96.38 350 LYS A O 1
ATOM 2891 N N . PHE A 1 351 ? 9.688 3.352 15.125 1 97.56 351 PHE A N 1
ATOM 2892 C CA . PHE A 1 351 ? 9.312 3.912 16.422 1 97.56 351 PHE A CA 1
ATOM 2893 C C . PHE A 1 351 ? 7.938 3.418 16.844 1 97.56 351 PHE A C 1
ATOM 2895 O O . PHE A 1 351 ? 7.473 3.74 17.938 1 97.56 351 PHE A O 1
ATOM 2902 N N . GLY A 1 352 ? 7.293 2.596 15.961 1 97.06 352 GLY A N 1
ATOM 2903 C CA . GLY A 1 352 ? 5.941 2.174 16.281 1 97.06 352 GLY A CA 1
ATOM 2904 C C . GLY A 1 352 ? 5.012 3.332 16.594 1 97.06 352 GLY A C 1
ATOM 2905 O O . GLY A 1 352 ? 4.926 4.289 15.82 1 97.06 352 GLY A O 1
ATOM 2906 N N . ASN A 1 353 ? 4.367 3.254 17.75 1 97.75 353 ASN A N 1
ATOM 2907 C CA . ASN A 1 353 ? 3.436 4.289 18.188 1 97.75 353 ASN A CA 1
ATOM 2908 C C . ASN A 1 353 ? 4.141 5.383 18.984 1 97.75 353 ASN A C 1
ATOM 2910 O O . ASN A 1 353 ? 3.492 6.191 19.656 1 97.75 353 ASN A O 1
ATOM 2914 N N . GLY A 1 354 ? 5.387 5.461 18.906 1 98.5 354 GLY A N 1
ATOM 2915 C CA . GLY A 1 354 ? 6.18 6.332 19.766 1 98.5 354 GLY A CA 1
ATOM 2916 C C . GLY A 1 354 ? 5.73 7.777 19.719 1 98.5 354 GLY A C 1
ATOM 2917 O O . GLY A 1 354 ? 5.594 8.422 20.766 1 98.5 354 GLY A O 1
ATOM 2918 N N . TYR A 1 355 ? 5.555 8.359 18.594 1 98.75 355 TYR A N 1
ATOM 2919 C CA . TYR A 1 355 ? 5.164 9.758 18.453 1 98.75 355 TYR A CA 1
ATOM 2920 C C . TYR A 1 355 ? 3.756 9.992 18.984 1 98.75 355 TYR A C 1
ATOM 2922 O O . TYR A 1 355 ? 3.488 11 19.641 1 98.75 355 TYR A O 1
ATOM 2930 N N . LEU A 1 356 ? 2.854 9.047 18.688 1 98.75 356 LEU A N 1
ATOM 2931 C CA . LEU A 1 356 ? 1.488 9.141 19.188 1 98.75 356 LEU A CA 1
ATOM 2932 C C . LEU A 1 356 ? 1.465 9.062 20.719 1 98.75 356 LEU A C 1
ATOM 2934 O O . LEU A 1 356 ? 0.721 9.805 21.359 1 98.75 356 LEU A O 1
ATOM 2938 N N . GLU A 1 357 ? 2.26 8.195 21.234 1 98.5 357 GLU A N 1
ATOM 2939 C CA . GLU A 1 357 ? 2.342 8.055 22.672 1 98.5 357 GLU A CA 1
ATOM 2940 C C . GLU A 1 357 ? 2.928 9.305 23.328 1 98.5 357 GLU A C 1
ATOM 2942 O O . GLU A 1 357 ? 2.455 9.742 24.375 1 98.5 357 GLU A O 1
ATOM 2947 N N . ALA A 1 358 ? 3.973 9.789 22.734 1 98.5 358 ALA A N 1
ATOM 2948 C CA . ALA A 1 358 ? 4.566 11.031 23.219 1 98.5 358 ALA A CA 1
ATOM 2949 C C . ALA A 1 358 ? 3.541 12.164 23.25 1 98.5 358 ALA A C 1
ATOM 2951 O O . ALA A 1 358 ? 3.467 12.922 24.219 1 98.5 358 ALA A O 1
ATOM 2952 N N . LEU A 1 359 ? 2.797 12.305 22.188 1 98.19 359 LEU A N 1
ATOM 2953 C CA . LEU A 1 359 ? 1.744 13.312 22.109 1 98.19 359 LEU A CA 1
ATOM 2954 C C . LEU A 1 359 ? 0.711 13.109 23.219 1 98.19 359 LEU A C 1
ATOM 2956 O O . LEU A 1 359 ? 0.341 14.062 23.906 1 98.19 359 LEU A O 1
ATOM 2960 N N . SER A 1 360 ? 0.25 11.891 23.344 1 97.25 360 SER A N 1
ATOM 2961 C CA . SER A 1 360 ? -0.769 11.539 24.328 1 97.25 360 SER A CA 1
ATOM 2962 C C . SER A 1 360 ? -0.31 11.883 25.75 1 97.25 360 SER A C 1
ATOM 2964 O O . SER A 1 360 ? -1.09 12.406 26.547 1 97.25 360 SER A O 1
ATOM 2966 N N . ARG A 1 361 ? 0.903 11.609 26.047 1 96.94 361 ARG A N 1
ATOM 2967 C CA . ARG A 1 361 ? 1.444 11.883 27.375 1 96.94 361 ARG A CA 1
ATOM 2968 C C . ARG A 1 361 ? 1.391 13.375 27.688 1 96.94 361 ARG A C 1
ATOM 2970 O O . ARG A 1 361 ? 1.035 13.766 28.797 1 96.94 361 ARG A O 1
ATOM 2977 N N . GLN A 1 362 ? 1.752 14.156 26.75 1 96 362 GLN A N 1
ATOM 2978 C CA . GLN A 1 362 ? 1.763 15.594 26.969 1 96 362 GLN A CA 1
ATOM 2979 C C . GLN A 1 362 ? 0.344 16.141 27.094 1 96 362 GLN A C 1
ATOM 2981 O O . GLN A 1 362 ? 0.088 17.047 27.875 1 96 362 GLN A O 1
ATOM 2986 N N . ILE A 1 363 ? -0.585 15.617 26.297 1 93.69 363 ILE A N 1
ATOM 2987 C CA . ILE A 1 363 ? -1.971 16.078 26.344 1 93.69 363 ILE A CA 1
ATOM 2988 C C . ILE A 1 363 ? -2.584 15.711 27.688 1 93.69 363 ILE A C 1
ATOM 2990 O O . ILE A 1 363 ? -3.311 16.516 28.281 1 93.69 363 ILE A O 1
ATOM 2994 N N . GLU A 1 364 ? -2.305 14.531 28.141 1 91.12 364 GLU A N 1
ATOM 2995 C CA . GLU A 1 364 ? -2.805 14.094 29.438 1 91.12 364 GLU A CA 1
ATOM 2996 C C . GLU A 1 364 ? -2.248 14.953 30.562 1 91.12 364 GLU A C 1
ATOM 2998 O O . GLU A 1 364 ? -2.949 15.242 31.531 1 91.12 364 GLU A O 1
ATOM 3003 N N . LYS A 1 365 ? -1.059 15.289 30.422 1 89.38 365 LYS A N 1
ATOM 3004 C CA . LYS A 1 365 ? -0.433 16.141 31.438 1 89.38 365 LYS A CA 1
ATOM 3005 C C . LYS A 1 365 ? -1.144 17.484 31.531 1 89.38 365 LYS A C 1
ATOM 3007 O O . LYS A 1 365 ? -1.334 18.016 32.625 1 89.38 365 LYS A O 1
ATOM 3012 N N . VAL A 1 366 ? -1.478 18.078 30.453 1 85.06 366 VAL A N 1
ATOM 3013 C CA . VAL A 1 366 ? -2.109 19.391 30.422 1 85.06 366 VAL A CA 1
ATOM 3014 C C . VAL A 1 366 ? -3.555 19.281 30.906 1 85.06 366 VAL A C 1
ATOM 3016 O O . VAL A 1 366 ? -4.094 20.219 31.484 1 85.06 366 VAL A O 1
ATOM 3019 N N . ARG A 1 367 ? -4.207 18.156 30.656 1 76.56 367 ARG A N 1
ATOM 3020 C CA . ARG A 1 367 ? -5.586 17.953 31.094 1 76.56 367 ARG A CA 1
ATOM 3021 C C . ARG A 1 367 ? -5.668 17.844 32.625 1 76.56 367 ARG A C 1
ATOM 3023 O O . ARG A 1 367 ? -6.676 18.234 33.219 1 76.56 367 ARG A O 1
ATOM 3030 N N . TYR A 1 368 ? -4.707 17.344 33.281 1 68.06 368 TYR A N 1
ATOM 3031 C CA . TYR A 1 368 ? -4.73 17.141 34.75 1 68.06 368 TYR A CA 1
ATOM 3032 C C . TYR A 1 368 ? -4.105 18.328 35.469 1 68.06 368 TYR A C 1
ATOM 3034 O O . TYR A 1 368 ? -4.215 18.438 36.688 1 68.06 368 TYR A O 1
ATOM 3042 N N . GLU A 1 369 ? -3.457 19.188 34.844 1 64.75 369 GLU A N 1
ATOM 3043 C CA . GLU A 1 369 ? -2.975 20.406 35.5 1 64.75 369 GLU A CA 1
ATOM 3044 C C . GLU A 1 369 ? -4.062 21.469 35.531 1 64.75 369 GLU A C 1
ATOM 3046 O O . GLU A 1 369 ? -4.227 22.156 36.562 1 64.75 369 GLU A O 1
ATOM 3051 N N . MET B 1 1 ? -6.453 -24.375 -33.812 1 47.03 1 MET B N 1
ATOM 3052 C CA . MET B 1 1 ? -5.691 -24.953 -32.719 1 47.03 1 MET B CA 1
ATOM 3053 C C . MET B 1 1 ? -6.141 -24.375 -31.391 1 47.03 1 MET B C 1
ATOM 3055 O O . MET B 1 1 ? -6.559 -23.219 -31.312 1 47.03 1 MET B O 1
ATOM 3059 N N . SER B 1 2 ? -6.504 -25.281 -30.391 1 64.88 2 SER B N 1
ATOM 3060 C CA . SER B 1 2 ? -7.035 -24.844 -29.094 1 64.88 2 SER B CA 1
ATOM 3061 C C . SER B 1 2 ? -6.012 -24.031 -28.312 1 64.88 2 SER B C 1
ATOM 3063 O O . SER B 1 2 ? -4.805 -24.172 -28.516 1 64.88 2 SER B O 1
ATOM 3065 N N . LYS B 1 3 ? -6.34 -22.906 -27.734 1 82.12 3 LYS B N 1
ATOM 3066 C CA . LYS B 1 3 ? -5.488 -22.016 -26.953 1 82.12 3 LYS B CA 1
ATOM 3067 C C . LYS B 1 3 ? -5.258 -22.562 -25.547 1 82.12 3 LYS B C 1
ATOM 3069 O O . LYS B 1 3 ? -6.211 -22.906 -24.844 1 82.12 3 LYS B O 1
ATOM 3074 N N . PRO B 1 4 ? -3.928 -22.75 -25.297 1 92.88 4 PRO B N 1
ATOM 3075 C CA . PRO B 1 4 ? -3.643 -23.156 -23.922 1 92.88 4 PRO B CA 1
ATOM 3076 C C . PRO B 1 4 ? -4.25 -22.203 -22.891 1 92.88 4 PRO B C 1
ATOM 3078 O O . PRO B 1 4 ? -4.309 -21 -23.109 1 92.88 4 PRO B O 1
ATOM 3081 N N . ARG B 1 5 ? -4.793 -22.797 -21.859 1 96.12 5 ARG B N 1
ATOM 3082 C CA . ARG B 1 5 ? -5.309 -22.031 -20.75 1 96.12 5 ARG B CA 1
ATOM 3083 C C . ARG B 1 5 ? -4.203 -21.719 -19.734 1 96.12 5 ARG B C 1
ATOM 3085 O O . ARG B 1 5 ? -3.566 -22.625 -19.203 1 96.12 5 ARG B O 1
ATOM 3092 N N . LEU B 1 6 ? -3.994 -20.438 -19.547 1 98.12 6 LEU B N 1
ATOM 3093 C CA . LEU B 1 6 ? -3.014 -20 -18.562 1 98.12 6 LEU B CA 1
ATOM 3094 C C . LEU B 1 6 ? -3.699 -19.547 -17.281 1 98.12 6 LEU B C 1
ATOM 3096 O O . LEU B 1 6 ? -4.547 -18.656 -17.297 1 98.12 6 LEU B O 1
ATOM 3100 N N . ILE B 1 7 ? -3.389 -20.219 -16.172 1 98.88 7 ILE B N 1
ATOM 3101 C CA . ILE B 1 7 ? -3.959 -19.906 -14.867 1 98.88 7 ILE B CA 1
ATOM 3102 C C . ILE B 1 7 ? -2.869 -19.375 -13.945 1 98.88 7 ILE B C 1
ATOM 3104 O O . ILE B 1 7 ? -1.85 -20.031 -13.727 1 98.88 7 ILE B O 1
ATOM 3108 N N . ALA B 1 8 ? -3.043 -18.156 -13.414 1 98.88 8 ALA B N 1
ATOM 3109 C CA . ALA B 1 8 ? -2.01 -17.531 -12.586 1 98.88 8 ALA B CA 1
ATOM 3110 C C . ALA B 1 8 ? -2.316 -17.703 -11.102 1 98.88 8 ALA B C 1
ATOM 3112 O O . ALA B 1 8 ? -3.439 -17.453 -10.656 1 98.88 8 ALA B O 1
ATOM 3113 N N . LEU B 1 9 ? -1.318 -18.188 -10.375 1 98.88 9 LEU B N 1
ATOM 3114 C CA . LEU B 1 9 ? -1.454 -18.281 -8.922 1 98.88 9 LEU B CA 1
ATOM 3115 C C . LEU B 1 9 ? -1.601 -16.891 -8.312 1 98.88 9 LEU B C 1
ATOM 3117 O O . LEU B 1 9 ? -0.867 -15.961 -8.672 1 98.88 9 LEU B O 1
ATOM 3121 N N . TYR B 1 10 ? -2.545 -16.75 -7.438 1 98.88 10 TYR B N 1
ATOM 3122 C CA . TYR B 1 10 ? -2.951 -15.461 -6.902 1 98.88 10 TYR B CA 1
ATOM 3123 C C . TYR B 1 10 ? -2.889 -15.461 -5.379 1 98.88 10 TYR B C 1
ATOM 3125 O O . TYR B 1 10 ? -3.549 -16.266 -4.723 1 98.88 10 TYR B O 1
ATOM 3133 N N . LEU B 1 11 ? -2.072 -14.562 -4.836 1 98.62 11 LEU B N 1
ATOM 3134 C CA . LEU B 1 11 ? -1.92 -14.438 -3.391 1 98.62 11 LEU B CA 1
ATOM 3135 C C . LEU B 1 11 ? -2.896 -13.406 -2.83 1 98.62 11 LEU B C 1
ATOM 3137 O O . LEU B 1 11 ? -2.816 -12.227 -3.162 1 98.62 11 LEU B O 1
ATOM 3141 N N . PRO B 1 12 ? -3.752 -13.773 -1.93 1 98.19 12 PRO B N 1
ATOM 3142 C CA . PRO B 1 12 ? -4.746 -12.844 -1.387 1 98.19 12 PRO B CA 1
ATOM 3143 C C . PRO B 1 12 ? -4.234 -12.078 -0.169 1 98.19 12 PRO B C 1
ATOM 3145 O O . PRO B 1 12 ? -5.008 -11.398 0.505 1 98.19 12 PRO B O 1
ATOM 3148 N N . GLN B 1 13 ? -2.973 -12.102 0.11 1 96.25 13 GLN B N 1
ATOM 3149 C CA . GLN B 1 13 ? -2.383 -11.664 1.373 1 96.25 13 GLN B CA 1
ATOM 3150 C C . GLN B 1 13 ? -2.324 -10.141 1.458 1 96.25 13 GLN B C 1
ATOM 3152 O O . GLN B 1 13 ? -1.974 -9.586 2.502 1 96.25 13 GLN B O 1
ATOM 3157 N N . PHE B 1 14 ? -2.793 -9.32 0.533 1 97.69 14 PHE B N 1
ATOM 3158 C CA . PHE B 1 14 ? -2.605 -7.875 0.503 1 97.69 14 PHE B CA 1
ATOM 3159 C C . PHE B 1 14 ? -3.805 -7.16 1.12 1 97.69 14 PHE B C 1
ATOM 3161 O O . PHE B 1 14 ? -4.371 -6.25 0.513 1 97.69 14 PHE B O 1
ATOM 3168 N N . HIS B 1 15 ? -4.156 -7.574 2.311 1 97.5 15 HIS B N 1
ATOM 3169 C CA . HIS B 1 15 ? -5.105 -7.016 3.268 1 97.5 15 HIS B CA 1
ATOM 3170 C C . HIS B 1 15 ? -4.82 -7.516 4.68 1 97.5 15 HIS B C 1
ATOM 3172 O O . HIS B 1 15 ? -4.301 -8.617 4.859 1 97.5 15 HIS B O 1
ATOM 3178 N N . PRO B 1 16 ? -5.051 -6.66 5.625 1 96.25 16 PRO B N 1
ATOM 3179 C CA . PRO B 1 16 ? -4.832 -7.125 7 1 96.25 16 PRO B CA 1
ATOM 3180 C C . PRO B 1 16 ? -5.898 -8.117 7.461 1 96.25 16 PRO B C 1
ATOM 3182 O O . PRO B 1 16 ? -7.043 -8.055 7.008 1 96.25 16 PRO B O 1
ATOM 3185 N N . PHE B 1 17 ? -5.543 -9.031 8.289 1 95.56 17 PHE B N 1
ATOM 3186 C CA . PHE B 1 17 ? -6.465 -9.953 8.945 1 95.56 17 PHE B CA 1
ATOM 3187 C C . PHE B 1 17 ? -5.941 -10.359 10.32 1 95.56 17 PHE B C 1
ATOM 3189 O O . PHE B 1 17 ? -4.766 -10.156 10.625 1 95.56 17 PHE B O 1
ATOM 3196 N N . LYS B 1 18 ? -6.75 -10.867 11.117 1 95 18 LYS B N 1
ATOM 3197 C CA . LYS B 1 18 ? -6.543 -11.016 12.555 1 95 18 LYS B CA 1
ATOM 3198 C C . LYS B 1 18 ? -5.266 -11.797 12.852 1 95 18 LYS B C 1
ATOM 3200 O O . LYS B 1 18 ? -4.426 -11.344 13.633 1 95 18 LYS B O 1
ATOM 3205 N N . GLU B 1 19 ? -5.016 -12.891 12.227 1 94.69 19 GLU B N 1
ATOM 3206 C CA . GLU B 1 19 ? -3.895 -13.766 12.539 1 94.69 19 GLU B CA 1
ATOM 3207 C C . GLU B 1 19 ? -2.564 -13.109 12.18 1 94.69 19 GLU B C 1
ATOM 3209 O O . GLU B 1 19 ? -1.615 -13.148 12.969 1 94.69 19 GLU B O 1
ATOM 3214 N N . ASN B 1 20 ? -2.496 -12.484 11.07 1 93.81 20 ASN B N 1
ATOM 3215 C CA . ASN B 1 20 ? -1.271 -11.781 10.703 1 93.81 20 ASN B CA 1
ATOM 3216 C C . ASN B 1 20 ? -0.973 -10.633 11.656 1 93.81 20 ASN B C 1
ATOM 3218 O O . ASN B 1 20 ? 0.19 -10.359 11.961 1 93.81 20 ASN B O 1
ATOM 3222 N N . ASP B 1 21 ? -2.059 -9.93 12.078 1 94.25 21 ASP B N 1
ATOM 3223 C CA . ASP B 1 21 ? -1.872 -8.891 13.086 1 94.25 21 ASP B CA 1
ATOM 3224 C C . ASP B 1 21 ? -1.203 -9.453 14.336 1 94.25 21 ASP B C 1
ATOM 3226 O O . ASP B 1 21 ? -0.316 -8.82 14.914 1 94.25 21 ASP B O 1
ATOM 3230 N N . GLU B 1 22 ? -1.638 -10.625 14.695 1 93.19 22 GLU B N 1
ATOM 3231 C CA . GLU B 1 22 ? -1.134 -11.266 15.906 1 93.19 22 GLU B CA 1
ATOM 3232 C C . GLU B 1 22 ? 0.29 -11.781 15.711 1 93.19 22 GLU B C 1
ATOM 3234 O O . GLU B 1 22 ? 1.136 -11.641 16.594 1 93.19 22 GLU B O 1
ATOM 3239 N N . TRP B 1 23 ? 0.54 -12.367 14.555 1 91.25 23 TRP B N 1
ATOM 3240 C CA . TRP B 1 23 ? 1.798 -13.062 14.32 1 91.25 23 TRP B CA 1
ATOM 3241 C C . TRP B 1 23 ? 2.896 -12.094 13.906 1 91.25 23 TRP B C 1
ATOM 3243 O O . TRP B 1 23 ? 4.066 -12.281 14.258 1 91.25 23 TRP B O 1
ATOM 3253 N N . TRP B 1 24 ? 2.549 -11.039 13.141 1 90.81 24 TRP B N 1
ATOM 3254 C CA . TRP B 1 24 ? 3.582 -10.25 12.477 1 90.81 24 TRP B CA 1
ATOM 3255 C C . TRP B 1 24 ? 3.453 -8.773 12.836 1 90.81 24 TRP B C 1
ATOM 3257 O O . TRP B 1 24 ? 4.301 -7.965 12.461 1 90.81 24 TRP B O 1
ATOM 3267 N N . GLY B 1 25 ? 2.426 -8.398 13.531 1 92.06 25 GLY B N 1
ATOM 3268 C CA . GLY B 1 25 ? 2.174 -7.016 13.898 1 92.06 25 GLY B CA 1
ATOM 3269 C C . GLY B 1 25 ? 0.937 -6.438 13.234 1 92.06 25 GLY B C 1
ATOM 3270 O O . GLY B 1 25 ? 0.583 -6.832 12.117 1 92.06 25 GLY B O 1
ATOM 3271 N N . LYS B 1 26 ? 0.364 -5.496 13.875 1 94.56 26 LYS B N 1
ATOM 3272 C CA . LYS B 1 26 ? -0.881 -4.891 13.414 1 94.56 26 LYS B CA 1
ATOM 3273 C C . LYS B 1 26 ? -0.718 -4.297 12.016 1 94.56 26 LYS B C 1
ATOM 3275 O O . LYS B 1 26 ? 0.261 -3.6 11.742 1 94.56 26 LYS B O 1
ATOM 3280 N N . GLY B 1 27 ? -1.681 -4.652 11.148 1 93.81 27 GLY B N 1
ATOM 3281 C CA . GLY B 1 27 ? -1.724 -4.074 9.812 1 93.81 27 GLY B CA 1
ATOM 3282 C C . GLY B 1 27 ? -0.759 -4.734 8.844 1 93.81 27 GLY B C 1
ATOM 3283 O O . GLY B 1 27 ? -0.641 -4.312 7.691 1 93.81 27 GLY B O 1
ATOM 3284 N N . PHE B 1 28 ? -0.178 -5.762 9.242 1 94.88 28 PHE B N 1
ATOM 3285 C CA . PHE B 1 28 ? 0.827 -6.418 8.414 1 94.88 28 PHE B CA 1
ATOM 3286 C C . PHE B 1 28 ? 0.2 -6.973 7.141 1 94.88 28 PHE B C 1
ATOM 3288 O O . PHE B 1 28 ? -0.847 -7.621 7.188 1 94.88 28 PHE B O 1
ATOM 3295 N N . THR B 1 29 ? 0.852 -6.734 6.035 1 96.31 29 THR B N 1
ATOM 3296 C CA . THR B 1 29 ? 0.72 -7.43 4.758 1 96.31 29 THR B CA 1
ATOM 3297 C C . THR B 1 29 ? 2.09 -7.688 4.137 1 96.31 29 THR B C 1
ATOM 3299 O O . THR B 1 29 ? 3.104 -7.188 4.629 1 96.31 29 THR B O 1
ATOM 3302 N N . GLU B 1 30 ? 2.068 -8.375 3.076 1 96.38 30 GLU B N 1
ATOM 3303 C CA . GLU B 1 30 ? 3.33 -8.672 2.404 1 96.38 30 GLU B CA 1
ATOM 3304 C C . GLU B 1 30 ? 4.008 -7.398 1.911 1 96.38 30 GLU B C 1
ATOM 3306 O O . GLU B 1 30 ? 5.215 -7.391 1.652 1 96.38 30 GLU B O 1
ATOM 3311 N N . TRP B 1 31 ? 3.279 -6.289 1.81 1 97.88 31 TRP B N 1
ATOM 3312 C CA . TRP B 1 31 ? 3.859 -5.02 1.395 1 97.88 31 TRP B CA 1
ATOM 3313 C C . TRP B 1 31 ? 4.945 -4.574 2.369 1 97.88 31 TRP B C 1
ATOM 3315 O O . TRP B 1 31 ? 5.926 -3.941 1.968 1 97.88 31 TRP B O 1
ATOM 3325 N N . THR B 1 32 ? 4.766 -4.906 3.668 1 96.12 32 THR B N 1
ATOM 3326 C CA . THR B 1 32 ? 5.762 -4.562 4.68 1 96.12 32 THR B CA 1
ATOM 3327 C C . THR B 1 32 ? 7.117 -5.172 4.332 1 96.12 32 THR B C 1
ATOM 3329 O O . THR B 1 32 ? 8.125 -4.465 4.277 1 96.12 32 THR B O 1
ATOM 3332 N N . ASN B 1 33 ? 7.109 -6.48 4.023 1 95.38 33 ASN B N 1
ATOM 3333 C CA . ASN B 1 33 ? 8.352 -7.164 3.666 1 95.38 33 ASN B CA 1
ATOM 3334 C C . ASN B 1 33 ? 8.938 -6.613 2.371 1 95.38 33 ASN B C 1
ATOM 3336 O O . ASN B 1 33 ? 10.156 -6.449 2.258 1 95.38 33 ASN B O 1
ATOM 3340 N N . VAL B 1 34 ? 8.109 -6.375 1.439 1 97.31 34 VAL B N 1
ATOM 3341 C CA . VAL B 1 34 ? 8.547 -5.883 0.137 1 97.31 34 VAL B CA 1
ATOM 3342 C C . VAL B 1 34 ? 9.242 -4.531 0.301 1 97.31 34 VAL B C 1
ATOM 3344 O O . VAL B 1 34 ? 10.344 -4.324 -0.21 1 97.31 34 VAL B O 1
ATOM 3347 N N . ALA B 1 35 ? 8.617 -3.635 1.033 1 96.25 35 ALA B N 1
ATOM 3348 C CA . ALA B 1 35 ? 9.086 -2.256 1.139 1 96.25 35 ALA B CA 1
ATOM 3349 C C . ALA B 1 35 ? 10.336 -2.164 2.018 1 96.25 35 ALA B C 1
ATOM 3351 O O . ALA B 1 35 ? 11.188 -1.299 1.812 1 96.25 35 ALA B O 1
ATOM 3352 N N . LYS B 1 36 ? 10.461 -3.004 2.98 1 94.31 36 LYS B N 1
ATOM 3353 C CA . LYS B 1 36 ? 11.586 -2.893 3.904 1 94.31 36 LYS B CA 1
ATOM 3354 C C . LYS B 1 36 ? 12.836 -3.561 3.332 1 94.31 36 LYS B C 1
ATOM 3356 O O . LYS B 1 36 ? 13.93 -3.43 3.891 1 94.31 36 LYS B O 1
ATOM 3361 N N . ALA B 1 37 ? 12.656 -4.305 2.23 1 94.5 37 ALA B N 1
ATOM 3362 C CA . ALA B 1 37 ? 13.773 -5.004 1.607 1 94.5 37 ALA B CA 1
ATOM 3363 C C . ALA B 1 37 ? 14.859 -4.023 1.174 1 94.5 37 ALA B C 1
ATOM 3365 O O . ALA B 1 37 ? 14.578 -2.857 0.893 1 94.5 37 ALA B O 1
ATOM 3366 N N . ARG B 1 38 ? 16.125 -4.492 1.16 1 91.75 38 ARG B N 1
ATOM 3367 C CA . ARG B 1 38 ? 17.281 -3.695 0.765 1 91.75 38 ARG B CA 1
ATOM 3368 C C . ARG B 1 38 ? 18.188 -4.473 -0.195 1 91.75 38 ARG B C 1
ATOM 3370 O O . ARG B 1 38 ? 18.219 -5.703 -0.16 1 91.75 38 ARG B O 1
ATOM 3377 N N . PRO B 1 39 ? 18.844 -3.656 -1.06 1 93.19 39 PRO B N 1
ATOM 3378 C CA . PRO B 1 39 ? 19.828 -4.363 -1.874 1 93.19 39 PRO B CA 1
ATOM 3379 C C . PRO B 1 39 ? 20.906 -5.059 -1.032 1 93.19 39 PRO B C 1
ATOM 3381 O O . PRO B 1 39 ? 21.422 -4.473 -0.078 1 93.19 39 PRO B O 1
ATOM 3384 N N . LEU B 1 40 ? 21.172 -6.277 -1.392 1 92.62 40 LEU B N 1
ATOM 3385 C CA . LEU B 1 40 ? 22.141 -7.074 -0.656 1 92.62 40 LEU B CA 1
ATOM 3386 C C . LEU B 1 40 ? 23.5 -7.051 -1.35 1 92.62 40 LEU B C 1
ATOM 3388 O O . LEU B 1 40 ? 24.516 -7.402 -0.747 1 92.62 40 LEU B O 1
ATOM 3392 N N . PHE B 1 41 ? 23.562 -6.766 -2.59 1 91.62 41 PHE B N 1
ATOM 3393 C CA . PHE B 1 41 ? 24.766 -6.652 -3.416 1 91.62 41 PHE B CA 1
ATOM 3394 C C . PHE B 1 41 ? 24.562 -5.629 -4.527 1 91.62 41 PHE B C 1
ATOM 3396 O O . PHE B 1 41 ? 23.438 -5.16 -4.75 1 91.62 41 PHE B O 1
ATOM 3403 N N . ARG B 1 42 ? 25.609 -5.242 -5.184 1 88.88 42 ARG B N 1
ATOM 3404 C CA . ARG B 1 42 ? 25.531 -4.234 -6.238 1 88.88 42 ARG B CA 1
ATOM 3405 C C . ARG B 1 42 ? 24.625 -4.695 -7.375 1 88.88 42 ARG B C 1
ATOM 3407 O O . ARG B 1 42 ? 24.766 -5.816 -7.871 1 88.88 42 ARG B O 1
ATOM 3414 N N . GLY B 1 43 ? 23.688 -3.885 -7.695 1 90.44 43 GLY B N 1
ATOM 3415 C CA . GLY B 1 43 ? 22.797 -4.199 -8.805 1 90.44 43 GLY B CA 1
ATOM 3416 C C . GLY B 1 43 ? 21.547 -4.941 -8.383 1 90.44 43 GLY B C 1
ATOM 3417 O O . GLY B 1 43 ? 20.641 -5.145 -9.188 1 90.44 43 GLY B O 1
ATOM 3418 N N . HIS B 1 44 ? 21.562 -5.352 -7.113 1 94.31 44 HIS B N 1
ATOM 3419 C CA . HIS B 1 44 ? 20.391 -6.051 -6.609 1 94.31 44 HIS B CA 1
ATOM 3420 C C . HIS B 1 44 ? 19.172 -5.125 -6.57 1 94.31 44 HIS B C 1
ATOM 3422 O O . HIS B 1 44 ? 19.172 -4.121 -5.852 1 94.31 44 HIS B O 1
ATOM 3428 N N . TYR B 1 45 ? 18.219 -5.5 -7.324 1 93.62 45 TYR B N 1
ATOM 3429 C CA . TYR B 1 45 ? 17.016 -4.672 -7.445 1 93.62 45 TYR B CA 1
ATOM 3430 C C . TYR B 1 45 ? 16.094 -4.879 -6.258 1 93.62 45 TYR B C 1
ATOM 3432 O O . TYR B 1 45 ? 15.18 -5.715 -6.309 1 93.62 45 TYR B O 1
ATOM 3440 N N . GLN B 1 46 ? 16.234 -4.141 -5.254 1 94.81 46 GLN B N 1
ATOM 3441 C CA . GLN B 1 46 ? 15.391 -4.051 -4.066 1 94.81 46 GLN B CA 1
ATOM 3442 C C . GLN B 1 46 ? 15.375 -2.629 -3.512 1 94.81 46 GLN B C 1
ATOM 3444 O O . GLN B 1 46 ? 16.375 -1.915 -3.588 1 94.81 46 GLN B O 1
ATOM 3449 N N . PRO B 1 47 ? 14.273 -2.197 -2.969 1 96.12 47 PRO B N 1
ATOM 3450 C CA . PRO B 1 47 ? 12.977 -2.881 -2.961 1 96.12 47 PRO B CA 1
ATOM 3451 C C . PRO B 1 47 ? 12.312 -2.902 -4.336 1 96.12 47 PRO B C 1
ATOM 3453 O O . PRO B 1 47 ? 12.508 -1.984 -5.137 1 96.12 47 PRO B O 1
ATOM 3456 N N . LYS B 1 48 ? 11.602 -3.943 -4.617 1 96.81 48 LYS B N 1
ATOM 3457 C CA . LYS B 1 48 ? 10.727 -3.977 -5.781 1 96.81 48 LYS B CA 1
ATOM 3458 C C . LYS B 1 48 ? 9.461 -3.152 -5.547 1 96.81 48 LYS B C 1
ATOM 3460 O O . LYS B 1 48 ? 8.734 -3.385 -4.578 1 96.81 48 LYS B O 1
ATOM 3465 N N . VAL B 1 49 ? 9.242 -2.178 -6.391 1 96.94 49 VAL B N 1
ATOM 3466 C CA . VAL B 1 49 ? 8.148 -1.239 -6.172 1 96.94 49 VAL B CA 1
ATOM 3467 C C . VAL B 1 49 ? 7.098 -1.409 -7.262 1 96.94 49 VAL B C 1
ATOM 3469 O O . VAL B 1 49 ? 7.41 -1.344 -8.453 1 96.94 49 VAL B O 1
ATOM 3472 N N . PRO B 1 50 ? 5.832 -1.667 -6.844 1 98 50 PRO B N 1
ATOM 3473 C CA . PRO B 1 50 ? 4.773 -1.795 -7.848 1 98 50 PRO B CA 1
ATOM 3474 C C . PRO B 1 50 ? 4.516 -0.492 -8.602 1 98 50 PRO B C 1
ATOM 3476 O O . PRO B 1 50 ? 4.672 0.594 -8.039 1 98 50 PRO B O 1
ATOM 3479 N N . ALA B 1 51 ? 4.086 -0.575 -9.852 1 96.25 51 ALA B N 1
ATOM 3480 C CA . ALA B 1 51 ? 3.756 0.581 -10.68 1 96.25 51 ALA B CA 1
ATOM 3481 C C . ALA B 1 51 ? 2.246 0.761 -10.797 1 96.25 51 ALA B C 1
ATOM 3483 O O . ALA B 1 51 ? 1.608 1.308 -9.891 1 96.25 51 ALA B O 1
ATOM 3484 N N . ASP B 1 52 ? 1.575 0.21 -11.766 1 96 52 ASP B N 1
ATOM 3485 C CA . ASP B 1 52 ? 0.217 0.506 -12.219 1 96 52 ASP B CA 1
ATOM 3486 C C . ASP B 1 52 ? -0.796 0.244 -11.102 1 96 52 ASP B C 1
ATOM 3488 O O . ASP B 1 52 ? -1.801 0.951 -10.992 1 96 52 ASP B O 1
ATOM 3492 N N . LEU B 1 53 ? -0.547 -0.78 -10.359 1 97.69 53 LEU B N 1
ATOM 3493 C CA . LEU B 1 53 ? -1.533 -1.174 -9.359 1 97.69 53 LEU B CA 1
ATOM 3494 C C . LEU B 1 53 ? -1.177 -0.604 -7.992 1 97.69 53 LEU B C 1
ATOM 3496 O O . LEU B 1 53 ? -2.012 -0.584 -7.086 1 97.69 53 LEU B O 1
ATOM 3500 N N . GLY B 1 54 ? 0.119 -0.146 -7.891 1 96.56 54 GLY B N 1
ATOM 3501 C CA . GLY B 1 54 ? 0.558 0.431 -6.633 1 96.56 54 GLY B CA 1
ATOM 3502 C C . GLY B 1 54 ? 0.543 -0.561 -5.484 1 96.56 54 GLY B C 1
ATOM 3503 O O . GLY B 1 54 ? 0.394 -1.765 -5.699 1 96.56 54 GLY B O 1
ATOM 3504 N N . PHE B 1 55 ? 0.818 -0.013 -4.289 1 97.62 55 PHE B N 1
ATOM 3505 C CA . PHE B 1 55 ? 0.654 -0.776 -3.057 1 97.62 55 PHE B CA 1
ATOM 3506 C C . PHE B 1 55 ? -0.822 -0.944 -2.715 1 97.62 55 PHE B C 1
ATOM 3508 O O . PHE B 1 55 ? -1.331 -0.295 -1.799 1 97.62 55 PHE B O 1
ATOM 3515 N N . TYR B 1 56 ? -1.424 -1.873 -3.396 1 98.31 56 TYR B N 1
ATOM 3516 C CA . TYR B 1 56 ? -2.879 -1.96 -3.363 1 98.31 56 TYR B CA 1
ATOM 3517 C C . TYR B 1 56 ? -3.354 -2.701 -2.117 1 98.31 56 TYR B C 1
ATOM 3519 O O . TYR B 1 56 ? -2.566 -3.383 -1.457 1 98.31 56 TYR B O 1
ATOM 3527 N N . ASP B 1 57 ? -4.625 -2.439 -1.77 1 98.25 57 ASP B N 1
ATOM 3528 C CA . ASP B 1 57 ? -5.43 -3.148 -0.782 1 98.25 57 ASP B CA 1
ATOM 3529 C C . ASP B 1 57 ? -6.535 -3.957 -1.456 1 98.25 57 ASP B C 1
ATOM 3531 O O . ASP B 1 57 ? -7.402 -3.395 -2.129 1 98.25 57 ASP B O 1
ATOM 3535 N N . LEU B 1 58 ? -6.484 -5.281 -1.25 1 98.62 58 LEU B N 1
ATOM 3536 C CA . LEU B 1 58 ? -7.379 -6.152 -2.006 1 98.62 58 LEU B CA 1
ATOM 3537 C C . LEU B 1 58 ? -8.812 -6.051 -1.488 1 98.62 58 LEU B C 1
ATOM 3539 O O . LEU B 1 58 ? -9.734 -6.609 -2.082 1 98.62 58 LEU B O 1
ATOM 3543 N N . ARG B 1 59 ? -9.062 -5.352 -0.425 1 98.06 59 ARG B N 1
ATOM 3544 C CA . ARG B 1 59 ? -10.422 -5.051 0.008 1 98.06 59 ARG B CA 1
ATOM 3545 C C . ARG B 1 59 ? -11.109 -4.094 -0.961 1 98.06 59 ARG B C 1
ATOM 3547 O O . ARG B 1 59 ? -12.336 -3.959 -0.947 1 98.06 59 ARG B O 1
ATOM 3554 N N . VAL B 1 60 ? -10.336 -3.424 -1.836 1 98.38 60 VAL B N 1
ATOM 3555 C CA . VAL B 1 60 ? -10.844 -2.447 -2.795 1 98.38 60 VAL B CA 1
ATOM 3556 C C . VAL B 1 60 ? -11.289 -3.158 -4.07 1 98.38 60 VAL B C 1
ATOM 3558 O O . VAL B 1 60 ? -10.461 -3.717 -4.797 1 98.38 60 VAL B O 1
ATOM 3561 N N . PRO B 1 61 ? -12.555 -3.092 -4.441 1 98.19 61 PRO B N 1
ATOM 3562 C CA . PRO B 1 61 ? -13.039 -3.803 -5.629 1 98.19 61 PRO B CA 1
ATOM 3563 C C . PRO B 1 61 ? -12.391 -3.303 -6.918 1 98.19 61 PRO B C 1
ATOM 3565 O O . PRO B 1 61 ? -12.133 -4.09 -7.832 1 98.19 61 PRO B O 1
ATOM 3568 N N . GLU B 1 62 ? -12.094 -2.006 -6.945 1 97.94 62 GLU B N 1
ATOM 3569 C CA . GLU B 1 62 ? -11.484 -1.432 -8.141 1 97.94 62 GLU B CA 1
ATOM 3570 C C . GLU B 1 62 ? -10.133 -2.072 -8.438 1 97.94 62 GLU B C 1
ATOM 3572 O O . GLU B 1 62 ? -9.758 -2.225 -9.602 1 97.94 62 GLU B O 1
ATOM 3577 N N . VAL B 1 63 ? -9.438 -2.447 -7.391 1 98.31 63 VAL B N 1
ATOM 3578 C CA . VAL B 1 63 ? -8.133 -3.084 -7.535 1 98.31 63 VAL B CA 1
ATOM 3579 C C . VAL B 1 63 ? -8.297 -4.461 -8.18 1 98.31 63 VAL B C 1
ATOM 3581 O O . VAL B 1 63 ? -7.582 -4.801 -9.117 1 98.31 63 VAL B O 1
ATOM 3584 N N . ARG B 1 64 ? -9.25 -5.227 -7.652 1 98.75 64 ARG B N 1
ATOM 3585 C CA . ARG B 1 64 ? -9.5 -6.566 -8.18 1 98.75 64 ARG B CA 1
ATOM 3586 C C . ARG B 1 64 ? -9.938 -6.508 -9.641 1 98.75 64 ARG B C 1
ATOM 3588 O O . ARG B 1 64 ? -9.523 -7.34 -10.445 1 98.75 64 ARG B O 1
ATOM 3595 N N . GLU B 1 65 ? -10.719 -5.512 -9.969 1 98.75 65 GLU B N 1
ATOM 3596 C CA . GLU B 1 65 ? -11.156 -5.32 -11.352 1 98.75 65 GLU B CA 1
ATOM 3597 C C . GLU B 1 65 ? -9.977 -4.992 -12.266 1 98.75 65 GLU B C 1
ATOM 3599 O O . GLU B 1 65 ? -9.883 -5.508 -13.375 1 98.75 65 GLU B O 1
ATOM 3604 N N . GLU B 1 66 ? -9.148 -4.137 -11.789 1 98.25 66 GLU B N 1
ATOM 3605 C CA . GLU B 1 66 ? -7.988 -3.746 -12.586 1 98.25 66 GLU B CA 1
ATOM 3606 C C . GLU B 1 66 ? -7.035 -4.922 -12.781 1 98.25 66 GLU B C 1
ATOM 3608 O O . GLU B 1 66 ? -6.441 -5.078 -13.852 1 98.25 66 GLU B O 1
ATOM 3613 N N . GLN B 1 67 ? -6.824 -5.703 -11.75 1 98.75 67 GLN B N 1
ATOM 3614 C CA . GLN B 1 67 ? -6 -6.902 -11.867 1 98.75 67 GLN B CA 1
ATOM 3615 C C . GLN B 1 67 ? -6.551 -7.844 -12.938 1 98.75 67 GLN B C 1
ATOM 3617 O O . GLN B 1 67 ? -5.801 -8.352 -13.773 1 98.75 67 GLN B O 1
ATOM 3622 N N . ALA B 1 68 ? -7.848 -8.055 -12.875 1 98.81 68 ALA B N 1
ATOM 3623 C CA . ALA B 1 68 ? -8.492 -8.938 -13.844 1 98.81 68 ALA B CA 1
ATOM 3624 C C . ALA B 1 68 ? -8.344 -8.391 -15.266 1 98.81 68 ALA B C 1
ATOM 3626 O O . ALA B 1 68 ? -8.086 -9.148 -16.203 1 98.81 68 ALA B O 1
ATOM 3627 N N . ARG B 1 69 ? -8.508 -7.113 -15.391 1 98.5 69 ARG B N 1
ATOM 3628 C CA . ARG B 1 69 ? -8.367 -6.484 -16.703 1 98.5 69 ARG B CA 1
ATOM 3629 C C . ARG B 1 69 ? -6.969 -6.699 -17.266 1 98.5 69 ARG B C 1
ATOM 3631 O O . ARG B 1 69 ? -6.812 -7.098 -18.422 1 98.5 69 ARG B O 1
ATOM 3638 N N . LEU B 1 70 ? -5.98 -6.441 -16.469 1 98.5 70 LEU B N 1
ATOM 3639 C CA . LEU B 1 70 ? -4.594 -6.613 -16.891 1 98.5 70 LEU B CA 1
ATOM 3640 C C . LEU B 1 70 ? -4.316 -8.062 -17.266 1 98.5 70 LEU B C 1
ATOM 3642 O O . LEU B 1 70 ? -3.65 -8.328 -18.266 1 98.5 70 LEU B O 1
ATOM 3646 N N . ALA B 1 71 ? -4.809 -8.961 -16.438 1 98.75 71 ALA B N 1
ATOM 3647 C CA . ALA B 1 71 ? -4.617 -10.383 -16.688 1 98.75 71 ALA B CA 1
ATOM 3648 C C . ALA B 1 71 ? -5.273 -10.805 -18 1 98.75 71 ALA B C 1
ATOM 3650 O O . ALA B 1 71 ? -4.652 -11.484 -18.828 1 98.75 71 ALA B O 1
ATOM 3651 N N . LYS B 1 72 ? -6.508 -10.352 -18.156 1 98.19 72 LYS B N 1
ATOM 3652 C CA . LYS B 1 72 ? -7.25 -10.664 -19.375 1 98.19 72 LYS B CA 1
ATOM 3653 C C . LYS B 1 72 ? -6.531 -10.133 -20.609 1 98.19 72 LYS B C 1
ATOM 3655 O O . LYS B 1 72 ? -6.398 -10.836 -21.625 1 98.19 72 LYS B O 1
ATOM 3660 N N . GLU B 1 73 ? -6.055 -8.938 -20.547 1 97.56 73 GLU B N 1
ATOM 3661 C CA . GLU B 1 73 ? -5.352 -8.297 -21.656 1 97.56 73 GLU B CA 1
ATOM 3662 C C . GLU B 1 73 ? -4.055 -9.031 -21.984 1 97.56 73 GLU B C 1
ATOM 3664 O O . GLU B 1 73 ? -3.645 -9.086 -23.141 1 97.56 73 GLU B O 1
ATOM 3669 N N . ALA B 1 74 ? -3.459 -9.617 -21 1 97.81 74 ALA B N 1
ATOM 3670 C CA . ALA B 1 74 ? -2.205 -10.344 -21.188 1 97.81 74 ALA B CA 1
ATOM 3671 C C . ALA B 1 74 ? -2.457 -11.75 -21.719 1 97.81 74 ALA B C 1
ATOM 3673 O O . ALA B 1 74 ? -1.522 -12.438 -22.141 1 97.81 74 ALA B O 1
ATOM 3674 N N . GLY B 1 75 ? -3.678 -12.211 -21.688 1 96.69 75 GLY B N 1
ATOM 3675 C CA . GLY B 1 75 ? -4.027 -13.523 -22.203 1 96.69 75 GLY B CA 1
ATOM 3676 C C . GLY B 1 75 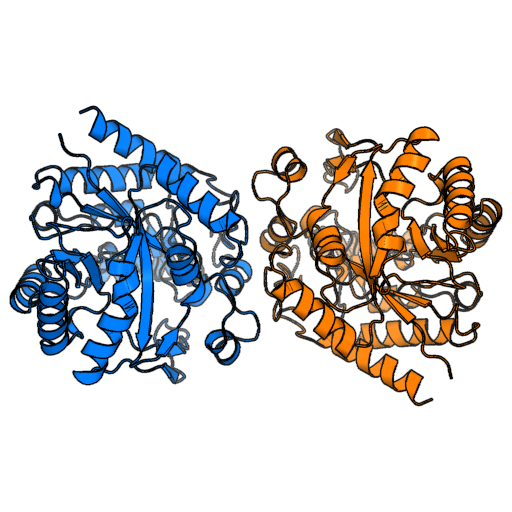? -4.145 -14.578 -21.125 1 96.69 75 GLY B C 1
ATOM 3677 O O . GLY B 1 75 ? -4.219 -15.773 -21.422 1 96.69 75 GLY B O 1
ATOM 3678 N N . ILE B 1 76 ? -4.188 -14.172 -19.906 1 98.19 76 ILE B N 1
ATOM 3679 C CA . ILE B 1 76 ? -4.395 -15.094 -18.797 1 98.19 76 ILE B CA 1
ATOM 3680 C C . ILE B 1 76 ? -5.867 -15.484 -18.719 1 98.19 76 ILE B C 1
ATOM 3682 O O . ILE B 1 76 ? -6.75 -14.648 -18.891 1 98.19 76 ILE B O 1
ATOM 3686 N N . ASP B 1 77 ? -6.098 -16.734 -18.375 1 97.81 77 ASP B N 1
ATOM 3687 C CA . ASP B 1 77 ? -7.453 -17.266 -18.5 1 97.81 77 ASP B CA 1
ATOM 3688 C C . ASP B 1 77 ? -8.133 -17.328 -17.125 1 97.81 77 ASP B C 1
ATOM 3690 O O . ASP B 1 77 ? -9.344 -17.531 -17.047 1 97.81 77 ASP B O 1
ATOM 3694 N N . GLY B 1 78 ? -7.379 -17.156 -16.109 1 98.75 78 GLY B N 1
ATOM 3695 C CA . GLY B 1 78 ? -7.98 -17.156 -14.781 1 98.75 78 GLY B CA 1
ATOM 3696 C C . GLY B 1 78 ? -6.961 -17.062 -13.664 1 98.75 78 GLY B C 1
ATOM 3697 O O . GLY B 1 78 ? -5.754 -17.156 -13.906 1 98.75 78 GLY B O 1
ATOM 3698 N N . PHE B 1 79 ? -7.484 -16.797 -12.492 1 98.94 79 PHE B N 1
ATOM 3699 C CA . PHE B 1 79 ? -6.66 -16.766 -11.289 1 98.94 79 PHE B CA 1
ATOM 3700 C C . PHE B 1 79 ? -6.891 -18 -10.438 1 98.94 79 PHE B C 1
ATOM 3702 O O . PHE B 1 79 ? -8.023 -18.469 -10.305 1 98.94 79 PHE B O 1
ATOM 3709 N N . CYS B 1 80 ? -5.859 -18.562 -9.938 1 98.94 80 CYS B N 1
ATOM 3710 C CA . CYS B 1 80 ? -5.914 -19.578 -8.891 1 98.94 80 CYS B CA 1
ATOM 3711 C C . CYS B 1 80 ? -5.625 -18.969 -7.523 1 98.94 80 CYS B C 1
ATOM 3713 O O . CYS B 1 80 ? -4.465 -18.781 -7.152 1 98.94 80 CYS B O 1
ATOM 3715 N N . TYR B 1 81 ? -6.691 -18.703 -6.766 1 98.88 81 TYR B N 1
ATOM 3716 C CA . TYR B 1 81 ? -6.547 -18.062 -5.465 1 98.88 81 TYR B CA 1
ATOM 3717 C C . TYR B 1 81 ? -6.02 -19.047 -4.422 1 98.88 81 TYR B C 1
ATOM 3719 O O . TYR B 1 81 ? -6.609 -20.109 -4.211 1 98.88 81 TYR B O 1
ATOM 3727 N N . TRP B 1 82 ? -4.922 -18.688 -3.832 1 98.75 82 TRP B N 1
ATOM 3728 C CA . TRP B 1 82 ? -4.5 -19.469 -2.684 1 98.75 82 TRP B CA 1
ATOM 3729 C C . TRP B 1 82 ? -5.59 -19.516 -1.617 1 98.75 82 TRP B C 1
ATOM 3731 O O . TRP B 1 82 ? -6.148 -18.469 -1.259 1 98.75 82 TRP B O 1
ATOM 3741 N N . HIS B 1 83 ? -5.867 -20.672 -1.202 1 98.56 83 HIS B N 1
ATOM 3742 C CA . HIS B 1 83 ? -6.906 -20.969 -0.222 1 98.56 83 HIS B CA 1
ATOM 3743 C C . HIS B 1 83 ? -6.32 -21.641 1.021 1 98.56 83 HIS B C 1
ATOM 3745 O O . HIS B 1 83 ? -5.637 -22.656 0.922 1 98.56 83 HIS B O 1
ATOM 3751 N N . TYR B 1 84 ? -6.617 -21.016 2.182 1 98 84 TYR B N 1
ATOM 3752 C CA . TYR B 1 84 ? -6.047 -21.469 3.441 1 98 84 TYR B CA 1
ATOM 3753 C C . TYR B 1 84 ? -7.133 -21.984 4.379 1 98 84 TYR B C 1
ATOM 3755 O O . TYR B 1 84 ? -7.867 -21.203 4.98 1 98 84 TYR B O 1
ATOM 3763 N N . TRP B 1 85 ? -7.195 -23.297 4.457 1 98.12 85 TRP B N 1
ATOM 3764 C CA . TRP B 1 85 ? -8.195 -23.969 5.293 1 98.12 85 TRP B CA 1
ATOM 3765 C C . TRP B 1 85 ? -7.527 -24.891 6.305 1 98.12 85 TRP B C 1
ATOM 3767 O O . TRP B 1 85 ? -6.762 -25.781 5.93 1 98.12 85 TRP B O 1
ATOM 3777 N N . PHE B 1 86 ? -7.777 -24.609 7.582 1 96.5 86 PHE B N 1
ATOM 3778 C CA . PHE B 1 86 ? -7.211 -25.391 8.672 1 96.5 86 PHE B CA 1
ATOM 3779 C C . PHE B 1 86 ? -8.312 -25.938 9.57 1 96.5 86 PHE B C 1
ATOM 3781 O O . PHE B 1 86 ? -8.602 -25.375 10.625 1 96.5 86 PHE B O 1
ATOM 3788 N N . GLU B 1 87 ? -8.859 -27.031 9.203 1 93.5 87 GLU B N 1
ATOM 3789 C CA . GLU B 1 87 ? -9.898 -27.719 9.961 1 93.5 87 GLU B CA 1
ATOM 3790 C C . GLU B 1 87 ? -10.977 -26.75 10.43 1 93.5 87 GLU B C 1
ATOM 3792 O O . GLU B 1 87 ? -11.234 -26.625 11.625 1 93.5 87 GLU B O 1
ATOM 3797 N N . GLY B 1 88 ? -11.594 -26.219 9.531 1 93.88 88 GLY B N 1
ATOM 3798 C CA . GLY B 1 88 ? -12.727 -25.344 9.812 1 93.88 88 GLY B CA 1
ATOM 3799 C C . GLY B 1 88 ? -12.344 -23.891 9.945 1 93.88 88 GLY B C 1
ATOM 3800 O O . GLY B 1 88 ? -13.211 -23.016 10.016 1 93.88 88 GLY B O 1
ATOM 3801 N N . HIS B 1 89 ? -11.141 -23.609 9.953 1 95.25 89 HIS B N 1
ATOM 3802 C CA . HIS B 1 89 ? -10.656 -22.25 10.094 1 95.25 89 HIS B CA 1
ATOM 3803 C C . HIS B 1 89 ? -10.016 -21.75 8.797 1 95.25 89 HIS B C 1
ATOM 3805 O O . HIS B 1 89 ? -9.008 -22.297 8.352 1 95.25 89 HIS B O 1
ATOM 3811 N N . GLU B 1 90 ? -10.664 -20.781 8.188 1 96.62 90 GLU B N 1
ATOM 3812 C CA . GLU B 1 90 ? -10.156 -20.219 6.938 1 96.62 90 GLU B CA 1
ATOM 3813 C C . GLU B 1 90 ? -9.391 -18.938 7.184 1 96.62 90 GLU B C 1
ATOM 3815 O O . GLU B 1 90 ? -9.859 -18.062 7.91 1 96.62 90 GLU B O 1
ATOM 3820 N N . LEU B 1 91 ? -8.188 -18.844 6.664 1 96 91 LEU B N 1
ATOM 3821 C CA . LEU B 1 91 ? -7.367 -17.641 6.777 1 96 91 LEU B CA 1
ATOM 3822 C C . LEU B 1 91 ? -7.344 -16.875 5.457 1 96 91 LEU B C 1
ATOM 3824 O O . LEU B 1 91 ? -7.457 -17.469 4.387 1 96 91 LEU B O 1
ATOM 3828 N N . MET B 1 92 ? -7.195 -15.523 5.535 1 95.88 92 MET B N 1
ATOM 3829 C CA . MET B 1 92 ? -6.988 -14.68 4.359 1 95.88 92 MET B CA 1
ATOM 3830 C C . MET B 1 92 ? -8.094 -14.891 3.334 1 95.88 92 MET B C 1
ATOM 3832 O O . MET B 1 92 ? -7.82 -15.078 2.148 1 95.88 92 MET B O 1
ATOM 3836 N N . GLU B 1 93 ? -9.312 -14.977 3.781 1 96.88 93 GLU B N 1
ATOM 3837 C CA . GLU B 1 93 ? -10.43 -15.461 2.977 1 96.88 93 GLU B CA 1
ATOM 3838 C C . GLU B 1 93 ? -11.117 -14.32 2.236 1 96.88 93 GLU B C 1
ATOM 3840 O O . GLU B 1 93 ? -11.766 -14.539 1.213 1 96.88 93 GLU B O 1
ATOM 3845 N N . ARG B 1 94 ? -10.945 -13.117 2.689 1 97.56 94 ARG B N 1
ATOM 3846 C CA . ARG B 1 94 ? -11.852 -12.031 2.336 1 97.56 94 ARG B CA 1
ATOM 3847 C C . ARG B 1 94 ? -11.797 -11.727 0.843 1 97.56 94 ARG B C 1
ATOM 3849 O O . ARG B 1 94 ? -12.828 -11.664 0.174 1 97.56 94 ARG B O 1
ATOM 3856 N N . PRO B 1 95 ? -10.594 -11.531 0.284 1 98.19 95 PRO B N 1
ATOM 3857 C CA . PRO B 1 95 ? -10.555 -11.18 -1.137 1 98.19 95 PRO B CA 1
ATOM 3858 C C . PRO B 1 95 ? -11.273 -12.203 -2.02 1 98.19 95 PRO B C 1
ATOM 3860 O O . PRO B 1 95 ? -12.047 -11.82 -2.9 1 98.19 95 PRO B O 1
ATOM 3863 N N . PHE B 1 96 ? -11.07 -13.469 -1.76 1 98.75 96 PHE B N 1
ATOM 3864 C CA . PHE B 1 96 ? -11.68 -14.523 -2.568 1 98.75 96 PHE B CA 1
ATOM 3865 C C . PHE B 1 96 ? -13.195 -14.5 -2.443 1 98.75 96 PHE B C 1
ATOM 3867 O O . PHE B 1 96 ? -13.906 -14.531 -3.447 1 98.75 96 PHE B O 1
ATOM 3874 N N . TRP B 1 97 ? -13.625 -14.406 -1.262 1 98.75 97 TRP B N 1
ATOM 3875 C CA . TRP B 1 97 ? -15.07 -14.484 -1.052 1 98.75 97 TRP B CA 1
ATOM 3876 C C . TRP B 1 97 ? -15.758 -13.203 -1.503 1 98.75 97 TRP B C 1
ATOM 3878 O O . TRP B 1 97 ? -16.922 -13.227 -1.921 1 98.75 97 TRP B O 1
ATOM 3888 N N . GLU B 1 98 ? -15.039 -12.062 -1.431 1 98.5 98 GLU B N 1
ATOM 3889 C CA . GLU B 1 98 ? -15.594 -10.844 -2.025 1 98.5 98 GLU B CA 1
ATOM 3890 C C . GLU B 1 98 ? -15.805 -11.016 -3.527 1 98.5 98 GLU B C 1
ATOM 3892 O O . GLU B 1 98 ? -16.781 -10.5 -4.086 1 98.5 98 GLU B O 1
ATOM 3897 N N . VAL B 1 99 ? -14.914 -11.695 -4.18 1 98.69 99 VAL B N 1
ATOM 3898 C CA . VAL B 1 99 ? -15.047 -11.969 -5.609 1 98.69 99 VAL B CA 1
ATOM 3899 C C . VAL B 1 99 ? -16.25 -12.867 -5.852 1 98.69 99 VAL B C 1
ATOM 3901 O O . VAL B 1 99 ? -17.109 -12.562 -6.691 1 98.69 99 VAL B O 1
ATOM 3904 N N . VAL B 1 100 ? -16.344 -13.953 -5.062 1 98.81 100 VAL B N 1
ATOM 3905 C CA . VAL B 1 100 ? -17.422 -14.914 -5.234 1 98.81 100 VAL B CA 1
ATOM 3906 C C . VAL B 1 100 ? -18.766 -14.234 -4.957 1 98.81 100 VAL B C 1
ATOM 3908 O O . VAL B 1 100 ? -19.688 -14.328 -5.762 1 98.81 100 VAL B O 1
ATOM 3911 N N . ASN B 1 101 ? -18.859 -13.477 -3.867 1 98.56 101 ASN B N 1
ATOM 3912 C CA . ASN B 1 101 ? -20.125 -12.922 -3.393 1 98.56 101 ASN B CA 1
ATOM 3913 C C . ASN B 1 101 ? -20.594 -11.75 -4.254 1 98.56 101 ASN B C 1
ATOM 3915 O O . ASN B 1 101 ? -21.781 -11.555 -4.461 1 98.56 101 ASN B O 1
ATOM 3919 N N . SER B 1 102 ? -19.625 -10.969 -4.73 1 98.06 102 SER B N 1
ATOM 3920 C CA . SER B 1 102 ? -19.984 -9.789 -5.504 1 98.06 102 SER B CA 1
ATOM 3921 C C . SER B 1 102 ? -20.25 -10.133 -6.961 1 98.06 102 SER B C 1
ATOM 3923 O O . SER B 1 102 ? -20.875 -9.359 -7.688 1 98.06 102 SER B O 1
ATOM 3925 N N . GLY B 1 103 ? -19.719 -11.266 -7.387 1 98.31 103 GLY B N 1
ATOM 3926 C CA . GLY B 1 103 ? -19.812 -11.625 -8.789 1 98.31 103 GLY B CA 1
ATOM 3927 C C . GLY B 1 103 ? -18.828 -10.852 -9.664 1 98.31 103 GLY B C 1
ATOM 3928 O O . GLY B 1 103 ? -18.891 -10.93 -10.891 1 98.31 103 GLY B O 1
ATOM 3929 N N . LYS B 1 104 ? -17.969 -10.062 -9.016 1 98.12 104 LYS B N 1
ATOM 3930 C CA . LYS B 1 104 ? -16.969 -9.258 -9.719 1 98.12 104 LYS B CA 1
ATOM 3931 C C . LYS B 1 104 ? -15.57 -9.5 -9.164 1 98.12 104 LYS B C 1
ATOM 3933 O O . LYS B 1 104 ? -15.406 -9.75 -7.965 1 98.12 104 LYS B O 1
ATOM 3938 N N . PRO B 1 105 ? -14.578 -9.422 -9.969 1 98.62 105 PRO B N 1
ATOM 3939 C CA . PRO B 1 105 ? -14.625 -9.156 -11.406 1 98.62 105 PRO B CA 1
ATOM 3940 C C . PRO B 1 105 ? -15.141 -10.344 -12.211 1 98.62 105 PRO B C 1
ATOM 3942 O O . PRO B 1 105 ? -15.164 -11.469 -11.711 1 98.62 105 PRO B O 1
ATOM 3945 N N . ASP B 1 106 ? -15.578 -10.023 -13.406 1 98.5 106 ASP B N 1
ATOM 3946 C CA . ASP B 1 106 ? -15.938 -11.086 -14.336 1 98.5 106 ASP B CA 1
ATOM 3947 C C . ASP B 1 106 ? -14.695 -11.695 -14.984 1 98.5 106 ASP B C 1
ATOM 3949 O O . ASP B 1 106 ? -14.352 -11.367 -16.109 1 98.5 106 ASP B O 1
ATOM 3953 N N . PHE B 1 107 ? -14.078 -12.578 -14.273 1 98.88 107 PHE B N 1
ATOM 3954 C CA . PHE B 1 107 ? -12.828 -13.242 -14.617 1 98.88 107 PHE B CA 1
ATOM 3955 C C . PHE B 1 107 ? -12.75 -14.625 -13.977 1 98.88 107 PHE B C 1
ATOM 3957 O O . PHE B 1 107 ? -13.023 -14.781 -12.789 1 98.88 107 PHE B O 1
ATOM 3964 N N . PRO B 1 108 ? -12.461 -15.672 -14.703 1 98.88 108 PRO B N 1
ATOM 3965 C CA . PRO B 1 108 ? -12.477 -17.031 -14.164 1 98.88 108 PRO B CA 1
ATOM 3966 C C . PRO B 1 108 ? -11.508 -17.234 -13.008 1 98.88 108 PRO B C 1
ATOM 3968 O O . PRO B 1 108 ? -10.477 -16.547 -12.938 1 98.88 108 PRO B O 1
ATOM 3971 N N . PHE B 1 109 ? -11.93 -18.156 -12.141 1 98.94 109 PHE B N 1
ATOM 3972 C CA . PHE B 1 109 ? -11.062 -18.406 -10.992 1 98.94 109 PHE B CA 1
ATOM 3973 C C . PHE B 1 109 ? -11.18 -19.844 -10.531 1 98.94 109 PHE B C 1
ATOM 3975 O O . PHE B 1 109 ? -12.117 -20.547 -10.898 1 98.94 109 PHE B O 1
ATOM 3982 N N . CYS B 1 110 ? -10.188 -20.328 -9.852 1 98.94 110 CYS B N 1
ATOM 3983 C CA . CYS B 1 110 ? -10.172 -21.562 -9.07 1 98.94 110 CYS B CA 1
ATOM 3984 C C . CYS B 1 110 ? -9.359 -21.391 -7.793 1 98.94 110 CYS B C 1
ATOM 3986 O O . CYS B 1 110 ? -8.906 -20.297 -7.48 1 98.94 110 CYS B O 1
ATOM 3988 N N . ILE B 1 111 ? -9.266 -22.438 -7.02 1 98.88 111 ILE B N 1
ATOM 3989 C CA . ILE B 1 111 ? -8.531 -22.297 -5.766 1 98.88 111 ILE B CA 1
ATOM 3990 C C . ILE B 1 111 ? -7.305 -23.219 -5.781 1 98.88 111 ILE B C 1
ATOM 3992 O O . ILE B 1 111 ? -7.293 -24.234 -6.477 1 98.88 111 ILE B O 1
ATOM 3996 N N . GLY B 1 112 ? -6.305 -22.781 -5.141 1 98.81 112 GLY B N 1
ATOM 3997 C CA . GLY B 1 112 ? -5.16 -23.578 -4.746 1 98.81 112 GLY B CA 1
ATOM 3998 C C . GLY B 1 112 ? -5.047 -23.766 -3.246 1 98.81 112 GLY B C 1
ATOM 3999 O O . GLY B 1 112 ? -4.742 -22.812 -2.52 1 98.81 112 GLY B O 1
ATOM 4000 N N . TRP B 1 113 ? -5.312 -24.969 -2.816 1 98.69 113 TRP B N 1
ATOM 4001 C CA . TRP B 1 113 ? -5.293 -25.266 -1.39 1 98.69 113 TRP B CA 1
ATOM 4002 C C . TRP B 1 113 ? -3.863 -25.312 -0.86 1 98.69 113 TRP B C 1
ATOM 4004 O O . TRP B 1 113 ? -3.098 -26.219 -1.18 1 98.69 113 TRP B O 1
ATOM 4014 N N . ALA B 1 114 ? -3.52 -24.25 -0.132 1 97.81 114 ALA B N 1
ATOM 4015 C CA . ALA B 1 114 ? -2.23 -24.188 0.553 1 97.81 114 ALA B CA 1
ATOM 4016 C C . ALA B 1 114 ? -2.264 -25 1.848 1 97.81 114 ALA B C 1
ATOM 4018 O O . ALA B 1 114 ? -2.209 -24.438 2.941 1 97.81 114 ALA B O 1
ATOM 4019 N N . ASN B 1 115 ? -2.17 -26.281 1.702 1 97.12 115 ASN B N 1
ATOM 4020 C CA . ASN B 1 115 ? -2.408 -27.188 2.818 1 97.12 115 ASN B CA 1
ATOM 4021 C C . ASN B 1 115 ? -1.117 -27.516 3.564 1 97.12 115 ASN B C 1
ATOM 4023 O O . ASN B 1 115 ? -0.88 -28.672 3.936 1 97.12 115 ASN B O 1
ATOM 4027 N N . GLU B 1 116 ? -0.308 -26.562 3.721 1 93.5 116 GLU B N 1
ATOM 4028 C CA . GLU B 1 116 ? 0.912 -26.719 4.512 1 93.5 116 GLU B CA 1
ATOM 4029 C C . GLU B 1 116 ? 0.753 -26.094 5.895 1 93.5 116 GLU B C 1
ATOM 4031 O O . GLU B 1 116 ? 0.102 -25.047 6.043 1 93.5 116 GLU B O 1
ATOM 4036 N N . THR B 1 117 ? 1.337 -26.75 6.895 1 92.31 117 THR B N 1
ATOM 4037 C CA . THR B 1 117 ? 1.407 -26.156 8.227 1 92.31 117 THR B CA 1
ATOM 4038 C C . THR B 1 117 ? 2.217 -24.859 8.203 1 92.31 117 THR B C 1
ATOM 4040 O O . THR B 1 117 ? 3.293 -24.812 7.609 1 92.31 117 THR B O 1
ATOM 4043 N N . TRP B 1 118 ? 1.59 -23.828 8.781 1 89.12 118 TRP B N 1
ATOM 4044 C CA . TRP B 1 118 ? 2.297 -22.562 8.82 1 89.12 118 TRP B CA 1
ATOM 4045 C C . TRP B 1 118 ? 3.223 -22.484 10.031 1 89.12 118 TRP B C 1
ATOM 4047 O O . TRP B 1 118 ? 2.816 -22.797 11.148 1 89.12 118 TRP B O 1
ATOM 4057 N N . LYS B 1 119 ? 4.387 -22.094 9.734 1 85.38 119 LYS B N 1
ATOM 4058 C CA . LYS B 1 119 ? 5.398 -21.953 10.781 1 85.38 119 LYS B CA 1
ATOM 4059 C C . LYS B 1 119 ? 6.066 -20.578 10.711 1 85.38 119 LYS B C 1
ATOM 4061 O O . LYS B 1 119 ? 6.109 -19.953 9.641 1 85.38 119 LYS B O 1
ATOM 4066 N N . SER B 1 120 ? 6.281 -19.984 11.906 1 75.81 120 SER B N 1
ATOM 4067 C CA . SER B 1 120 ? 7.113 -18.797 11.953 1 75.81 120 SER B CA 1
ATOM 4068 C C . SER B 1 120 ? 8.586 -19.141 11.75 1 75.81 120 SER B C 1
ATOM 4070 O O . SER B 1 120 ? 9.203 -19.766 12.617 1 75.81 120 SER B O 1
ATOM 4072 N N . LYS B 1 121 ? 8.953 -18.922 10.594 1 64.25 121 LYS B N 1
ATOM 4073 C CA . LYS B 1 121 ? 10.289 -19.406 10.234 1 64.25 121 LYS B CA 1
ATOM 4074 C C . LYS B 1 121 ? 11.359 -18.406 10.672 1 64.25 121 LYS B C 1
ATOM 4076 O O . LYS B 1 121 ? 11.258 -17.219 10.375 1 64.25 121 LYS B O 1
ATOM 4081 N N . MET B 1 122 ? 11.914 -18.766 11.68 1 57.09 122 MET B N 1
ATOM 4082 C CA . MET B 1 122 ? 13.164 -18.078 11.984 1 57.09 122 MET B CA 1
ATOM 4083 C C . MET B 1 122 ? 14.336 -18.75 11.258 1 57.09 122 MET B C 1
ATOM 4085 O O . MET B 1 122 ? 14.375 -19.969 11.141 1 57.09 122 MET B O 1
ATOM 4089 N N . TRP B 1 123 ? 14.914 -17.953 10.422 1 49.84 123 TRP B N 1
ATOM 4090 C CA . TRP B 1 123 ? 16.016 -18.516 9.656 1 49.84 123 TRP B CA 1
ATOM 4091 C C . TRP B 1 123 ? 17.359 -18.281 10.352 1 49.84 123 TRP B C 1
ATOM 4093 O O . TRP B 1 123 ? 17.594 -17.188 10.875 1 49.84 123 TRP B O 1
ATOM 4103 N N . ASN B 1 124 ? 18.062 -19.328 10.523 1 50.47 124 ASN B N 1
ATOM 4104 C CA . ASN B 1 124 ? 19.453 -19.188 10.938 1 50.47 124 ASN B CA 1
ATOM 4105 C C . ASN B 1 124 ? 20.297 -18.516 9.852 1 50.47 124 ASN B C 1
ATOM 4107 O O . ASN B 1 124 ? 19.859 -18.391 8.703 1 50.47 124 ASN B O 1
ATOM 4111 N N . LYS B 1 125 ? 21.359 -17.984 10.383 1 52.09 125 LYS B N 1
ATOM 4112 C CA . LYS B 1 125 ? 22.328 -17.344 9.492 1 52.09 125 LYS B CA 1
ATOM 4113 C C . LYS B 1 125 ? 22.641 -18.219 8.281 1 52.09 125 LYS B C 1
ATOM 4115 O O . LYS B 1 125 ? 23.016 -17.719 7.223 1 52.09 125 LYS B O 1
ATOM 4120 N N . ASP B 1 126 ? 22.422 -19.547 8.406 1 40.31 126 ASP B N 1
ATOM 4121 C CA . ASP B 1 126 ? 22.812 -20.484 7.359 1 40.31 126 ASP B CA 1
ATOM 4122 C C . ASP B 1 126 ? 21.625 -20.797 6.441 1 40.31 126 ASP B C 1
ATOM 4124 O O . ASP B 1 126 ? 21.719 -21.688 5.59 1 40.31 126 ASP B O 1
ATOM 4128 N N . GLY B 1 127 ? 20.656 -20.203 6.551 1 46.69 127 GLY B N 1
ATOM 4129 C CA . GLY B 1 127 ? 19.531 -20.375 5.656 1 46.69 127 GLY B CA 1
ATOM 4130 C C . GLY B 1 127 ? 18.562 -21.453 6.109 1 46.69 127 GLY B C 1
ATOM 4131 O O . GLY B 1 127 ? 17.516 -21.656 5.5 1 46.69 127 GLY B O 1
ATOM 4132 N N . SER B 1 128 ? 19.016 -22.141 7.113 1 48.28 128 SER B N 1
ATOM 4133 C CA . SER B 1 128 ? 18.172 -23.203 7.637 1 48.28 128 SER B CA 1
ATOM 4134 C C . SER B 1 128 ? 17.156 -22.672 8.641 1 48.28 128 SER B C 1
ATOM 4136 O O . SER B 1 128 ? 17.312 -21.547 9.141 1 48.28 128 SER B O 1
ATOM 4138 N N . LEU B 1 129 ? 16.078 -23.5 8.727 1 54.19 129 LEU B N 1
ATOM 4139 C CA . LEU B 1 129 ? 15.078 -23.125 9.727 1 54.19 129 LEU B CA 1
ATOM 4140 C C . LEU B 1 129 ? 15.703 -23.062 11.117 1 54.19 129 LEU B C 1
ATOM 4142 O O . LEU B 1 129 ? 16.406 -23.984 11.531 1 54.19 129 LEU B O 1
ATOM 4146 N N . GLY B 1 130 ? 15.734 -21.969 11.828 1 52.91 130 GLY B N 1
ATOM 4147 C CA . GLY B 1 130 ? 16.375 -21.766 13.117 1 52.91 130 GLY B CA 1
ATOM 4148 C C . GLY B 1 130 ? 15.523 -22.25 14.281 1 52.91 130 GLY B C 1
ATOM 4149 O O . GLY B 1 130 ? 14.336 -22.531 14.109 1 52.91 130 GLY B O 1
ATOM 4150 N N . ALA B 1 131 ? 16.141 -22.656 15.383 1 53.69 131 ALA B N 1
ATOM 4151 C CA . ALA B 1 131 ? 15.555 -23.188 16.625 1 53.69 131 ALA B CA 1
ATOM 4152 C C . ALA B 1 131 ? 14.367 -22.328 17.062 1 53.69 131 ALA B C 1
ATOM 4154 O O . ALA B 1 131 ? 13.484 -22.812 17.781 1 53.69 131 ALA B O 1
ATOM 4155 N N . GLY B 1 132 ? 14.062 -21.312 16.312 1 62.28 132 GLY B N 1
ATOM 4156 C CA . GLY B 1 132 ? 13.023 -20.406 16.766 1 62.28 132 GLY B CA 1
ATOM 4157 C C . GLY B 1 132 ? 11.766 -20.469 15.922 1 62.28 132 GLY B C 1
ATOM 4158 O O . GLY B 1 132 ? 10.859 -19.641 16.078 1 62.28 132 GLY B O 1
ATOM 4159 N N . THR B 1 133 ? 11.648 -21.656 15.266 1 69.38 133 THR B N 1
ATOM 4160 C CA . THR B 1 133 ? 10.477 -21.844 14.414 1 69.38 133 THR B CA 1
ATOM 4161 C C . THR B 1 133 ? 9.273 -22.297 15.227 1 69.38 133 THR B C 1
ATOM 4163 O O . THR B 1 133 ? 9.375 -23.219 16.031 1 69.38 133 THR B O 1
ATOM 4166 N N . LYS B 1 134 ? 8.289 -21.484 15.312 1 80.62 134 LYS B N 1
ATOM 4167 C CA . LYS B 1 134 ? 7.039 -21.781 16.016 1 80.62 134 LYS B CA 1
ATOM 4168 C C . LYS B 1 134 ? 5.906 -22.047 15.023 1 80.62 134 LYS B C 1
ATOM 4170 O O . LYS B 1 134 ? 5.785 -21.344 14.008 1 80.62 134 LYS B O 1
ATOM 4175 N N . THR B 1 135 ? 5.258 -23.172 15.336 1 86.88 135 THR B N 1
ATOM 4176 C CA . THR B 1 135 ? 4.062 -23.453 14.547 1 86.88 135 THR B CA 1
ATOM 4177 C C . THR B 1 135 ? 3.008 -22.375 14.773 1 86.88 135 THR B C 1
ATOM 4179 O O . THR B 1 135 ? 2.65 -22.078 15.922 1 86.88 135 THR B O 1
ATOM 4182 N N . LEU B 1 136 ? 2.588 -21.75 13.773 1 88.69 136 LEU B N 1
ATOM 4183 C CA . LEU B 1 136 ? 1.56 -20.719 13.859 1 88.69 136 LEU B CA 1
ATOM 4184 C C . LEU B 1 136 ? 0.166 -21.328 13.797 1 88.69 136 LEU B C 1
ATOM 4186 O O . LEU B 1 136 ? -0.709 -20.984 14.586 1 88.69 136 LEU B O 1
ATOM 4190 N N . ILE B 1 137 ? -0.062 -22.25 12.836 1 90.62 137 ILE B N 1
ATOM 4191 C CA . ILE B 1 137 ? -1.31 -22.984 12.672 1 90.62 137 ILE B CA 1
ATOM 4192 C C . ILE B 1 137 ? -1.033 -24.328 11.984 1 90.62 137 ILE B C 1
ATOM 4194 O O . ILE B 1 137 ? -0.343 -24.375 10.961 1 90.62 137 ILE B O 1
ATOM 4198 N N . GLU B 1 138 ? -1.499 -25.375 12.531 1 92.94 138 GLU B N 1
ATOM 4199 C CA . GLU B 1 138 ? -1.218 -26.734 12.055 1 92.94 138 GLU B CA 1
ATOM 4200 C C . GLU B 1 138 ? -2.275 -27.203 11.062 1 92.94 138 GLU B C 1
ATOM 4202 O O . GLU B 1 138 ? -3.469 -26.953 11.25 1 92.94 138 GLU B O 1
ATOM 4207 N N . GLN B 1 139 ? -1.83 -27.844 10.047 1 95.19 139 GLN B N 1
ATOM 4208 C CA . GLN B 1 139 ? -2.732 -28.5 9.102 1 95.19 139 GLN B CA 1
ATOM 4209 C C . GLN B 1 139 ? -3.07 -29.922 9.562 1 95.19 139 GLN B C 1
ATOM 4211 O O . GLN B 1 139 ? -2.178 -30.75 9.742 1 95.19 139 GLN B O 1
ATOM 4216 N N . THR B 1 140 ? -4.297 -30.141 9.82 1 94.06 140 THR B N 1
ATOM 4217 C CA . THR B 1 140 ? -4.789 -31.469 10.164 1 94.06 140 THR B CA 1
ATOM 4218 C C . THR B 1 140 ? -5.918 -31.891 9.219 1 94.06 140 THR B C 1
ATOM 4220 O O . THR B 1 140 ? -6.426 -31.078 8.453 1 94.06 140 THR B O 1
ATOM 4223 N N . TYR B 1 141 ? -6.203 -33.25 9.234 1 95.19 141 TYR B N 1
ATOM 4224 C CA . TYR B 1 141 ? -7.211 -33.812 8.344 1 95.19 141 TYR B CA 1
ATOM 4225 C C . TYR B 1 141 ? -8.172 -34.719 9.102 1 95.19 141 TYR B C 1
ATOM 4227 O O . TYR B 1 141 ? -7.758 -35.469 9.992 1 95.19 141 TYR B O 1
ATOM 4235 N N . SER B 1 142 ? -9.391 -34.562 8.844 1 97.19 142 SER B N 1
ATOM 4236 C CA . SER B 1 142 ? -10.43 -35.5 9.305 1 97.19 142 SER B CA 1
ATOM 4237 C C . SER B 1 142 ? -11.547 -35.625 8.281 1 97.19 142 SER B C 1
ATOM 4239 O O . SER B 1 142 ? -11.734 -34.719 7.441 1 97.19 142 SER B O 1
ATOM 4241 N N . GLU B 1 143 ? -12.219 -36.781 8.266 1 97.94 143 GLU B N 1
ATOM 4242 C CA . GLU B 1 143 ? -13.32 -36.969 7.324 1 97.94 143 GLU B CA 1
ATOM 4243 C C . GLU B 1 143 ? -14.422 -35.938 7.535 1 97.94 143 GLU B C 1
ATOM 4245 O O . GLU B 1 143 ? -15.016 -35.438 6.574 1 97.94 143 GLU B O 1
ATOM 4250 N N . GLU B 1 144 ? -14.625 -35.625 8.773 1 98 144 GLU B N 1
ATOM 4251 C CA . GLU B 1 144 ? -15.625 -34.625 9.102 1 98 144 GLU B CA 1
ATOM 4252 C C . GLU B 1 144 ? -15.242 -33.281 8.516 1 98 144 GLU B C 1
ATOM 4254 O O . GLU B 1 144 ? -16.094 -32.562 7.977 1 98 144 GLU B O 1
ATOM 4259 N N . ASP B 1 145 ? -14.008 -32.969 8.602 1 97.94 145 ASP B N 1
ATOM 4260 C CA . ASP B 1 145 ? -13.547 -31.688 8.094 1 97.94 145 ASP B CA 1
ATOM 4261 C C . ASP B 1 145 ? -13.539 -31.672 6.562 1 97.94 145 ASP B C 1
ATOM 4263 O O . ASP B 1 145 ? -13.719 -30.609 5.945 1 97.94 145 ASP B O 1
ATOM 4267 N N . ASP B 1 146 ? -13.281 -32.844 6.016 1 98.31 146 ASP B N 1
ATOM 4268 C CA . ASP B 1 146 ? -13.352 -32.906 4.559 1 98.31 146 ASP B CA 1
ATOM 4269 C C . ASP B 1 146 ? -14.727 -32.5 4.051 1 98.31 146 ASP B C 1
ATOM 4271 O O . ASP B 1 146 ? -14.836 -31.75 3.076 1 98.31 146 ASP B O 1
ATOM 4275 N N . VAL B 1 147 ? -15.695 -32.969 4.727 1 98.69 147 VAL B N 1
ATOM 4276 C CA . VAL B 1 147 ? -17.062 -32.625 4.355 1 98.69 147 VAL B CA 1
ATOM 4277 C C . VAL B 1 147 ? -17.312 -31.141 4.574 1 98.69 147 VAL B C 1
ATOM 4279 O O . VAL B 1 147 ? -17.875 -30.469 3.709 1 98.69 147 VAL B O 1
ATOM 4282 N N . ALA B 1 148 ? -16.906 -30.656 5.699 1 98.56 148 ALA B N 1
ATOM 4283 C CA . ALA B 1 148 ? -17.094 -29.25 6.031 1 98.56 148 ALA B CA 1
ATOM 4284 C C . ALA B 1 148 ? -16.391 -28.359 5.027 1 98.56 148 ALA B C 1
ATOM 4286 O O . ALA B 1 148 ? -16.938 -27.328 4.602 1 98.56 148 ALA B O 1
ATOM 4287 N N . HIS B 1 149 ? -15.195 -28.734 4.715 1 98.69 149 HIS B N 1
ATOM 4288 C CA . HIS B 1 149 ? -14.391 -27.969 3.775 1 98.69 149 HIS B CA 1
ATOM 4289 C C . HIS B 1 149 ? -15.031 -27.922 2.395 1 98.69 149 HIS B C 1
ATOM 4291 O O . HIS B 1 149 ? -15.156 -26.859 1.791 1 98.69 149 HIS B O 1
ATOM 4297 N N . PHE B 1 150 ? -15.438 -29.031 1.891 1 98.75 150 PHE B N 1
ATOM 4298 C CA . PHE B 1 150 ? -16.109 -29.109 0.602 1 98.75 150 PHE B CA 1
ATOM 4299 C C . PHE B 1 150 ? -17.359 -28.219 0.593 1 98.75 150 PHE B C 1
ATOM 4301 O O . PHE B 1 150 ? -17.562 -27.438 -0.337 1 98.75 150 PHE B O 1
ATOM 4308 N N . ASN B 1 151 ? -18.125 -28.359 1.64 1 98.69 151 ASN B N 1
ATOM 4309 C CA . ASN B 1 151 ? -19.359 -27.594 1.726 1 98.69 151 ASN B CA 1
ATOM 4310 C C . ASN B 1 151 ? -19.094 -26.094 1.771 1 98.69 151 ASN B C 1
ATOM 4312 O O . ASN B 1 151 ? -19.859 -25.297 1.21 1 98.69 151 ASN B O 1
ATOM 4316 N N . ALA B 1 152 ? -18.062 -25.766 2.438 1 98.56 152 ALA B N 1
ATOM 4317 C CA . ALA B 1 152 ? -17.703 -24.344 2.529 1 98.56 152 ALA B CA 1
ATOM 4318 C C . ALA B 1 152 ? -17.359 -23.781 1.157 1 98.56 152 ALA B C 1
ATOM 4320 O O . ALA B 1 152 ? -17.562 -22.594 0.9 1 98.56 152 ALA B O 1
ATOM 4321 N N . LEU B 1 153 ? -16.891 -24.609 0.231 1 98.81 153 LEU B N 1
ATOM 4322 C CA . LEU B 1 153 ? -16.406 -24.156 -1.071 1 98.81 153 LEU B CA 1
ATOM 4323 C C . LEU B 1 153 ? -17.469 -24.359 -2.141 1 98.81 153 LEU B C 1
ATOM 4325 O O . LEU B 1 153 ? -17.297 -23.938 -3.285 1 98.81 153 LEU B O 1
ATOM 4329 N N . LEU B 1 154 ? -18.562 -24.969 -1.792 1 98.88 154 LEU B N 1
ATOM 4330 C CA . LEU B 1 154 ? -19.578 -25.375 -2.766 1 98.88 154 LEU B CA 1
ATOM 4331 C C . LEU B 1 154 ? -20.109 -24.172 -3.537 1 98.88 154 LEU B C 1
ATOM 4333 O O . LEU B 1 154 ? -20.312 -24.25 -4.75 1 98.88 154 LEU B O 1
ATOM 4337 N N . LYS B 1 155 ? -20.344 -23.109 -2.809 1 98.69 155 LYS B N 1
ATOM 4338 C CA . LYS B 1 155 ? -20.844 -21.891 -3.463 1 98.69 155 LYS B CA 1
ATOM 4339 C C . LYS B 1 155 ? -19.891 -21.438 -4.566 1 98.69 155 LYS B C 1
ATOM 4341 O O . LYS B 1 155 ? -20.328 -21.016 -5.637 1 98.69 155 LYS B O 1
ATOM 4346 N N . ALA B 1 156 ? -18.609 -21.5 -4.289 1 98.88 156 ALA B N 1
ATOM 4347 C CA . ALA B 1 156 ? -17.594 -21.125 -5.281 1 98.88 156 ALA B CA 1
ATOM 4348 C C . ALA B 1 156 ? -17.594 -22.125 -6.441 1 98.88 156 ALA B C 1
ATOM 4350 O O . ALA B 1 156 ? -17.5 -21.719 -7.605 1 98.88 156 ALA B O 1
ATOM 4351 N N . PHE B 1 157 ? -17.688 -23.391 -6.168 1 98.88 157 PHE B N 1
ATOM 4352 C CA . PHE B 1 157 ? -17.688 -24.422 -7.203 1 98.88 157 PHE B CA 1
ATOM 4353 C C . PHE B 1 157 ? -18.859 -24.234 -8.156 1 98.88 157 PHE B C 1
ATOM 4355 O O . PHE B 1 157 ? -18.75 -24.547 -9.344 1 98.88 157 PHE B O 1
ATOM 4362 N N . LYS B 1 158 ? -19.891 -23.703 -7.637 1 98.56 158 LYS B N 1
ATOM 4363 C CA . LYS B 1 158 ? -21.109 -23.547 -8.43 1 98.56 158 LYS B CA 1
ATOM 4364 C C . LYS B 1 158 ? -21.109 -22.219 -9.18 1 98.56 158 LYS B C 1
ATOM 4366 O O . LYS B 1 158 ? -21.984 -21.953 -9.992 1 98.56 158 LYS B O 1
ATOM 4371 N N . ASP B 1 159 ? -20.172 -21.297 -8.836 1 98.69 159 ASP B N 1
ATOM 4372 C CA . ASP B 1 159 ? -20.047 -20.031 -9.562 1 98.69 159 ASP B CA 1
ATOM 4373 C C . ASP B 1 159 ? -19.75 -20.281 -11.039 1 98.69 159 ASP B C 1
ATOM 4375 O O . ASP B 1 159 ? -18.906 -21.109 -11.383 1 98.69 159 ASP B O 1
ATOM 4379 N N . SER B 1 160 ? -20.422 -19.578 -11.922 1 98.44 160 SER B N 1
ATOM 4380 C CA . SER B 1 160 ? -20.281 -19.797 -13.359 1 98.44 160 SER B CA 1
ATOM 4381 C C . SER B 1 160 ? -18.859 -19.469 -13.828 1 98.44 160 SER B C 1
ATOM 4383 O O . SER B 1 160 ? -18.438 -19.906 -14.898 1 98.44 160 SER B O 1
ATOM 4385 N N . ARG B 1 161 ? -18.172 -18.703 -13.039 1 98.56 161 ARG B N 1
ATOM 4386 C CA . ARG B 1 161 ? -16.828 -18.297 -13.414 1 98.56 161 ARG B CA 1
ATOM 4387 C C . ARG B 1 161 ? -15.797 -19.328 -12.961 1 98.56 161 ARG B C 1
ATOM 4389 O O . ARG B 1 161 ? -14.633 -19.25 -13.344 1 98.56 161 ARG B O 1
ATOM 4396 N N . TYR B 1 162 ? -16.172 -20.281 -12.148 1 98.94 162 TYR B N 1
ATOM 4397 C CA . TYR B 1 162 ? -15.195 -21.234 -11.625 1 98.94 162 TYR B CA 1
ATOM 4398 C C . TYR B 1 162 ? -14.625 -22.094 -12.734 1 98.94 162 TYR B C 1
ATOM 4400 O O . TYR B 1 162 ? -15.359 -22.578 -13.594 1 98.94 162 TYR B O 1
ATOM 4408 N N . ILE B 1 163 ? -13.391 -22.312 -12.75 1 98.88 163 ILE B N 1
ATOM 4409 C CA . ILE B 1 163 ? -12.703 -23.062 -13.805 1 98.88 163 ILE B CA 1
ATOM 4410 C C . ILE B 1 163 ? -12.984 -24.547 -13.656 1 98.88 163 ILE B C 1
ATOM 4412 O O . ILE B 1 163 ? -12.727 -25.141 -12.602 1 98.88 163 ILE B O 1
ATOM 4416 N N . LEU B 1 164 ? -13.508 -25.078 -14.719 1 98.75 164 LEU B N 1
ATOM 4417 C CA . LEU B 1 164 ? -13.758 -26.516 -14.812 1 98.75 164 LEU B CA 1
ATOM 4418 C C . LEU B 1 164 ? -12.812 -27.156 -15.812 1 98.75 164 LEU B C 1
ATOM 4420 O O . LEU B 1 164 ? -12.438 -26.547 -16.812 1 98.75 164 LEU B O 1
ATOM 4424 N N . VAL B 1 165 ? -12.375 -28.312 -15.531 1 98.56 165 VAL B N 1
ATOM 4425 C CA . VAL B 1 165 ? -11.648 -29.188 -16.453 1 98.56 165 VAL B CA 1
ATOM 4426 C C . VAL B 1 165 ? -12.383 -30.531 -16.578 1 98.56 165 VAL B C 1
ATOM 4428 O O . VAL B 1 165 ? -12.625 -31.203 -15.57 1 98.56 165 VAL B O 1
ATOM 4431 N N . ASP B 1 166 ? -12.789 -30.875 -17.781 1 97.69 166 ASP B N 1
ATOM 4432 C CA . ASP B 1 166 ? -13.617 -32.031 -18.016 1 97.69 166 ASP B CA 1
ATOM 4433 C C . ASP B 1 166 ? -14.891 -32 -17.172 1 97.69 166 ASP B C 1
ATOM 4435 O O . ASP B 1 166 ? -15.289 -33 -16.594 1 97.69 166 ASP B O 1
ATOM 4439 N N . GLY B 1 167 ? -15.352 -30.766 -16.984 1 98.25 167 GLY B N 1
ATOM 4440 C CA . GLY B 1 167 ? -16.609 -30.562 -16.266 1 98.25 167 GLY B CA 1
ATOM 4441 C C . GLY B 1 167 ? -16.453 -30.562 -14.766 1 98.25 167 GLY B C 1
ATOM 4442 O O . GLY B 1 167 ? -17.422 -30.344 -14.031 1 98.25 167 GLY B O 1
ATOM 4443 N N . ALA B 1 168 ? -15.289 -30.797 -14.234 1 98.81 168 ALA B N 1
ATOM 4444 C CA . ALA B 1 168 ? -15.031 -30.906 -12.797 1 98.81 168 ALA B CA 1
ATOM 4445 C C . ALA B 1 168 ? -14.297 -29.672 -12.289 1 98.81 168 ALA B C 1
ATOM 4447 O O . ALA B 1 168 ? -13.406 -29.141 -12.961 1 98.81 168 ALA B O 1
ATOM 4448 N N . PRO B 1 169 ? -14.672 -29.141 -11.109 1 98.94 169 PRO B N 1
ATOM 4449 C CA . PRO B 1 169 ? -13.953 -28 -10.539 1 98.94 169 PRO B CA 1
ATOM 4450 C C . PRO B 1 169 ? -12.477 -28.297 -10.297 1 98.94 169 PRO B C 1
ATOM 4452 O O . PRO B 1 169 ? -12.133 -29.312 -9.703 1 98.94 169 PRO B O 1
ATOM 4455 N N . LEU B 1 170 ? -11.664 -27.422 -10.828 1 98.94 170 LEU B N 1
ATOM 4456 C CA . LEU B 1 170 ? -10.219 -27.562 -10.664 1 98.94 170 LEU B CA 1
ATOM 4457 C C . LEU B 1 170 ? -9.789 -27.141 -9.266 1 98.94 170 LEU B C 1
ATOM 4459 O O . LEU B 1 170 ? -10.172 -26.062 -8.789 1 98.94 170 LEU B O 1
ATOM 4463 N N . VAL B 1 171 ? -9.055 -28 -8.547 1 98.94 171 VAL B N 1
ATOM 4464 C CA . VAL B 1 171 ? -8.469 -27.688 -7.246 1 98.94 171 VAL B CA 1
ATOM 4465 C C . VAL B 1 171 ? -6.977 -28 -7.266 1 98.94 171 VAL B C 1
ATOM 4467 O O . VAL B 1 171 ? -6.582 -29.156 -7.383 1 98.94 171 VAL B O 1
ATOM 4470 N N . PHE B 1 172 ? -6.211 -26.953 -7.203 1 98.81 172 PHE B N 1
ATOM 4471 C CA . PHE B 1 172 ? -4.766 -27.078 -7.082 1 98.81 172 PHE B CA 1
ATOM 4472 C C . PHE B 1 172 ? -4.367 -27.375 -5.641 1 98.81 172 PHE B C 1
ATOM 4474 O O . PHE B 1 172 ? -4.867 -26.734 -4.711 1 98.81 172 PHE B O 1
ATOM 4481 N N . VAL B 1 173 ? -3.531 -28.391 -5.418 1 98.69 173 VAL B N 1
ATOM 4482 C CA . VAL B 1 173 ? -3.129 -28.766 -4.062 1 98.69 173 VAL B CA 1
ATOM 4483 C C . VAL B 1 173 ? -1.62 -28.594 -3.906 1 98.69 173 VAL B C 1
ATOM 4485 O O . VAL B 1 173 ? -0.84 -29.234 -4.613 1 98.69 173 VAL B O 1
ATOM 4488 N N . HIS B 1 174 ? -1.249 -27.844 -2.908 1 97.62 174 HIS B N 1
ATOM 4489 C CA . HIS B 1 174 ? 0.151 -27.484 -2.699 1 97.62 174 HIS B CA 1
ATOM 4490 C C . HIS B 1 174 ? 0.949 -28.672 -2.178 1 97.62 174 HIS B C 1
ATOM 4492 O O . HIS B 1 174 ? 1.936 -29.078 -2.793 1 97.62 174 HIS B O 1
ATOM 4498 N N . ARG B 1 175 ? 0.573 -29.156 -1.068 1 96.12 175 ARG B N 1
ATOM 4499 C CA . ARG B 1 175 ? 1.176 -30.375 -0.527 1 96.12 175 ARG B CA 1
ATOM 4500 C C . ARG B 1 175 ? 0.333 -31.594 -0.862 1 96.12 175 ARG B C 1
ATOM 4502 O O . ARG B 1 175 ? -0.28 -32.188 0.024 1 96.12 175 ARG B O 1
ATOM 4509 N N . ALA B 1 176 ? 0.468 -32 -2.061 1 96.5 176 ALA B N 1
ATOM 4510 C CA . ALA B 1 176 ? -0.405 -33.062 -2.607 1 96.5 176 ALA B CA 1
ATOM 4511 C C . ALA B 1 176 ? -0.183 -34.375 -1.897 1 96.5 176 ALA B C 1
ATOM 4513 O O . ALA B 1 176 ? -1.141 -35.094 -1.595 1 96.5 176 ALA B O 1
ATOM 4514 N N . THR B 1 177 ? 1.053 -34.688 -1.568 1 93.12 177 THR B N 1
ATOM 4515 C CA . THR B 1 177 ? 1.383 -35.969 -0.971 1 93.12 177 THR B CA 1
ATOM 4516 C C . THR B 1 177 ? 0.853 -36.062 0.458 1 93.12 177 THR B C 1
ATOM 4518 O O . THR B 1 177 ? 0.653 -37.156 0.987 1 93.12 177 THR B O 1
ATOM 4521 N N . ASP B 1 178 ? 0.658 -34.906 1.065 1 94.06 178 ASP B N 1
ATOM 4522 C CA . ASP B 1 178 ? 0.192 -34.875 2.449 1 94.06 178 ASP B CA 1
ATOM 4523 C C . ASP B 1 178 ? -1.32 -35.062 2.523 1 94.06 178 ASP B C 1
ATOM 4525 O O . ASP B 1 178 ? -1.862 -35.375 3.594 1 94.06 178 ASP B O 1
ATOM 4529 N N . MET B 1 179 ? -2.021 -34.875 1.437 1 95.5 179 MET B N 1
ATOM 4530 C CA . MET B 1 179 ? -3.477 -34.969 1.426 1 95.5 179 MET B CA 1
ATOM 4531 C C . MET B 1 179 ? -3.92 -36.438 1.562 1 95.5 179 MET B C 1
ATOM 4533 O O . MET B 1 179 ? -3.521 -37.281 0.764 1 95.5 179 MET B O 1
ATOM 4537 N N . PRO B 1 180 ? -4.742 -36.688 2.5 1 96.12 180 PRO B N 1
ATOM 4538 C CA . PRO B 1 180 ? -5.172 -38.062 2.707 1 96.12 180 PRO B CA 1
ATOM 4539 C C . PRO B 1 180 ? -6.07 -38.594 1.584 1 96.12 180 PRO B C 1
ATOM 4541 O O . PRO B 1 180 ? -6.789 -37.812 0.956 1 96.12 180 PRO B O 1
ATOM 4544 N N . GLU B 1 181 ? -6.086 -39.875 1.43 1 96.06 181 GLU B N 1
ATOM 4545 C CA . GLU B 1 181 ? -6.91 -40.531 0.406 1 96.06 181 GLU B CA 1
ATOM 4546 C C . GLU B 1 181 ? -8.391 -40.281 0.667 1 96.06 181 GLU B C 1
ATOM 4548 O O . GLU B 1 181 ? -9.18 -40.156 -0.271 1 96.06 181 GLU B O 1
ATOM 4553 N N . HIS B 1 182 ? -8.711 -40.25 1.964 1 97.31 182 HIS B N 1
ATOM 4554 C CA . HIS B 1 182 ? -10.125 -40.062 2.27 1 97.31 182 HIS B CA 1
ATOM 4555 C C . HIS B 1 182 ? -10.609 -38.688 1.819 1 97.31 182 HIS B C 1
ATOM 4557 O O . HIS B 1 182 ? -11.781 -38.531 1.464 1 97.31 182 HIS B O 1
ATOM 4563 N N . THR B 1 183 ? -9.773 -37.625 1.844 1 98.19 183 THR B N 1
ATOM 4564 C CA . THR B 1 183 ? -10.156 -36.312 1.356 1 98.19 183 THR B CA 1
ATOM 4565 C C . THR B 1 183 ? -10.547 -36.375 -0.119 1 98.19 183 THR B C 1
ATOM 4567 O O . THR B 1 183 ? -11.578 -35.844 -0.517 1 98.19 183 THR B O 1
ATOM 4570 N N . ILE B 1 184 ? -9.742 -37.062 -0.886 1 98.19 184 ILE B N 1
ATOM 4571 C CA . ILE B 1 184 ? -9.977 -37.188 -2.318 1 98.19 184 ILE B CA 1
ATOM 4572 C C . ILE B 1 184 ? -11.289 -37.938 -2.559 1 98.19 184 ILE B C 1
ATOM 4574 O O . ILE B 1 184 ? -12.125 -37.5 -3.355 1 98.19 184 ILE B O 1
ATOM 4578 N N . ARG B 1 185 ? -11.375 -39.031 -1.873 1 98.19 185 ARG B N 1
ATOM 4579 C CA . ARG B 1 185 ? -12.578 -39.875 -2.006 1 98.19 185 ARG B CA 1
ATOM 4580 C C . ARG B 1 185 ? -13.828 -39.062 -1.641 1 98.19 185 ARG B C 1
ATOM 4582 O O . ARG B 1 185 ? -14.781 -39.031 -2.416 1 98.19 185 ARG B O 1
ATOM 4589 N N . ILE B 1 186 ? -13.781 -38.438 -0.507 1 98.69 186 ILE B N 1
ATOM 4590 C CA . ILE B 1 186 ? -14.945 -37.75 0.03 1 98.69 186 ILE B CA 1
ATOM 4591 C C . ILE B 1 186 ? -15.312 -36.594 -0.879 1 98.69 186 ILE B C 1
ATOM 4593 O O . ILE B 1 186 ? -16.484 -36.375 -1.204 1 98.69 186 ILE B O 1
ATOM 4597 N N . TRP B 1 187 ? -14.375 -35.781 -1.332 1 98.88 187 TRP B N 1
ATOM 4598 C CA . TRP B 1 187 ? -14.641 -34.625 -2.191 1 98.88 187 TRP B CA 1
ATOM 4599 C C . TRP B 1 187 ? -15.227 -35.062 -3.527 1 98.88 187 TRP B C 1
ATOM 4601 O O . TRP B 1 187 ? -16.125 -34.406 -4.066 1 98.88 187 TRP B O 1
ATOM 4611 N N . ASN B 1 188 ? -14.719 -36.156 -4.059 1 98.75 188 ASN B N 1
ATOM 4612 C CA . ASN B 1 188 ? -15.258 -36.688 -5.309 1 98.75 188 ASN B CA 1
ATOM 4613 C C . ASN B 1 188 ? -16.703 -37.156 -5.145 1 98.75 188 ASN B C 1
ATOM 4615 O O . ASN B 1 188 ? -17.547 -36.875 -6.004 1 98.75 188 ASN B O 1
ATOM 4619 N N . GLU B 1 189 ? -16.953 -37.844 -4.098 1 98.69 189 GLU B N 1
ATOM 4620 C CA . GLU B 1 189 ? -18.312 -38.312 -3.826 1 98.69 189 GLU B CA 1
ATOM 4621 C C . GLU B 1 189 ? -19.281 -37.156 -3.662 1 98.69 189 GLU B C 1
ATOM 4623 O O . GLU B 1 189 ? -20.359 -37.156 -4.258 1 98.69 189 GLU B O 1
ATOM 4628 N N . LEU B 1 190 ? -18.859 -36.219 -2.854 1 98.81 190 LEU B N 1
ATOM 4629 C CA . LEU B 1 190 ? -19.703 -35.062 -2.615 1 98.81 190 LEU B CA 1
ATOM 4630 C C . LEU B 1 190 ? -19.922 -34.25 -3.904 1 98.81 190 LEU B C 1
ATOM 4632 O O . LEU B 1 190 ? -21.031 -33.781 -4.16 1 98.81 190 LEU B O 1
ATOM 4636 N N . ALA B 1 191 ? -18.891 -34.094 -4.684 1 98.88 191 ALA B N 1
ATOM 4637 C CA . ALA B 1 191 ? -19 -33.375 -5.957 1 98.88 191 ALA B CA 1
ATOM 4638 C C . ALA B 1 191 ? -20.031 -34.062 -6.871 1 98.88 191 ALA B C 1
ATOM 4640 O O . ALA B 1 191 ? -20.844 -33.406 -7.496 1 98.88 191 ALA B O 1
ATOM 4641 N N . LYS B 1 192 ? -19.953 -35.312 -6.949 1 98.69 192 LYS B N 1
ATOM 4642 C CA . LYS B 1 192 ? -20.891 -36.062 -7.773 1 98.69 192 LYS B CA 1
ATOM 4643 C C . LYS B 1 192 ? -22.328 -35.844 -7.309 1 98.69 192 LYS B C 1
ATOM 4645 O O . LYS B 1 192 ? -23.234 -35.719 -8.125 1 98.69 192 LYS B O 1
ATOM 4650 N N . GLU B 1 193 ? -22.453 -35.875 -6.051 1 98.5 193 GLU B N 1
ATOM 4651 C CA . GLU B 1 193 ? -23.781 -35.625 -5.477 1 98.5 193 GLU B CA 1
ATOM 4652 C C . GLU B 1 193 ? -24.312 -34.25 -5.871 1 98.5 193 GLU B C 1
ATOM 4654 O O . GLU B 1 193 ? -25.516 -34.031 -5.926 1 98.5 193 GLU B O 1
ATOM 4659 N N . LYS B 1 194 ? -23.422 -33.344 -6.113 1 98.25 194 LYS B N 1
ATOM 4660 C CA . LYS B 1 194 ? -23.828 -31.984 -6.406 1 98.25 194 LYS B CA 1
ATOM 4661 C C . LYS B 1 194 ? -23.859 -31.719 -7.91 1 98.25 194 LYS B C 1
ATOM 4663 O O . LYS B 1 194 ? -23.969 -30.578 -8.344 1 98.25 194 LYS B O 1
ATOM 4668 N N . GLY B 1 195 ? -23.625 -32.688 -8.734 1 97.81 195 GLY B N 1
ATOM 4669 C CA . GLY B 1 195 ? -23.828 -32.562 -10.172 1 97.81 195 GLY B CA 1
ATOM 4670 C C . GLY B 1 195 ? -22.531 -32.438 -10.945 1 97.81 195 GLY B C 1
ATOM 4671 O O . GLY B 1 195 ? -22.547 -32.281 -12.172 1 97.81 195 GLY B O 1
ATOM 4672 N N . PHE B 1 196 ? -21.453 -32.531 -10.32 1 98.62 196 PHE B N 1
ATOM 4673 C CA . PHE B 1 196 ? -20.156 -32.562 -11 1 98.62 196 PHE B CA 1
ATOM 4674 C C . PHE B 1 196 ? -19.703 -34 -11.234 1 98.62 196 PHE B C 1
ATOM 4676 O O . PHE B 1 196 ? -20.156 -34.938 -10.539 1 98.62 196 PHE B O 1
ATOM 4683 N N . PRO B 1 197 ? -18.875 -34.25 -12.172 1 98.5 197 PRO B N 1
ATOM 4684 C CA . PRO B 1 197 ? -18.328 -35.625 -12.328 1 98.5 197 PRO B CA 1
ATOM 4685 C C . PRO B 1 197 ? -17.344 -35.969 -11.219 1 98.5 197 PRO B C 1
ATOM 4687 O O . PRO B 1 197 ? -17.016 -37.156 -11.047 1 98.5 197 PRO B O 1
ATOM 4690 N N . GLY B 1 198 ? -16.875 -35.125 -10.492 1 98.62 198 GLY B N 1
ATOM 4691 C CA . GLY B 1 198 ? -15.867 -35.156 -9.453 1 98.62 198 GLY B CA 1
ATOM 4692 C C . GLY B 1 198 ? -15.133 -33.844 -9.258 1 98.62 198 GLY B C 1
ATOM 4693 O O . GLY B 1 198 ? -15.672 -32.781 -9.539 1 98.62 198 GLY B O 1
ATOM 4694 N N . ILE B 1 199 ? -13.992 -33.938 -8.695 1 98.88 199 ILE B N 1
ATOM 4695 C CA . ILE B 1 199 ? -13.07 -32.812 -8.586 1 98.88 199 ILE B CA 1
ATOM 4696 C C . ILE B 1 199 ? -11.852 -33.062 -9.469 1 98.88 199 ILE B C 1
ATOM 4698 O O . ILE B 1 199 ? -11.383 -34.188 -9.594 1 98.88 199 ILE B O 1
ATOM 4702 N N . HIS B 1 200 ? -11.438 -32.062 -10.211 1 98.88 200 HIS B N 1
ATOM 4703 C CA . HIS B 1 200 ? -10.172 -32.156 -10.938 1 98.88 200 HIS B CA 1
ATOM 4704 C C . HIS B 1 200 ? -9.008 -31.703 -10.07 1 98.88 200 HIS B C 1
ATOM 4706 O O . HIS B 1 200 ? -8.633 -30.531 -10.086 1 98.88 200 HIS B O 1
ATOM 4712 N N . PHE B 1 201 ? -8.406 -32.625 -9.383 1 98.88 201 PHE B N 1
ATOM 4713 C CA . PHE B 1 201 ? -7.297 -32.344 -8.484 1 98.88 201 PHE B CA 1
ATOM 4714 C C . PHE B 1 201 ? -5.984 -32.25 -9.258 1 98.88 201 PHE B C 1
ATOM 4716 O O . PHE B 1 201 ? -5.645 -33.156 -10.031 1 98.88 201 PHE B O 1
ATOM 4723 N N . VAL B 1 202 ? -5.328 -31.172 -9.086 1 98.81 202 VAL B N 1
ATOM 4724 C CA . VAL B 1 202 ? -3.977 -31 -9.609 1 98.81 202 VAL B CA 1
ATOM 4725 C C . VAL B 1 202 ? -2.977 -30.953 -8.453 1 98.81 202 VAL B C 1
ATOM 4727 O O . VAL B 1 202 ? -3.035 -30.047 -7.617 1 98.81 202 VAL B O 1
ATOM 4730 N N . GLY B 1 203 ? -2.061 -31.922 -8.414 1 98.56 203 GLY B N 1
ATOM 4731 C CA . GLY B 1 203 ? -1.114 -31.984 -7.312 1 98.56 203 GLY B CA 1
ATOM 4732 C C . GLY B 1 203 ? 0.253 -31.438 -7.664 1 98.56 203 GLY B C 1
ATOM 4733 O O . GLY B 1 203 ? 0.788 -31.719 -8.742 1 98.56 203 GLY B O 1
ATOM 4734 N N . ARG B 1 204 ? 0.785 -30.672 -6.793 1 97.19 204 ARG B N 1
ATOM 4735 C CA . ARG B 1 204 ? 2.131 -30.141 -6.98 1 97.19 204 ARG B CA 1
ATOM 4736 C C . ARG B 1 204 ? 3.184 -31.156 -6.535 1 97.19 204 ARG B C 1
ATOM 4738 O O . ARG B 1 204 ? 3.076 -31.734 -5.453 1 97.19 204 ARG B O 1
ATOM 4745 N N . ILE B 1 205 ? 4.145 -31.359 -7.406 1 94.69 205 ILE B N 1
ATOM 4746 C CA . ILE B 1 205 ? 5.312 -32.188 -7.121 1 94.69 205 ILE B CA 1
ATOM 4747 C C . ILE B 1 205 ? 6.543 -31.297 -6.949 1 94.69 205 ILE B C 1
ATOM 4749 O O . ILE B 1 205 ? 6.699 -30.312 -7.652 1 94.69 205 ILE B O 1
ATOM 4753 N N . THR B 1 206 ? 7.371 -31.656 -6.016 1 88.12 206 THR B N 1
ATOM 4754 C CA . THR B 1 206 ? 8.555 -30.844 -5.754 1 88.12 206 THR B CA 1
ATOM 4755 C C . THR B 1 206 ? 9.773 -31.422 -6.465 1 88.12 206 THR B C 1
ATOM 4757 O O . THR B 1 206 ? 9.75 -32.562 -6.941 1 88.12 206 THR B O 1
ATOM 4760 N N . LEU B 1 207 ? 10.844 -30.656 -6.473 1 79.19 207 LEU B N 1
ATOM 4761 C CA . LEU B 1 207 ? 12.078 -30.969 -7.191 1 79.19 207 LEU B CA 1
ATOM 4762 C C . LEU B 1 207 ? 12.766 -32.188 -6.566 1 79.19 207 LEU B C 1
ATOM 4764 O O . LEU B 1 207 ? 13.5 -32.906 -7.25 1 79.19 207 LEU B O 1
ATOM 4768 N N . LEU B 1 208 ? 12.539 -32.344 -5.422 1 72.88 208 LEU B N 1
ATOM 4769 C CA . LEU B 1 208 ? 13.297 -33.375 -4.703 1 72.88 208 LEU B CA 1
ATOM 4770 C C . LEU B 1 208 ? 12.695 -34.75 -4.922 1 72.88 208 LEU B C 1
ATOM 4772 O O . LEU B 1 208 ? 13.297 -35.75 -4.555 1 72.88 208 LEU B O 1
ATOM 4776 N N . GLU B 1 209 ? 11.742 -34.781 -5.676 1 74 209 GLU B N 1
ATOM 4777 C CA . GLU B 1 209 ? 11.062 -36.062 -5.887 1 74 209 GLU B CA 1
ATOM 4778 C C . GLU B 1 209 ? 11.383 -36.625 -7.266 1 74 209 GLU B C 1
ATOM 4780 O O . GLU B 1 209 ? 11.75 -35.875 -8.18 1 74 209 GLU B O 1
ATOM 4785 N N . ASN B 1 210 ? 11.406 -37.938 -7.254 1 84.5 210 ASN B N 1
ATOM 4786 C CA . ASN B 1 210 ? 11.305 -38.562 -8.57 1 84.5 210 ASN B CA 1
ATOM 4787 C C . ASN B 1 210 ? 9.961 -38.281 -9.227 1 84.5 210 ASN B C 1
ATOM 4789 O O . ASN B 1 210 ? 8.93 -38.781 -8.805 1 84.5 210 ASN B O 1
ATOM 4793 N N . TYR B 1 211 ? 10.016 -37.469 -10.328 1 89.56 211 TYR B N 1
ATOM 4794 C CA . TYR B 1 211 ? 8.797 -36.906 -10.906 1 89.56 211 TYR B CA 1
ATOM 4795 C C . TYR B 1 211 ? 7.875 -38 -11.414 1 89.56 211 TYR B C 1
ATOM 4797 O O . TYR B 1 211 ? 6.664 -37.969 -11.172 1 89.56 211 TYR B O 1
ATOM 4805 N N . ALA B 1 212 ? 8.469 -38.938 -12.086 1 91.38 212 ALA B N 1
ATOM 4806 C CA . ALA B 1 212 ? 7.668 -40.031 -12.656 1 91.38 212 ALA B CA 1
ATOM 4807 C C . ALA B 1 212 ? 6.988 -40.844 -11.555 1 91.38 212 ALA B C 1
ATOM 4809 O O . ALA B 1 212 ? 5.789 -41.125 -11.633 1 91.38 212 ALA B O 1
ATOM 4810 N N . GLN B 1 213 ? 7.719 -41.125 -10.594 1 93.5 213 GLN B N 1
ATOM 4811 C CA . GLN B 1 213 ? 7.184 -41.938 -9.492 1 93.5 213 GLN B CA 1
ATOM 4812 C C . GLN B 1 213 ? 6.156 -41.156 -8.695 1 93.5 213 GLN B C 1
ATOM 4814 O O . GLN B 1 213 ? 5.121 -41.688 -8.297 1 93.5 213 GLN B O 1
ATOM 4819 N N . ALA B 1 214 ? 6.5 -39.938 -8.453 1 94.69 214 ALA B N 1
ATOM 4820 C CA . ALA B 1 214 ? 5.594 -39.094 -7.695 1 94.69 214 ALA B CA 1
ATOM 4821 C C . ALA B 1 214 ? 4.277 -38.906 -8.445 1 94.69 214 ALA B C 1
ATOM 4823 O O . ALA B 1 214 ? 3.201 -38.938 -7.84 1 94.69 214 ALA B O 1
ATOM 4824 N N . LYS B 1 215 ? 4.352 -38.656 -9.719 1 96.31 215 LYS B N 1
ATOM 4825 C CA . LYS B 1 215 ? 3.158 -38.531 -10.547 1 96.31 215 LYS B CA 1
ATOM 4826 C C . LYS B 1 215 ? 2.295 -39.781 -10.492 1 96.31 215 LYS B C 1
ATOM 4828 O O . LYS B 1 215 ? 1.087 -39.688 -10.258 1 96.31 215 LYS B O 1
ATOM 4833 N N . ASP B 1 216 ? 2.947 -40.906 -10.695 1 96.19 216 ASP B N 1
ATOM 4834 C CA . ASP B 1 216 ? 2.217 -42.156 -10.68 1 96.19 216 ASP B CA 1
ATOM 4835 C C . ASP B 1 216 ? 1.498 -42.375 -9.352 1 96.19 216 ASP B C 1
ATOM 4837 O O . ASP B 1 216 ? 0.348 -42.812 -9.32 1 96.19 216 ASP B O 1
ATOM 4841 N N . LEU B 1 217 ? 2.195 -42.094 -8.336 1 95.31 217 LEU B N 1
ATOM 4842 C CA . LEU B 1 217 ? 1.624 -42.25 -7.004 1 95.31 217 LEU B CA 1
ATOM 4843 C C . LEU B 1 217 ? 0.405 -41.344 -6.832 1 95.31 217 LEU B C 1
ATOM 4845 O O . LEU B 1 217 ? -0.635 -41.781 -6.34 1 95.31 217 LEU B O 1
ATOM 4849 N N . LEU B 1 218 ? 0.485 -40.094 -7.203 1 97.31 218 LEU B N 1
ATOM 4850 C CA . LEU B 1 218 ? -0.604 -39.125 -7.035 1 97.31 218 LEU B CA 1
ATOM 4851 C C . LEU B 1 218 ? -1.796 -39.5 -7.91 1 97.31 218 LEU B C 1
ATOM 4853 O O . LEU B 1 218 ? -2.945 -39.406 -7.473 1 97.31 218 LEU B O 1
ATOM 4857 N N . LEU B 1 219 ? -1.52 -39.938 -9.133 1 97.62 219 LEU B N 1
ATOM 4858 C CA . LEU B 1 219 ? -2.6 -40.375 -10.016 1 97.62 219 LEU B CA 1
ATOM 4859 C C . LEU B 1 219 ? -3.328 -41.594 -9.438 1 97.62 219 LEU B C 1
ATOM 4861 O O . LEU B 1 219 ? -4.559 -41.656 -9.477 1 97.62 219 LEU B O 1
ATOM 4865 N N . LYS B 1 220 ? -2.566 -42.469 -8.883 1 97 220 LYS B N 1
ATOM 4866 C CA . LYS B 1 220 ? -3.152 -43.656 -8.25 1 97 220 LYS B CA 1
ATOM 4867 C C . LYS B 1 220 ? -4.035 -43.25 -7.07 1 97 220 LYS B C 1
ATOM 4869 O O . LYS B 1 220 ? -5.051 -43.906 -6.805 1 97 220 LYS B O 1
ATOM 4874 N N . ARG B 1 221 ? -3.689 -42.25 -6.406 1 96.75 221 ARG B N 1
ATOM 4875 C CA . ARG B 1 221 ? -4.41 -41.781 -5.219 1 96.75 221 ARG B CA 1
ATOM 4876 C C . ARG B 1 221 ? -5.672 -41.031 -5.609 1 96.75 221 ARG B C 1
ATOM 4878 O O . ARG B 1 221 ? -6.543 -40.781 -4.77 1 96.75 221 ARG B O 1
ATOM 4885 N N . GLY B 1 222 ? -5.773 -40.625 -6.844 1 97.12 222 GLY B N 1
ATOM 4886 C CA . GLY B 1 222 ? -7.012 -40 -7.273 1 97.12 222 GLY B CA 1
ATOM 4887 C C . GLY B 1 222 ? -6.816 -38.625 -7.828 1 97.12 222 GLY B C 1
ATOM 4888 O O . GLY B 1 222 ? -7.777 -37.938 -8.219 1 97.12 222 GLY B O 1
ATOM 4889 N N . PHE B 1 223 ? -5.555 -38.125 -7.898 1 98.38 223 PHE B N 1
ATOM 4890 C CA . PHE B 1 223 ? -5.285 -36.875 -8.586 1 98.38 223 PHE B CA 1
ATOM 4891 C C . PHE B 1 223 ? -5.457 -37.031 -10.094 1 98.38 223 PHE B C 1
ATOM 4893 O O . PHE B 1 223 ? -5.309 -38.125 -10.625 1 98.38 223 PHE B O 1
ATOM 4900 N N . ASN B 1 224 ? -5.879 -35.906 -10.734 1 98.5 224 ASN B N 1
ATOM 4901 C CA . ASN B 1 224 ? -6.125 -35.969 -12.172 1 98.5 224 ASN B CA 1
ATOM 4902 C C . ASN B 1 224 ? -4.91 -35.469 -12.961 1 98.5 224 ASN B C 1
ATOM 4904 O O . ASN B 1 224 ? -4.719 -35.875 -14.109 1 98.5 224 ASN B O 1
ATOM 4908 N N . ALA B 1 225 ? -4.152 -34.625 -12.438 1 98.56 225 ALA B N 1
ATOM 4909 C CA . ALA B 1 225 ? -2.965 -34.062 -13.07 1 98.56 225 ALA B CA 1
ATOM 4910 C C . ALA B 1 225 ? -1.955 -33.594 -12.023 1 98.56 225 ALA B C 1
ATOM 4912 O O . ALA B 1 225 ? -2.26 -33.562 -10.828 1 98.56 225 ALA B O 1
ATOM 4913 N N . VAL B 1 226 ? -0.737 -33.312 -12.469 1 98.25 226 VAL B N 1
ATOM 4914 C CA . VAL B 1 226 ? 0.301 -32.844 -11.57 1 98.25 226 VAL B CA 1
ATOM 4915 C C . VAL B 1 226 ? 0.979 -31.609 -12.18 1 98.25 226 VAL B C 1
ATOM 4917 O O . VAL B 1 226 ? 0.87 -31.359 -13.383 1 98.25 226 VAL B O 1
ATOM 4920 N N . THR B 1 227 ? 1.479 -30.781 -11.383 1 97.38 227 THR B N 1
ATOM 4921 C CA . THR B 1 227 ? 2.408 -29.719 -11.75 1 97.38 227 THR B CA 1
ATOM 4922 C C . THR B 1 227 ? 3.742 -29.906 -11.023 1 97.38 227 THR B C 1
ATOM 4924 O O . THR B 1 227 ? 3.773 -30.297 -9.859 1 97.38 227 THR B O 1
ATOM 4927 N N . VAL B 1 228 ? 4.801 -29.719 -11.719 1 94.44 228 VAL B N 1
ATOM 4928 C CA . VAL B 1 228 ? 6.121 -29.906 -11.125 1 94.44 228 VAL B CA 1
ATOM 4929 C C . VAL B 1 228 ? 6.746 -28.547 -10.82 1 94.44 228 VAL B C 1
ATOM 4931 O O . VAL B 1 228 ? 6.809 -27.672 -11.688 1 94.44 228 VAL B O 1
ATOM 4934 N N . SER B 1 229 ? 7.109 -28.375 -9.586 1 92.06 229 SER B N 1
ATOM 4935 C CA . SER B 1 229 ? 7.883 -27.188 -9.211 1 92.06 229 SER B CA 1
ATOM 4936 C C . SER B 1 229 ? 9.367 -27.406 -9.477 1 92.06 229 SER B C 1
ATOM 4938 O O . SER B 1 229 ? 10.031 -28.172 -8.773 1 92.06 229 SER B O 1
ATOM 4940 N N . ARG B 1 230 ? 9.891 -26.625 -10.375 1 91.06 230 ARG B N 1
ATOM 4941 C CA . ARG B 1 230 ? 11.258 -26.891 -10.812 1 91.06 230 ARG B CA 1
ATOM 4942 C C . ARG B 1 230 ? 12.172 -25.719 -10.445 1 91.06 230 ARG B C 1
ATOM 4944 O O . ARG B 1 230 ? 13.336 -25.688 -10.859 1 91.06 230 ARG B O 1
ATOM 4951 N N . LEU B 1 231 ? 11.625 -24.812 -9.695 1 87.5 231 LEU B N 1
ATOM 4952 C CA . LEU B 1 231 ? 12.461 -23.688 -9.305 1 87.5 231 LEU B CA 1
ATOM 4953 C C . LEU B 1 231 ? 13.695 -24.156 -8.531 1 87.5 231 LEU B C 1
ATOM 4955 O O . LEU B 1 231 ? 13.57 -24.938 -7.582 1 87.5 231 LEU B O 1
ATOM 4959 N N . GLY B 1 232 ? 14.852 -23.766 -8.93 1 82.81 232 GLY B N 1
ATOM 4960 C CA . GLY B 1 232 ? 16.109 -24.156 -8.297 1 82.81 232 GLY B CA 1
ATOM 4961 C C . GLY B 1 232 ? 16.703 -25.422 -8.906 1 82.81 232 GLY B C 1
ATOM 4962 O O . GLY B 1 232 ? 17.719 -25.922 -8.43 1 82.81 232 GLY B O 1
ATOM 4963 N N . SER B 1 233 ? 16.141 -25.906 -9.914 1 82.06 233 SER B N 1
ATOM 4964 C CA . SER B 1 233 ? 16.547 -27.172 -10.516 1 82.06 233 SER B CA 1
ATOM 4965 C C . SER B 1 233 ? 17.953 -27.078 -11.086 1 82.06 233 SER B C 1
ATOM 4967 O O . SER B 1 233 ? 18.703 -28.062 -11.047 1 82.06 233 SER B O 1
ATOM 4969 N N . SER B 1 234 ? 18.297 -25.906 -11.578 1 77.31 234 SER B N 1
ATOM 4970 C CA . SER B 1 234 ? 19.625 -25.766 -12.164 1 77.31 234 SER B CA 1
ATOM 4971 C C . SER B 1 234 ? 20.719 -25.922 -11.109 1 77.31 234 SER B C 1
ATOM 4973 O O . SER B 1 234 ? 21.781 -26.484 -11.391 1 77.31 234 SER B O 1
ATOM 4975 N N . ALA B 1 235 ? 20.438 -25.5 -9.961 1 74.56 235 ALA B N 1
ATOM 4976 C CA . ALA B 1 235 ? 21.391 -25.625 -8.867 1 74.56 235 ALA B CA 1
ATOM 4977 C C . ALA B 1 235 ? 21.531 -27.062 -8.414 1 74.56 235 ALA B C 1
ATOM 4979 O O . ALA B 1 235 ? 22.625 -27.5 -8.023 1 74.56 235 ALA B O 1
ATOM 4980 N N . LEU B 1 236 ? 20.547 -27.797 -8.516 1 71.69 236 LEU B N 1
ATOM 4981 C CA . LEU B 1 236 ? 20.547 -29.188 -8.078 1 71.69 236 LEU B CA 1
ATOM 4982 C C . LEU B 1 236 ? 21.297 -30.062 -9.07 1 71.69 236 LEU B C 1
ATOM 4984 O O . LEU B 1 236 ? 21.844 -31.109 -8.695 1 71.69 236 LEU B O 1
ATOM 4988 N N . LYS B 1 237 ? 21.359 -29.609 -10.281 1 71.56 237 LYS B N 1
ATOM 4989 C CA . LYS B 1 237 ? 22 -30.422 -11.32 1 71.56 237 LYS B CA 1
ATOM 4990 C C . LYS B 1 237 ? 23.5 -30.109 -11.414 1 71.56 237 LYS B C 1
ATOM 4992 O O . LYS B 1 237 ? 24.234 -30.797 -12.125 1 71.56 237 LYS B O 1
ATOM 4997 N N . GLU B 1 238 ? 23.844 -29.156 -10.609 1 72.94 238 GLU B N 1
ATOM 4998 C CA . GLU B 1 238 ? 25.234 -28.75 -10.641 1 72.94 238 GLU B CA 1
ATOM 4999 C C . GLU B 1 238 ? 26.109 -29.719 -9.844 1 72.94 238 GLU B C 1
ATOM 5001 O O . GLU B 1 238 ? 25.672 -30.25 -8.82 1 72.94 238 GLU B O 1
ATOM 5006 N N . SER B 1 239 ? 27.25 -30 -10.406 1 71.31 239 SER B N 1
ATOM 5007 C CA . SER B 1 239 ? 28.203 -30.828 -9.672 1 71.31 239 SER B CA 1
ATOM 5008 C C . SER B 1 239 ? 28.641 -30.156 -8.375 1 71.31 239 SER B C 1
ATOM 5010 O O . SER B 1 239 ? 28.531 -28.938 -8.234 1 71.31 239 SER B O 1
ATOM 5012 N N . LEU B 1 240 ? 28.984 -31.016 -7.402 1 75.69 240 LEU B N 1
ATOM 5013 C CA . LEU B 1 240 ? 29.453 -30.5 -6.117 1 75.69 240 LEU B CA 1
ATOM 5014 C C . LEU B 1 240 ? 30.578 -29.5 -6.316 1 75.69 240 LEU B C 1
ATOM 5016 O O . LEU B 1 240 ? 30.625 -28.469 -5.637 1 75.69 240 LEU B O 1
ATOM 5020 N N . TYR B 1 241 ? 31.422 -29.875 -7.184 1 70.88 241 TYR B N 1
ATOM 5021 C CA . TYR B 1 241 ? 32.562 -29 -7.469 1 70.88 241 TYR B CA 1
ATOM 5022 C C . TYR B 1 241 ? 32.094 -27.656 -8.016 1 70.88 241 TYR B C 1
ATOM 5024 O O . TYR B 1 241 ? 32.562 -26.609 -7.578 1 70.88 241 TYR B O 1
ATOM 5032 N N . ASP B 1 242 ? 31.141 -27.719 -8.859 1 70.81 242 ASP B N 1
ATOM 5033 C CA . ASP B 1 242 ? 30.641 -26.5 -9.484 1 70.81 242 ASP B CA 1
ATOM 5034 C C . ASP B 1 242 ? 29.859 -25.656 -8.477 1 70.81 242 ASP B C 1
ATOM 5036 O O . ASP B 1 242 ? 29.938 -24.422 -8.5 1 70.81 242 ASP B O 1
ATOM 5040 N N . LYS B 1 243 ? 29.266 -26.375 -7.605 1 76.19 243 LYS B N 1
ATOM 5041 C CA . LYS B 1 243 ? 28.516 -25.688 -6.551 1 76.19 243 LYS B CA 1
ATOM 5042 C C . LYS B 1 243 ? 29.438 -24.938 -5.613 1 76.19 243 LYS B C 1
ATOM 5044 O O . LYS B 1 243 ? 29.172 -23.781 -5.258 1 76.19 243 LYS B O 1
ATOM 5049 N N . LEU B 1 244 ? 30.484 -25.609 -5.266 1 76.25 244 LEU B N 1
ATOM 5050 C CA . LEU B 1 244 ? 31.453 -25 -4.355 1 76.25 244 LEU B CA 1
ATOM 5051 C C . LEU B 1 244 ? 32.125 -23.812 -5.012 1 76.25 244 LEU B C 1
ATOM 5053 O O . LEU B 1 244 ? 32.344 -22.781 -4.375 1 76.25 244 LEU B O 1
ATOM 5057 N N . LEU B 1 245 ? 32.469 -24 -6.223 1 72.94 245 LEU B N 1
ATOM 5058 C CA . LEU B 1 245 ? 33.094 -22.922 -6.961 1 72.94 245 LEU B CA 1
ATOM 5059 C C . LEU B 1 245 ? 32.188 -21.734 -7.121 1 72.94 245 LEU B C 1
ATOM 5061 O O . LEU B 1 245 ? 32.594 -20.578 -6.969 1 72.94 245 LEU B O 1
ATOM 5065 N N . ARG B 1 246 ? 30.984 -22.094 -7.383 1 73.81 246 ARG B N 1
ATOM 5066 C CA . ARG B 1 246 ? 29.984 -21.031 -7.535 1 73.81 246 ARG B CA 1
ATOM 5067 C C . ARG B 1 246 ? 29.781 -20.281 -6.223 1 73.81 246 ARG B C 1
ATOM 5069 O O . ARG B 1 246 ? 29.75 -19.047 -6.203 1 73.81 246 ARG B O 1
ATOM 5076 N N . LYS B 1 247 ? 29.719 -21.078 -5.246 1 76 247 LYS B N 1
ATOM 5077 C CA . LYS B 1 247 ? 29.5 -20.469 -3.932 1 76 247 LYS B CA 1
ATOM 5078 C C . LYS B 1 247 ? 30.656 -19.562 -3.547 1 76 247 LYS B C 1
ATOM 5080 O O . LYS B 1 247 ? 30.453 -18.5 -2.963 1 76 247 LYS B O 1
ATOM 5085 N N . PHE B 1 248 ? 31.766 -20 -3.855 1 75.5 248 PHE B N 1
ATOM 5086 C CA . PHE B 1 248 ? 32.938 -19.219 -3.555 1 75.5 248 PHE B CA 1
ATOM 5087 C C . PHE B 1 248 ? 32.938 -17.891 -4.305 1 75.5 248 PHE B C 1
ATOM 5089 O O . PHE B 1 248 ? 33.094 -16.828 -3.703 1 75.5 248 PHE B O 1
ATOM 5096 N N . TRP B 1 249 ? 32.625 -17.938 -5.527 1 71.12 249 TRP B N 1
ATOM 5097 C CA . TRP B 1 249 ? 32.594 -16.734 -6.355 1 71.12 249 TRP B CA 1
ATOM 5098 C C . TRP B 1 249 ? 31.453 -15.82 -5.977 1 71.12 249 TRP B C 1
ATOM 5100 O O . TRP B 1 249 ? 31.594 -14.594 -5.969 1 71.12 249 TRP B O 1
ATOM 5110 N N . GLN B 1 250 ? 30.453 -16.484 -5.605 1 75.56 250 GLN B N 1
ATOM 5111 C CA . GLN B 1 250 ? 29.281 -15.703 -5.23 1 75.56 250 GLN B CA 1
ATOM 5112 C C . GLN B 1 250 ? 29.5 -14.977 -3.904 1 75.56 250 GLN B C 1
ATOM 5114 O O . GLN B 1 250 ? 29.062 -13.836 -3.74 1 75.56 250 GLN B O 1
ATOM 5119 N N . THR B 1 251 ? 30.141 -15.656 -3.061 1 75.31 251 THR B N 1
ATOM 5120 C CA . THR B 1 251 ? 30.422 -15.031 -1.777 1 75.31 251 THR B CA 1
ATOM 5121 C C . THR B 1 251 ? 31.219 -13.742 -1.973 1 75.31 251 THR B C 1
ATOM 5123 O O . THR B 1 251 ? 30.953 -12.734 -1.324 1 75.31 251 THR B O 1
ATOM 5126 N N . LEU B 1 252 ? 32.094 -13.805 -2.809 1 75.81 252 LEU B N 1
ATOM 5127 C CA . LEU B 1 252 ? 32.938 -12.648 -3.064 1 75.81 252 LEU B CA 1
ATOM 5128 C C . LEU B 1 252 ? 32.188 -11.562 -3.818 1 75.81 252 LEU B C 1
ATOM 5130 O O . LEU B 1 252 ? 32.281 -10.383 -3.465 1 75.81 252 LEU B O 1
ATOM 5134 N N . ARG B 1 253 ? 31.406 -12.023 -4.715 1 74.31 253 ARG B N 1
ATOM 5135 C CA . ARG B 1 253 ? 30.781 -11.086 -5.633 1 74.31 253 ARG B CA 1
ATOM 5136 C C . ARG B 1 253 ? 29.469 -10.547 -5.051 1 74.31 253 ARG B C 1
ATOM 5138 O O . ARG B 1 253 ? 29.125 -9.391 -5.273 1 74.31 253 ARG B O 1
ATOM 5145 N N . TYR B 1 254 ? 28.859 -11.414 -4.359 1 80.75 254 TYR B N 1
ATOM 5146 C CA . TYR B 1 254 ? 27.516 -11.055 -3.939 1 80.75 254 TYR B CA 1
ATOM 5147 C C . TYR B 1 254 ? 27.422 -10.922 -2.424 1 80.75 254 TYR B C 1
ATOM 5149 O O . TYR B 1 254 ? 26.375 -11.148 -1.828 1 80.75 254 TYR B O 1
ATOM 5157 N N . LYS B 1 255 ? 28.547 -10.5 -1.938 1 79.75 255 LYS B N 1
ATOM 5158 C CA . LYS B 1 255 ? 28.641 -10.086 -0.54 1 79.75 255 LYS B CA 1
ATOM 5159 C C . LYS B 1 255 ? 27.969 -11.102 0.38 1 79.75 255 LYS B C 1
ATOM 5161 O O . LYS B 1 255 ? 27.141 -10.742 1.215 1 79.75 255 LYS B O 1
ATOM 5166 N N . GLY B 1 256 ? 28.188 -12.383 0.095 1 78 256 GLY B N 1
ATOM 5167 C CA . GLY B 1 256 ? 27.75 -13.414 1.021 1 78 256 GLY B CA 1
ATOM 5168 C C . GLY B 1 256 ? 26.453 -14.07 0.602 1 78 256 GLY B C 1
ATOM 5169 O O . GLY B 1 256 ? 25.969 -14.992 1.269 1 78 256 GLY B O 1
ATOM 5170 N N . CYS B 1 257 ? 25.812 -13.602 -0.422 1 80.62 257 CYS B N 1
ATOM 5171 C CA . CYS B 1 257 ? 24.656 -14.312 -0.985 1 80.62 257 CYS B CA 1
ATOM 5172 C C . CYS B 1 257 ? 25.109 -15.523 -1.793 1 80.62 257 CYS B C 1
ATOM 5174 O O . CYS B 1 257 ? 25.75 -15.375 -2.834 1 80.62 257 CYS B O 1
ATOM 5176 N N . THR B 1 258 ? 24.703 -16.656 -1.29 1 75.12 258 THR B N 1
ATOM 5177 C CA . THR B 1 258 ? 25.297 -17.844 -1.914 1 75.12 258 THR B CA 1
ATOM 5178 C C . THR B 1 258 ? 24.234 -18.641 -2.664 1 75.12 258 THR B C 1
ATOM 5180 O O . THR B 1 258 ? 24.562 -19.578 -3.389 1 75.12 258 THR B O 1
ATOM 5183 N N . HIS B 1 259 ? 23.062 -18.344 -2.521 1 81.88 259 HIS B N 1
ATOM 5184 C CA . HIS B 1 259 ? 21.969 -19.047 -3.18 1 81.88 259 HIS B CA 1
ATOM 5185 C C . HIS B 1 259 ? 21.406 -18.25 -4.344 1 81.88 259 HIS B C 1
ATOM 5187 O O . HIS B 1 259 ? 20.234 -17.844 -4.328 1 81.88 259 HIS B O 1
ATOM 5193 N N . LEU B 1 260 ? 22.328 -18.078 -5.34 1 89.12 260 LEU B N 1
ATOM 5194 C CA . LEU B 1 260 ? 21.953 -17.281 -6.508 1 89.12 260 LEU B CA 1
ATOM 5195 C C . LEU B 1 260 ? 22.109 -18.094 -7.789 1 89.12 260 LEU B C 1
ATOM 5197 O O . LEU B 1 260 ? 22.984 -18.938 -7.895 1 89.12 260 LEU B O 1
ATOM 5201 N N . ILE B 1 261 ? 21.281 -17.859 -8.734 1 89.56 261 ILE B N 1
ATOM 5202 C CA . ILE B 1 261 ? 21.359 -18.469 -10.062 1 89.56 261 ILE B CA 1
ATOM 5203 C C . ILE B 1 261 ? 20.875 -17.469 -11.109 1 89.56 261 ILE B C 1
ATOM 5205 O O . ILE B 1 261 ? 20 -16.641 -10.82 1 89.56 261 ILE B O 1
ATOM 5209 N N . SER B 1 262 ? 21.484 -17.469 -12.234 1 92 262 SER B N 1
ATOM 5210 C CA . SER B 1 262 ? 21 -16.594 -13.297 1 92 262 SER B CA 1
ATOM 5211 C C . SER B 1 262 ? 19.719 -17.141 -13.93 1 92 262 SER B C 1
ATOM 5213 O O . SER B 1 262 ? 19.562 -18.359 -14.062 1 92 262 SER B O 1
ATOM 5215 N N . TYR B 1 263 ? 18.859 -16.234 -14.367 1 95.44 263 TYR B N 1
ATOM 5216 C CA . TYR B 1 263 ? 17.625 -16.656 -15 1 95.44 263 TYR B CA 1
ATOM 5217 C C . TYR B 1 263 ? 17.891 -17.406 -16.297 1 95.44 263 TYR B C 1
ATOM 5219 O O . TYR B 1 263 ? 17.188 -18.375 -16.625 1 95.44 263 TYR B O 1
ATOM 5227 N N . SER B 1 264 ? 18.875 -16.969 -17.016 1 95.19 264 SER B N 1
ATOM 5228 C CA . SER B 1 264 ? 19.234 -17.609 -18.281 1 95.19 264 SER B CA 1
ATOM 5229 C C . SER B 1 264 ? 19.625 -19.078 -18.062 1 95.19 264 SER B C 1
ATOM 5231 O O . SER B 1 264 ? 19.359 -19.922 -18.906 1 95.19 264 SER B O 1
ATOM 5233 N N . GLN B 1 265 ? 20.25 -19.344 -16.953 1 91.38 265 GLN B N 1
ATOM 5234 C CA . GLN B 1 265 ? 20.609 -20.719 -16.625 1 91.38 265 GLN B CA 1
ATOM 5235 C C . GLN B 1 265 ? 19.406 -21.5 -16.141 1 91.38 265 GLN B C 1
ATOM 5237 O O . GLN B 1 265 ? 19.234 -22.672 -16.484 1 91.38 265 GLN B O 1
ATOM 5242 N N . GLU B 1 266 ? 18.594 -20.859 -15.352 1 93.06 266 GLU B N 1
ATOM 5243 C CA . GLU B 1 266 ? 17.422 -21.516 -14.766 1 93.06 266 GLU B CA 1
ATOM 5244 C C . GLU B 1 266 ? 16.438 -21.953 -15.836 1 93.06 266 GLU B C 1
ATOM 5246 O O . GLU B 1 266 ? 15.883 -23.062 -15.758 1 93.06 266 GLU B O 1
ATOM 5251 N N . ILE B 1 267 ? 16.203 -21.109 -16.844 1 94.75 267 ILE B N 1
ATOM 5252 C CA . ILE B 1 267 ? 15.18 -21.375 -17.844 1 94.75 267 ILE B CA 1
ATOM 5253 C C . ILE B 1 267 ? 15.531 -22.641 -18.625 1 94.75 267 ILE B C 1
ATOM 5255 O O . ILE B 1 267 ? 14.648 -23.297 -19.203 1 94.75 267 ILE B O 1
ATOM 5259 N N . LYS B 1 268 ? 16.797 -23.109 -18.609 1 92.31 268 LYS B N 1
ATOM 5260 C CA . LYS B 1 268 ? 17.234 -24.297 -19.328 1 92.31 268 LYS B CA 1
ATOM 5261 C C . LYS B 1 268 ? 16.734 -25.562 -18.656 1 92.31 268 LYS B C 1
ATOM 5263 O O . LYS B 1 268 ? 16.703 -26.641 -19.266 1 92.31 268 LYS B O 1
ATOM 5268 N N . THR B 1 269 ? 16.359 -25.406 -17.406 1 91.94 269 THR B N 1
ATOM 5269 C CA . THR B 1 269 ? 16.016 -26.609 -16.641 1 91.94 269 THR B CA 1
ATOM 5270 C C . THR B 1 269 ? 14.586 -26.531 -16.125 1 91.94 269 THR B C 1
ATOM 5272 O O . THR B 1 269 ? 14.109 -27.453 -15.461 1 91.94 269 THR B O 1
ATOM 5275 N N . LEU B 1 270 ? 13.859 -25.469 -16.484 1 93.88 270 LEU B N 1
ATOM 5276 C CA . LEU B 1 270 ? 12.508 -25.281 -15.961 1 93.88 270 LEU B CA 1
ATOM 5277 C C . LEU B 1 270 ? 11.5 -26.109 -16.75 1 93.88 270 LEU B C 1
ATOM 5279 O O . LEU B 1 270 ? 10.352 -26.266 -16.312 1 93.88 270 LEU B O 1
ATOM 5283 N N . CYS B 1 271 ? 11.953 -26.703 -17.828 1 92.94 271 CYS B N 1
ATOM 5284 C CA . CYS B 1 271 ? 11.062 -27.5 -18.672 1 92.94 271 CYS B CA 1
ATOM 5285 C C . CYS B 1 271 ? 11.664 -28.875 -18.938 1 92.94 271 CYS B C 1
ATOM 5287 O O . CYS B 1 271 ? 12.883 -29.016 -18.984 1 92.94 271 CYS B O 1
ATOM 5289 N N . ASP B 1 272 ? 10.867 -29.828 -18.984 1 92.5 272 ASP B N 1
ATOM 5290 C CA . ASP B 1 272 ? 11.164 -31.188 -19.438 1 92.5 272 ASP B CA 1
ATOM 5291 C C . ASP B 1 272 ? 10.172 -31.641 -20.5 1 92.5 272 ASP B C 1
ATOM 5293 O O . ASP B 1 272 ? 9.117 -32.219 -20.188 1 92.5 272 ASP B O 1
ATOM 5297 N N . PRO B 1 273 ? 10.578 -31.469 -21.75 1 93.31 273 PRO B N 1
ATOM 5298 C CA . PRO B 1 273 ? 9.625 -31.688 -22.844 1 93.31 273 PRO B CA 1
ATOM 5299 C C . PRO B 1 273 ? 8.977 -33.062 -22.797 1 93.31 273 PRO B C 1
ATOM 5301 O O . PRO B 1 273 ? 7.766 -33.188 -23.016 1 93.31 273 PRO B O 1
ATOM 5304 N N . GLU B 1 274 ? 9.703 -34.094 -22.531 1 93.25 274 GLU B N 1
ATOM 5305 C CA . GLU B 1 274 ? 9.164 -35.438 -22.5 1 93.25 274 GLU B CA 1
ATOM 5306 C C . GLU B 1 274 ? 8.148 -35.625 -21.375 1 93.25 274 GLU B C 1
ATOM 5308 O O . GLU B 1 274 ? 7.09 -36.219 -21.578 1 93.25 274 GLU B O 1
ATOM 5313 N N . PHE B 1 275 ? 8.461 -35.125 -20.266 1 95.06 275 PHE B N 1
ATOM 5314 C CA . PHE B 1 275 ? 7.586 -35.25 -19.109 1 95.06 275 PHE B CA 1
ATOM 5315 C C . PHE B 1 275 ? 6.41 -34.281 -19.203 1 95.06 275 PHE B C 1
ATOM 5317 O O . PHE B 1 275 ? 5.266 -34.688 -18.953 1 95.06 275 PHE B O 1
ATOM 5324 N N . ASP B 1 276 ? 6.645 -33.094 -19.641 1 96.44 276 ASP B N 1
ATOM 5325 C CA . ASP B 1 276 ? 5.668 -32 -19.594 1 96.44 276 ASP B CA 1
ATOM 5326 C C . ASP B 1 276 ? 4.637 -32.156 -20.703 1 96.44 276 ASP B C 1
ATOM 5328 O O . ASP B 1 276 ? 3.57 -31.516 -20.656 1 96.44 276 ASP B O 1
ATOM 5332 N N . SER B 1 277 ? 4.895 -32.906 -21.672 1 95.69 277 SER B N 1
ATOM 5333 C CA . SER B 1 277 ? 3.969 -33.094 -22.797 1 95.69 277 SER B CA 1
ATOM 5334 C C . SER B 1 277 ? 2.883 -34.125 -22.453 1 95.69 277 SER B C 1
ATOM 5336 O O . SER B 1 277 ? 1.905 -34.25 -23.188 1 95.69 277 SER B O 1
ATOM 5338 N N . ASN B 1 278 ? 3.039 -34.781 -21.312 1 96.88 278 ASN B N 1
ATOM 5339 C CA . ASN B 1 278 ? 2.016 -35.719 -20.875 1 96.88 278 ASN B CA 1
ATOM 5340 C C . ASN B 1 278 ? 0.687 -35.031 -20.594 1 96.88 278 ASN B C 1
ATOM 5342 O O . ASN B 1 278 ? 0.662 -33.906 -20.078 1 96.88 278 ASN B O 1
ATOM 5346 N N . GLU B 1 279 ? -0.392 -35.75 -20.875 1 96.81 279 GLU B N 1
ATOM 5347 C CA . GLU B 1 279 ? -1.743 -35.219 -20.734 1 96.81 279 GLU B CA 1
ATOM 5348 C C . GLU B 1 279 ? -2.027 -34.781 -19.312 1 96.81 279 GLU B C 1
ATOM 5350 O O . GLU B 1 279 ? -2.785 -33.812 -19.078 1 96.81 279 GLU B O 1
ATOM 5355 N N . ASP B 1 280 ? -1.432 -35.5 -18.359 1 98.06 280 ASP B N 1
ATOM 5356 C CA . ASP B 1 280 ? -1.766 -35.281 -16.953 1 98.06 280 ASP B CA 1
ATOM 5357 C C . ASP B 1 280 ? -0.706 -34.438 -16.266 1 98.06 280 ASP B C 1
ATOM 5359 O O . ASP B 1 280 ? -0.532 -34.5 -15.047 1 98.06 280 ASP B O 1
ATOM 5363 N N . VAL B 1 281 ? 0.06 -33.656 -17.078 1 98.12 281 VAL B N 1
ATOM 5364 C CA . VAL B 1 281 ? 1.055 -32.75 -16.531 1 98.12 281 VAL B CA 1
ATOM 5365 C C . VAL B 1 281 ? 0.752 -31.328 -16.984 1 98.12 281 VAL B C 1
ATOM 5367 O O . VAL B 1 281 ? 0.657 -31.047 -18.188 1 98.12 281 VAL B O 1
ATOM 5370 N N . TYR B 1 282 ? 0.493 -30.422 -16.062 1 98.38 282 TYR B N 1
ATOM 5371 C CA . TYR B 1 282 ? 0.304 -29 -16.297 1 98.38 282 TYR B CA 1
ATOM 5372 C C . TYR B 1 282 ? 1.541 -28.219 -15.898 1 98.38 282 TYR B C 1
ATOM 5374 O O . TYR B 1 282 ? 1.715 -27.875 -14.719 1 98.38 282 TYR B O 1
ATOM 5382 N N . PRO B 1 283 ? 2.379 -27.859 -16.812 1 97.56 283 PRO B N 1
ATOM 5383 C CA . PRO B 1 283 ? 3.65 -27.219 -16.469 1 97.56 283 PRO B CA 1
ATOM 5384 C C . PRO B 1 283 ? 3.463 -25.828 -15.867 1 97.56 283 PRO B C 1
ATOM 5386 O O . PRO B 1 283 ? 2.359 -25.281 -15.898 1 97.56 283 PRO B O 1
ATOM 5389 N N . ALA B 1 284 ? 4.523 -25.344 -15.266 1 97.19 284 ALA B N 1
ATOM 5390 C CA . ALA B 1 284 ? 4.496 -24.047 -14.602 1 97.19 284 ALA B CA 1
ATOM 5391 C C . ALA B 1 284 ? 5.434 -23.047 -15.289 1 97.19 284 ALA B C 1
ATOM 5393 O O . ALA B 1 284 ? 6.5 -23.438 -15.773 1 97.19 284 ALA B O 1
ATOM 5394 N N . ILE B 1 285 ? 5.016 -21.828 -15.344 1 97.94 285 ILE B N 1
ATOM 5395 C CA . ILE B 1 285 ? 5.789 -20.703 -15.844 1 97.94 285 ILE B CA 1
ATOM 5396 C C . ILE B 1 285 ? 6.301 -19.859 -14.68 1 97.94 285 ILE B C 1
ATOM 5398 O O . ILE B 1 285 ? 5.543 -19.531 -13.766 1 97.94 285 ILE B O 1
ATOM 5402 N N . TYR B 1 286 ? 7.59 -19.531 -14.664 1 97.62 286 TYR B N 1
ATOM 5403 C CA . TYR B 1 286 ? 8.219 -18.781 -13.594 1 97.62 286 TYR B CA 1
ATOM 5404 C C . TYR B 1 286 ? 8.797 -17.469 -14.117 1 97.62 286 TYR B C 1
ATOM 5406 O O . TYR B 1 286 ? 9.836 -17.469 -14.781 1 97.62 286 TYR B O 1
ATOM 5414 N N . PRO B 1 287 ? 8.258 -16.344 -13.688 1 97.75 287 PRO B N 1
ATOM 5415 C CA . PRO B 1 287 ? 8.781 -15.086 -14.203 1 97.75 287 PRO B CA 1
ATOM 5416 C C . PRO B 1 287 ? 10.07 -14.648 -13.516 1 97.75 287 PRO B C 1
ATOM 5418 O O . PRO B 1 287 ? 10.914 -13.984 -14.125 1 97.75 287 PRO B O 1
ATOM 5421 N N . ASN B 1 288 ? 10.227 -14.898 -12.281 1 97.06 288 ASN B N 1
ATOM 5422 C CA . ASN B 1 288 ? 11.312 -14.453 -11.406 1 97.06 288 ASN B CA 1
ATOM 5423 C C . ASN B 1 288 ? 11.242 -15.133 -10.039 1 97.06 288 ASN B C 1
ATOM 5425 O O . ASN B 1 288 ? 10.406 -16 -9.82 1 97.06 288 ASN B O 1
ATOM 5429 N N . TRP B 1 289 ? 12.234 -14.812 -9.258 1 97.31 289 TRP B N 1
ATOM 5430 C CA . TRP B 1 289 ? 12.281 -15.305 -7.887 1 97.31 289 TRP B CA 1
ATOM 5431 C C . TRP B 1 289 ? 13.32 -14.539 -7.074 1 97.31 289 TRP B C 1
ATOM 5433 O O . TRP B 1 289 ? 14.461 -14.375 -7.504 1 97.31 289 TRP B O 1
ATOM 5443 N N . ASP B 1 290 ? 12.984 -14.008 -5.977 1 96.75 290 ASP B N 1
ATOM 5444 C CA . ASP B 1 290 ? 13.859 -13.328 -5.035 1 96.75 290 ASP B CA 1
ATOM 5445 C C . ASP B 1 290 ? 13.289 -13.383 -3.617 1 96.75 290 ASP B C 1
ATOM 5447 O O . ASP B 1 290 ? 12.492 -12.531 -3.23 1 96.75 290 ASP B O 1
ATOM 5451 N N . HIS B 1 291 ? 13.742 -14.312 -2.869 1 94.62 291 HIS B N 1
ATOM 5452 C CA . HIS B 1 291 ? 13.18 -14.531 -1.543 1 94.62 291 HIS B CA 1
ATOM 5453 C C . HIS B 1 291 ? 13.867 -13.656 -0.499 1 94.62 291 HIS B C 1
ATOM 5455 O O . HIS B 1 291 ? 13.594 -13.773 0.697 1 94.62 291 HIS B O 1
ATOM 5461 N N . SER B 1 292 ? 14.727 -12.727 -0.843 1 94.38 292 SER B N 1
ATOM 5462 C CA . SER B 1 292 ? 15.562 -11.945 0.061 1 94.38 292 SER B CA 1
ATOM 5463 C C . SER B 1 292 ? 14.719 -11.023 0.935 1 94.38 292 SER B C 1
ATOM 5465 O O . SER B 1 292 ? 15.094 -10.719 2.068 1 94.38 292 SER B O 1
ATOM 5467 N N . PRO B 1 293 ? 13.516 -10.555 0.509 1 94.25 293 PRO B N 1
ATOM 5468 C CA . PRO B 1 293 ? 12.727 -9.711 1.413 1 94.25 293 PRO B CA 1
ATOM 5469 C C . PRO B 1 293 ? 12.312 -10.445 2.686 1 94.25 293 PRO B C 1
ATOM 5471 O O . PRO B 1 293 ? 12.117 -9.812 3.729 1 94.25 293 PRO B O 1
ATOM 5474 N N . ARG B 1 294 ? 12.188 -11.719 2.568 1 91.38 294 ARG B N 1
ATOM 5475 C CA . ARG B 1 294 ? 11.758 -12.523 3.705 1 91.38 294 ARG B CA 1
ATOM 5476 C C . ARG B 1 294 ? 12.961 -13.125 4.434 1 91.38 294 ARG B C 1
ATOM 5478 O O . ARG B 1 294 ? 12.984 -13.164 5.668 1 91.38 294 ARG B O 1
ATOM 5485 N N . SER B 1 295 ? 14.016 -13.477 3.598 1 90.56 295 SER B N 1
ATOM 5486 C CA . SER B 1 295 ? 15.055 -14.328 4.176 1 90.56 295 SER B CA 1
ATOM 5487 C C . SER B 1 295 ? 16.406 -13.625 4.176 1 90.56 295 SER B C 1
ATOM 5489 O O . SER B 1 295 ? 17.406 -14.211 4.594 1 90.56 295 SER B O 1
ATOM 5491 N N . GLY B 1 296 ? 16.438 -12.492 3.717 1 90.12 296 GLY B N 1
ATOM 5492 C CA . GLY B 1 296 ? 17.703 -11.789 3.648 1 90.12 296 GLY B CA 1
ATOM 5493 C C . GLY B 1 296 ? 18.734 -12.5 2.781 1 90.12 296 GLY B C 1
ATOM 5494 O O . GLY B 1 296 ? 18.422 -12.906 1.656 1 90.12 296 GLY B O 1
ATOM 5495 N N . ARG B 1 297 ? 19.906 -12.602 3.264 1 88.12 297 ARG B N 1
ATOM 5496 C CA . ARG B 1 297 ? 21.031 -13.148 2.512 1 88.12 297 ARG B CA 1
ATOM 5497 C C . ARG B 1 297 ? 20.891 -14.656 2.324 1 88.12 297 ARG B C 1
ATOM 5499 O O . ARG B 1 297 ? 21.562 -15.25 1.483 1 88.12 297 ARG B O 1
ATOM 5506 N N . ASN B 1 298 ? 20.031 -15.242 3.068 1 85.38 298 ASN B N 1
ATOM 5507 C CA . ASN B 1 298 ? 19.812 -16.688 2.959 1 85.38 298 ASN B CA 1
ATOM 5508 C C . ASN B 1 298 ? 18.75 -17.016 1.928 1 85.38 298 ASN B C 1
ATOM 5510 O O . ASN B 1 298 ? 18.453 -18.188 1.677 1 85.38 298 ASN B O 1
ATOM 5514 N N . GLY B 1 299 ? 18.25 -16.016 1.329 1 87.5 299 GLY B N 1
ATOM 5515 C CA . GLY B 1 299 ? 17.203 -16.234 0.352 1 87.5 299 GLY B CA 1
ATOM 5516 C C . GLY B 1 299 ? 17.719 -16.672 -1.001 1 87.5 299 GLY B C 1
ATOM 5517 O O . GLY B 1 299 ? 18.781 -16.219 -1.444 1 87.5 299 GLY B O 1
ATOM 5518 N N . PHE B 1 300 ? 16.984 -17.656 -1.604 1 90.62 300 PHE B N 1
ATOM 5519 C CA . PHE B 1 300 ? 17.266 -18.016 -2.99 1 90.62 300 PHE B CA 1
ATOM 5520 C C . PHE B 1 300 ? 16.859 -16.891 -3.932 1 90.62 300 PHE B C 1
ATOM 5522 O O . PHE B 1 300 ? 15.758 -16.344 -3.816 1 90.62 300 PHE B O 1
ATOM 5529 N N . ILE B 1 301 ? 17.766 -16.5 -4.785 1 93.69 301 ILE B N 1
ATOM 5530 C CA . ILE B 1 301 ? 17.531 -15.367 -5.672 1 93.69 301 ILE B CA 1
ATOM 5531 C C . ILE B 1 301 ? 17.875 -15.75 -7.105 1 93.69 301 ILE B C 1
ATOM 5533 O O . ILE B 1 301 ? 18.953 -16.281 -7.371 1 93.69 301 ILE B O 1
ATOM 5537 N N . ILE B 1 302 ? 16.953 -15.586 -7.973 1 94.31 302 ILE B N 1
ATOM 5538 C CA . ILE B 1 302 ? 17.25 -15.617 -9.406 1 94.31 302 ILE B CA 1
ATOM 5539 C C . ILE B 1 302 ? 17.656 -14.219 -9.875 1 94.31 302 ILE B C 1
ATOM 5541 O O . ILE B 1 302 ? 16.875 -13.273 -9.742 1 94.31 302 ILE B O 1
ATOM 5545 N N . VAL B 1 303 ? 18.844 -14.094 -10.406 1 93.12 303 VAL B N 1
ATOM 5546 C CA . VAL B 1 303 ? 19.328 -12.797 -10.859 1 93.12 303 VAL B CA 1
ATOM 5547 C C . VAL B 1 303 ? 19.141 -12.664 -12.367 1 93.12 303 VAL B C 1
ATOM 5549 O O . VAL B 1 303 ? 19.031 -13.672 -13.078 1 93.12 303 VAL B O 1
ATOM 5552 N N . ASP B 1 304 ? 18.969 -11.484 -12.859 1 94.44 304 ASP B N 1
ATOM 5553 C CA . ASP B 1 304 ? 18.969 -11.102 -14.266 1 94.44 304 ASP B CA 1
ATOM 5554 C C . ASP B 1 304 ? 17.75 -11.656 -14.984 1 94.44 304 ASP B C 1
ATOM 5556 O O . ASP B 1 304 ? 17.844 -12.094 -16.141 1 94.44 304 ASP B O 1
ATOM 5560 N N . SER B 1 305 ? 16.703 -11.75 -14.25 1 97 305 SER B N 1
ATOM 5561 C CA . SER B 1 305 ? 15.422 -12.008 -14.914 1 97 305 SER B CA 1
ATOM 5562 C C . SER B 1 305 ? 14.961 -10.797 -15.711 1 97 305 SER B C 1
ATOM 5564 O O . SER B 1 305 ? 14.938 -9.672 -15.203 1 97 305 SER B O 1
ATOM 5566 N N . THR B 1 306 ? 14.625 -10.984 -17 1 98 306 THR B N 1
ATOM 5567 C CA . THR B 1 306 ? 14.133 -9.938 -17.891 1 98 306 THR B CA 1
ATOM 5568 C C . THR B 1 306 ? 12.906 -10.406 -18.656 1 98 306 THR B C 1
ATOM 5570 O O . THR B 1 306 ? 12.703 -11.609 -18.828 1 98 306 THR B O 1
ATOM 5573 N N . PRO B 1 307 ? 12.07 -9.438 -19.125 1 98.5 307 PRO B N 1
ATOM 5574 C CA . PRO B 1 307 ? 10.914 -9.797 -19.953 1 98.5 307 PRO B CA 1
ATOM 5575 C C . PRO B 1 307 ? 11.305 -10.617 -21.188 1 98.5 307 PRO B C 1
ATOM 5577 O O . PRO B 1 307 ? 10.578 -11.539 -21.562 1 98.5 307 PRO B O 1
ATOM 5580 N N . ASP B 1 308 ? 12.445 -10.336 -21.75 1 98.31 308 ASP B N 1
ATOM 5581 C CA . ASP B 1 308 ? 12.891 -11.062 -22.938 1 98.31 308 ASP B CA 1
ATOM 5582 C C . ASP B 1 308 ? 13.156 -12.531 -22.625 1 98.31 308 ASP B C 1
ATOM 5584 O O . ASP B 1 308 ? 12.734 -13.414 -23.359 1 98.31 308 ASP B O 1
ATOM 5588 N N . LEU B 1 309 ? 13.922 -12.758 -21.625 1 98.44 309 LEU B N 1
ATOM 5589 C CA . LEU B 1 309 ? 14.203 -14.133 -21.219 1 98.44 309 LEU B CA 1
ATOM 5590 C C . LEU B 1 309 ? 12.93 -14.844 -20.781 1 98.44 309 LEU B C 1
ATOM 5592 O O . LEU B 1 309 ? 12.758 -16.031 -21.047 1 98.44 309 LEU B O 1
ATOM 5596 N N . PHE B 1 310 ? 12.07 -14.148 -20.125 1 98.62 310 PHE B N 1
ATOM 5597 C CA . PHE B 1 310 ? 10.781 -14.68 -19.703 1 98.62 310 PHE B CA 1
ATOM 5598 C C . PHE B 1 310 ? 9.969 -15.133 -20.906 1 98.62 310 PHE B C 1
ATOM 5600 O O . PHE B 1 310 ? 9.344 -16.188 -20.891 1 98.62 310 PHE B O 1
ATOM 5607 N N . GLU B 1 311 ? 9.992 -14.297 -21.906 1 98.56 311 GLU B N 1
ATOM 5608 C CA . GLU B 1 311 ? 9.273 -14.617 -23.125 1 98.56 311 GLU B CA 1
ATOM 5609 C C . GLU B 1 311 ? 9.75 -15.953 -23.703 1 98.56 311 GLU B C 1
ATOM 5611 O O . GLU B 1 311 ? 8.938 -16.75 -24.172 1 98.56 311 GLU B O 1
ATOM 5616 N N . LYS B 1 312 ? 11.023 -16.188 -23.688 1 98 312 LYS B N 1
ATOM 5617 C CA . LYS B 1 312 ? 11.578 -17.453 -24.156 1 98 312 LYS B CA 1
ATOM 5618 C C . LYS B 1 312 ? 11.062 -18.625 -23.312 1 98 312 LYS B C 1
ATOM 5620 O O . LYS B 1 312 ? 10.719 -19.672 -23.859 1 98 312 LYS B O 1
ATOM 5625 N N . HIS B 1 313 ? 11.07 -18.453 -22.047 1 98 313 HIS B N 1
ATOM 5626 C CA . HIS B 1 313 ? 10.57 -19.469 -21.141 1 98 313 HIS B CA 1
ATOM 5627 C C . HIS B 1 313 ? 9.102 -19.781 -21.406 1 98 313 HIS B C 1
ATOM 5629 O O . HIS B 1 313 ? 8.703 -20.938 -21.438 1 98 313 HIS B O 1
ATOM 5635 N N . VAL B 1 314 ? 8.281 -18.719 -21.609 1 98.06 314 VAL B N 1
ATOM 5636 C CA . VAL B 1 314 ? 6.863 -18.891 -21.906 1 98.06 314 VAL B CA 1
ATOM 5637 C C . VAL B 1 314 ? 6.695 -19.703 -23.188 1 98.06 314 VAL B C 1
ATOM 5639 O O . VAL B 1 314 ? 5.871 -20.609 -23.25 1 98.06 314 VAL B O 1
ATOM 5642 N N . ALA B 1 315 ? 7.469 -19.391 -24.188 1 96.94 315 ALA B N 1
ATOM 5643 C CA . ALA B 1 315 ? 7.406 -20.094 -25.469 1 96.94 315 ALA B CA 1
ATOM 5644 C C . ALA B 1 315 ? 7.676 -21.594 -25.281 1 96.94 315 ALA B C 1
ATOM 5646 O O . ALA B 1 315 ? 7.012 -22.422 -25.891 1 96.94 315 ALA B O 1
ATOM 5647 N N . GLN B 1 316 ? 8.648 -21.906 -24.5 1 96.56 316 GLN B N 1
ATOM 5648 C CA . GLN B 1 316 ? 8.984 -23.297 -24.234 1 96.56 316 GLN B CA 1
ATOM 5649 C C . GLN B 1 316 ? 7.797 -24.047 -23.609 1 96.56 316 GLN B C 1
ATOM 5651 O O . GLN B 1 316 ? 7.461 -25.141 -24.031 1 96.56 316 GLN B O 1
ATOM 5656 N N . VAL B 1 317 ? 7.188 -23.453 -22.641 1 97.12 317 VAL B N 1
ATOM 5657 C CA . VAL B 1 317 ? 6.086 -24.094 -21.922 1 97.12 317 VAL B CA 1
ATOM 5658 C C . VAL B 1 317 ? 4.898 -24.281 -22.859 1 97.12 317 VAL B C 1
ATOM 5660 O O . VAL B 1 317 ? 4.262 -25.344 -22.875 1 97.12 317 VAL B O 1
ATOM 5663 N N . LEU B 1 318 ? 4.613 -23.25 -23.625 1 95.81 318 LEU B N 1
ATOM 5664 C CA . LEU B 1 318 ? 3.486 -23.328 -24.562 1 95.81 318 LEU B CA 1
ATOM 5665 C C . LEU B 1 318 ? 3.713 -24.422 -25.594 1 95.81 318 LEU B C 1
ATOM 5667 O O . LEU B 1 318 ? 2.768 -25.094 -26 1 95.81 318 LEU B O 1
ATOM 5671 N N . ASP B 1 319 ? 4.926 -24.562 -25.953 1 94.19 319 ASP B N 1
ATOM 5672 C CA . ASP B 1 319 ? 5.27 -25.625 -26.906 1 94.19 319 ASP B CA 1
ATOM 5673 C C . ASP B 1 319 ? 5.039 -27 -26.297 1 94.19 319 ASP B C 1
ATOM 5675 O O . ASP B 1 319 ? 4.676 -27.938 -27.016 1 94.19 319 ASP B O 1
ATOM 5679 N N . GLU B 1 320 ? 5.258 -27.141 -25.062 1 94.19 320 GLU B N 1
ATOM 5680 C CA . GLU B 1 320 ? 5.121 -28.422 -24.391 1 94.19 320 GLU B CA 1
ATOM 5681 C C . GLU B 1 320 ? 3.656 -28.828 -24.266 1 94.19 320 GLU B C 1
ATOM 5683 O O . GLU B 1 320 ? 3.338 -30.016 -24.234 1 94.19 320 GLU B O 1
ATOM 5688 N N . VAL B 1 321 ? 2.729 -27.891 -24.203 1 94.69 321 VAL B N 1
ATOM 5689 C CA . VAL B 1 321 ? 1.348 -28.234 -23.891 1 94.69 321 VAL B CA 1
ATOM 5690 C C . VAL B 1 321 ? 0.519 -28.297 -25.172 1 94.69 321 VAL B C 1
ATOM 5692 O O . VAL B 1 321 ? -0.608 -28.797 -25.172 1 94.69 321 VAL B O 1
ATOM 5695 N N . LYS B 1 322 ? 1.081 -27.875 -26.281 1 91.56 322 LYS B N 1
ATOM 5696 C CA . LYS B 1 322 ? 0.322 -27.656 -27.516 1 91.56 322 LYS B CA 1
ATOM 5697 C C . LYS B 1 322 ? -0.199 -28.984 -28.078 1 91.56 322 LYS B C 1
ATOM 5699 O O . LYS B 1 322 ? -1.205 -29 -28.781 1 91.56 322 LYS B O 1
ATOM 5704 N N . SER B 1 323 ? 0.456 -30.062 -27.812 1 91.69 323 SER B N 1
ATOM 5705 C CA . SER B 1 323 ? 0.093 -31.344 -28.406 1 91.69 323 SER B CA 1
ATOM 5706 C C . SER B 1 323 ? -0.997 -32.031 -27.594 1 91.69 323 SER B C 1
ATOM 5708 O O . SER B 1 323 ? -1.542 -33.062 -28.016 1 91.69 323 SER B O 1
ATOM 5710 N N . LYS B 1 324 ? -1.329 -31.547 -26.469 1 95.69 324 LYS B N 1
ATOM 5711 C CA . LYS B 1 324 ? -2.316 -32.156 -25.578 1 95.69 324 LYS B CA 1
ATOM 5712 C C . LYS B 1 324 ? -3.734 -31.938 -26.109 1 95.69 324 LYS B C 1
ATOM 5714 O O . LYS B 1 324 ? -3.955 -31.094 -26.984 1 95.69 324 LYS B O 1
ATOM 5719 N N . GLN B 1 325 ? -4.637 -32.781 -25.547 1 95.5 325 GLN B N 1
ATOM 5720 C CA . GLN B 1 325 ? -6.043 -32.469 -25.781 1 95.5 325 GLN B CA 1
ATOM 5721 C C . GLN B 1 325 ? -6.391 -31.062 -25.297 1 95.5 325 GLN B C 1
ATOM 5723 O O . GLN B 1 325 ? -5.879 -30.609 -24.266 1 95.5 325 GLN B O 1
ATOM 5728 N N . PRO B 1 326 ? -7.242 -30.406 -25.984 1 93.5 326 PRO B N 1
ATOM 5729 C CA . PRO B 1 326 ? -7.551 -29.016 -25.703 1 93.5 326 PRO B CA 1
ATOM 5730 C C . PRO B 1 326 ? -7.91 -28.766 -24.234 1 93.5 326 PRO B C 1
ATOM 5732 O O . PRO B 1 326 ? -7.434 -27.812 -23.625 1 93.5 326 PRO B O 1
ATOM 5735 N N . GLU B 1 327 ? -8.672 -29.641 -23.672 1 95.06 327 GLU B N 1
ATOM 5736 C CA . GLU B 1 327 ? -9.133 -29.484 -22.297 1 95.06 327 GLU B CA 1
ATOM 5737 C C . GLU B 1 327 ? -7.973 -29.578 -21.312 1 95.06 327 GLU B C 1
ATOM 5739 O O . GLU B 1 327 ? -8.07 -29.094 -20.172 1 95.06 327 GLU B O 1
ATOM 5744 N N . HIS B 1 328 ? -6.852 -30.172 -21.766 1 97.44 328 HIS B N 1
ATOM 5745 C CA . HIS B 1 328 ? -5.73 -30.422 -20.859 1 97.44 328 HIS B CA 1
ATOM 5746 C C . HIS B 1 328 ? -4.527 -29.562 -21.219 1 97.44 328 HIS B C 1
ATOM 5748 O O . HIS B 1 328 ? -3.441 -29.75 -20.672 1 97.44 328 HIS B O 1
ATOM 5754 N N . GLN B 1 329 ? -4.738 -28.641 -22.188 1 96.75 329 GLN B N 1
ATOM 5755 C CA . GLN B 1 329 ? -3.711 -27.656 -22.484 1 96.75 329 GLN B CA 1
ATOM 5756 C C . GLN B 1 329 ? -3.709 -26.531 -21.453 1 96.75 329 GLN B C 1
ATOM 5758 O O . GLN B 1 329 ? -4.195 -25.438 -21.719 1 96.75 329 GLN B O 1
ATOM 5763 N N . ILE B 1 330 ? -3.146 -26.844 -20.297 1 98 330 ILE B N 1
ATOM 5764 C CA . ILE B 1 330 ? -3.152 -25.938 -19.141 1 98 330 ILE B CA 1
ATOM 5765 C C . ILE B 1 330 ? -1.726 -25.734 -18.641 1 98 330 ILE B C 1
ATOM 5767 O O . ILE B 1 330 ? -0.931 -26.672 -18.609 1 98 330 ILE B O 1
ATOM 5771 N N . ALA B 1 331 ? -1.372 -24.547 -18.375 1 98.06 331 ALA B N 1
ATOM 5772 C CA . ALA B 1 331 ? -0.142 -24.203 -17.672 1 98.06 331 ALA B CA 1
ATOM 5773 C C . ALA B 1 331 ? -0.417 -23.219 -16.547 1 98.06 331 ALA B C 1
ATOM 5775 O O . ALA B 1 331 ? -1.328 -22.391 -16.641 1 98.06 331 ALA B O 1
ATOM 5776 N N . PHE B 1 332 ? 0.31 -23.328 -15.492 1 98.62 332 PHE B N 1
ATOM 5777 C CA . PHE B 1 332 ? 0.184 -22.422 -14.359 1 98.62 332 PHE B CA 1
ATOM 5778 C C . PHE B 1 332 ? 1.285 -21.359 -14.391 1 98.62 332 PHE B C 1
ATOM 5780 O O . PHE B 1 332 ? 2.434 -21.672 -14.727 1 98.62 332 PHE B O 1
ATOM 5787 N N . ILE B 1 333 ? 0.903 -20.156 -14.117 1 98.62 333 ILE B N 1
ATOM 5788 C CA . ILE B 1 333 ? 1.877 -19.078 -13.938 1 98.62 333 ILE B CA 1
ATOM 5789 C C . ILE B 1 333 ? 2.16 -18.891 -12.453 1 98.62 333 ILE B C 1
ATOM 5791 O O . ILE B 1 333 ? 1.252 -18.578 -11.672 1 98.62 333 ILE B O 1
ATOM 5795 N N . LYS B 1 334 ? 3.34 -19.172 -12.047 1 97.81 334 LYS B N 1
ATOM 5796 C CA . LYS B 1 334 ? 3.822 -18.891 -10.695 1 97.81 334 LYS B CA 1
ATOM 5797 C C . LYS B 1 334 ? 4.742 -17.672 -10.68 1 97.81 334 LYS B C 1
ATOM 5799 O O . LYS B 1 334 ? 5.957 -17.812 -10.836 1 97.81 334 LYS B O 1
ATOM 5804 N N . SER B 1 335 ? 4.082 -16.531 -10.484 1 98.19 335 SER B N 1
ATOM 5805 C CA . SER B 1 335 ? 2.752 -16.203 -9.977 1 98.19 335 SER B CA 1
ATOM 5806 C C . SER B 1 335 ? 2.291 -14.836 -10.469 1 98.19 335 SER B C 1
ATOM 5808 O O . SER B 1 335 ? 3.025 -14.148 -11.188 1 98.19 335 SER B O 1
ATOM 5810 N N . TRP B 1 336 ? 1.109 -14.539 -10.164 1 98.81 336 TRP B N 1
ATOM 5811 C CA . TRP B 1 336 ? 0.543 -13.234 -10.508 1 98.81 336 TRP B CA 1
ATOM 5812 C C . TRP B 1 336 ? 1.121 -12.141 -9.617 1 98.81 336 TRP B C 1
ATOM 5814 O O . TRP B 1 336 ? 1.613 -11.125 -10.117 1 98.81 336 TRP B O 1
ATOM 5824 N N . ASN B 1 337 ? 1.126 -12.422 -8.273 1 98.75 337 ASN B N 1
ATOM 5825 C CA . ASN B 1 337 ? 1.365 -11.266 -7.414 1 98.75 337 ASN B CA 1
ATOM 5826 C C . ASN B 1 337 ? 2.098 -11.664 -6.137 1 98.75 337 ASN B C 1
ATOM 5828 O O . ASN B 1 337 ? 1.866 -11.078 -5.078 1 98.75 337 ASN B O 1
ATOM 5832 N N . GLU B 1 338 ? 2.938 -12.664 -6.172 1 98.31 338 GLU B N 1
ATOM 5833 C CA . GLU B 1 338 ? 3.715 -12.992 -4.98 1 98.31 338 GLU B CA 1
ATOM 5834 C C . GLU B 1 338 ? 4.922 -12.07 -4.836 1 98.31 338 GLU B C 1
ATOM 5836 O O . GLU B 1 338 ? 6.066 -12.516 -4.941 1 98.31 338 GLU B O 1
ATOM 5841 N N . TRP B 1 339 ? 4.684 -10.883 -4.414 1 98.25 339 TRP B N 1
ATOM 5842 C CA . TRP B 1 339 ? 5.676 -9.812 -4.355 1 98.25 339 TRP B CA 1
ATOM 5843 C C . TRP B 1 339 ? 6.758 -10.125 -3.328 1 98.25 339 TRP B C 1
ATOM 5845 O O . TRP B 1 339 ? 7.934 -9.82 -3.541 1 98.25 339 TRP B O 1
ATOM 5855 N N . GLY B 1 340 ? 6.383 -10.719 -2.223 1 96.75 340 GLY B N 1
ATOM 5856 C CA . GLY B 1 340 ? 7.332 -11.008 -1.16 1 96.75 340 GLY B CA 1
ATOM 5857 C C . GLY B 1 340 ? 8.391 -12.023 -1.566 1 96.75 340 GLY B C 1
ATOM 5858 O O . GLY B 1 340 ? 9.445 -12.109 -0.935 1 96.75 340 GLY B O 1
ATOM 5859 N N . GLU B 1 341 ? 8.117 -12.742 -2.637 1 96.62 341 GLU B N 1
ATOM 5860 C CA . GLU B 1 341 ? 9.047 -13.742 -3.158 1 96.62 341 GLU B CA 1
ATOM 5861 C C . GLU B 1 341 ? 9.648 -13.289 -4.488 1 96.62 341 GLU B C 1
ATOM 5863 O O . GLU B 1 341 ? 10.305 -14.078 -5.176 1 96.62 341 GLU B O 1
ATOM 5868 N N . GLY B 1 342 ? 9.344 -12.047 -4.801 1 97.12 342 GLY B N 1
ATOM 5869 C CA . GLY B 1 342 ? 9.805 -11.547 -6.086 1 97.12 342 GLY B CA 1
ATOM 5870 C C . GLY B 1 342 ? 9.227 -12.305 -7.266 1 97.12 342 GLY B C 1
ATOM 5871 O O . GLY B 1 342 ? 9.773 -12.266 -8.367 1 97.12 342 GLY B O 1
ATOM 5872 N N . ASN B 1 343 ? 8.211 -13.086 -7.039 1 97.81 343 ASN B N 1
ATOM 5873 C CA . ASN B 1 343 ? 7.582 -13.969 -8.016 1 97.81 343 ASN B CA 1
ATOM 5874 C C . ASN B 1 343 ? 6.254 -13.398 -8.508 1 97.81 343 ASN B C 1
ATOM 5876 O O . ASN B 1 343 ? 5.188 -13.836 -8.062 1 97.81 343 ASN B O 1
ATOM 5880 N N . TYR B 1 344 ? 6.359 -12.414 -9.445 1 98.44 344 TYR B N 1
ATOM 5881 C CA . TYR B 1 344 ? 5.176 -11.703 -9.914 1 98.44 344 TYR B CA 1
ATOM 5882 C C . TYR B 1 344 ? 5.332 -11.297 -11.375 1 98.44 344 TYR B C 1
ATOM 5884 O O . TYR B 1 344 ? 6.449 -11.172 -11.875 1 98.44 344 TYR B O 1
ATOM 5892 N N . ILE B 1 345 ? 4.191 -11.102 -12.055 1 98.69 345 ILE B N 1
ATOM 5893 C CA . ILE B 1 345 ? 4.223 -10.594 -13.422 1 98.69 345 ILE B CA 1
ATOM 5894 C C . ILE B 1 345 ? 3.512 -9.25 -13.492 1 98.69 345 ILE B C 1
ATOM 5896 O O . ILE B 1 345 ? 3.469 -8.609 -14.547 1 98.69 345 ILE B O 1
ATOM 5900 N N . GLU B 1 346 ? 2.91 -8.758 -12.352 1 98.75 346 GLU B N 1
ATOM 5901 C CA . GLU B 1 346 ? 2.326 -7.426 -12.281 1 98.75 346 GLU B CA 1
ATOM 5902 C C . GLU B 1 346 ? 3.359 -6.352 -12.609 1 98.75 346 GLU B C 1
ATOM 5904 O O . GLU B 1 346 ? 4.559 -6.555 -12.422 1 98.75 346 GLU B O 1
ATOM 5909 N N . PRO B 1 347 ? 2.896 -5.191 -13.102 1 98.31 347 PRO B N 1
ATOM 5910 C CA . PRO B 1 347 ? 3.832 -4.129 -13.477 1 98.31 347 PRO B CA 1
ATOM 5911 C C . PRO B 1 347 ? 4.609 -3.58 -12.281 1 98.31 347 PRO B C 1
ATOM 5913 O O . PRO B 1 347 ? 4.043 -3.4 -11.203 1 98.31 347 PRO B O 1
ATOM 5916 N N . ASP B 1 348 ? 5.855 -3.404 -12.438 1 97.62 348 ASP B N 1
ATOM 5917 C CA . ASP B 1 348 ? 6.699 -2.738 -11.453 1 97.62 348 ASP B CA 1
ATOM 5918 C C . ASP B 1 348 ? 7.391 -1.517 -12.055 1 97.62 348 ASP B C 1
ATOM 5920 O O . ASP B 1 348 ? 7.184 -1.193 -13.227 1 97.62 348 ASP B O 1
ATOM 5924 N N . LEU B 1 349 ? 8.117 -0.81 -11.297 1 96.25 349 LEU B N 1
ATOM 5925 C CA . LEU B 1 349 ? 8.727 0.434 -11.766 1 96.25 349 LEU B CA 1
ATOM 5926 C C . LEU B 1 349 ? 9.867 0.154 -12.734 1 96.25 349 LEU B C 1
ATOM 5928 O O . LEU B 1 349 ? 10.164 0.975 -13.609 1 96.25 349 LEU B O 1
ATOM 5932 N N . LYS B 1 350 ? 10.508 -0.975 -12.633 1 96.44 350 LYS B N 1
ATOM 5933 C CA . LYS B 1 350 ? 11.688 -1.27 -13.438 1 96.44 350 LYS B CA 1
ATOM 5934 C C . LYS B 1 350 ? 11.297 -1.698 -14.844 1 96.44 350 LYS B C 1
ATOM 5936 O O . LYS B 1 350 ? 11.867 -1.214 -15.828 1 96.44 350 LYS B O 1
ATOM 5941 N N . PHE B 1 351 ? 10.305 -2.594 -14.953 1 97.62 351 PHE B N 1
ATOM 5942 C CA . PHE B 1 351 ? 10.008 -3.184 -16.25 1 97.62 351 PHE B CA 1
ATOM 5943 C C . PHE B 1 351 ? 8.609 -2.797 -16.719 1 97.62 351 PHE B C 1
ATOM 5945 O O . PHE B 1 351 ? 8.203 -3.154 -17.828 1 97.62 351 PHE B 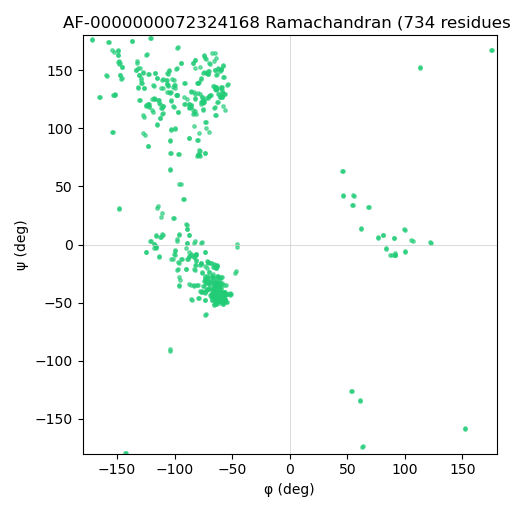O 1
ATOM 5952 N N . GLY B 1 352 ? 7.879 -2.037 -15.859 1 97.12 352 GLY B N 1
ATOM 5953 C CA . GLY B 1 352 ? 6.508 -1.72 -16.219 1 97.12 352 GLY B CA 1
ATOM 5954 C C . GLY B 1 352 ? 5.676 -2.947 -16.547 1 97.12 352 GLY B C 1
ATOM 5955 O O . GLY B 1 352 ? 5.645 -3.906 -15.781 1 97.12 352 GLY B O 1
ATOM 5956 N N . ASN B 1 353 ? 5.059 -2.922 -17.734 1 97.75 353 ASN B N 1
ATOM 5957 C CA . ASN B 1 353 ? 4.219 -4.027 -18.188 1 97.75 353 ASN B CA 1
ATOM 5958 C C . ASN B 1 353 ? 5.031 -5.059 -18.969 1 97.75 353 ASN B C 1
ATOM 5960 O O . ASN B 1 353 ? 4.461 -5.914 -19.641 1 97.75 353 ASN B O 1
ATOM 5964 N N . GLY B 1 354 ? 6.277 -5.047 -18.844 1 98.5 354 GLY B N 1
ATOM 5965 C CA . GLY B 1 354 ? 7.156 -5.848 -19.688 1 98.5 354 GLY B CA 1
ATOM 5966 C C . GLY B 1 354 ? 6.82 -7.328 -19.656 1 98.5 354 GLY B C 1
ATOM 5967 O O . GLY B 1 354 ? 6.754 -7.973 -20.703 1 98.5 354 GLY B O 1
ATOM 5968 N N . TYR B 1 355 ? 6.668 -7.926 -18.547 1 98.75 355 TYR B N 1
ATOM 5969 C CA . TYR B 1 355 ? 6.383 -9.352 -18.406 1 98.75 355 TYR B CA 1
ATOM 5970 C C . TYR B 1 355 ? 5.012 -9.688 -18.984 1 98.75 355 TYR B C 1
ATOM 5972 O O . TYR B 1 355 ? 4.844 -10.711 -19.641 1 98.75 355 TYR B O 1
ATOM 5980 N N . LEU B 1 356 ? 4.031 -8.82 -18.703 1 98.75 356 LEU B N 1
ATOM 5981 C CA . LEU B 1 356 ? 2.689 -9.023 -19.234 1 98.75 356 LEU B CA 1
ATOM 5982 C C . LEU B 1 356 ? 2.701 -8.945 -20.766 1 98.75 356 LEU B C 1
ATOM 5984 O O . LEU B 1 356 ? 2.035 -9.734 -21.438 1 98.75 356 LEU B O 1
ATOM 5988 N N . GLU B 1 357 ? 3.432 -8.016 -21.25 1 98.5 357 GLU B N 1
ATOM 5989 C CA . GLU B 1 357 ? 3.539 -7.855 -22.703 1 98.5 357 GLU B CA 1
ATOM 5990 C C . GLU B 1 357 ? 4.234 -9.055 -23.328 1 98.5 357 GLU B C 1
ATOM 5992 O O . GLU B 1 357 ? 3.824 -9.531 -24.391 1 98.5 357 GLU B O 1
ATOM 5997 N N . ALA B 1 358 ? 5.301 -9.469 -22.719 1 98.5 358 ALA B N 1
ATOM 5998 C CA . ALA B 1 358 ? 6 -10.656 -23.203 1 98.5 358 ALA B CA 1
ATOM 5999 C C . ALA B 1 358 ? 5.066 -11.867 -23.25 1 98.5 358 ALA B C 1
ATOM 6001 O O . ALA B 1 358 ? 5.074 -12.625 -24.219 1 98.5 358 ALA B O 1
ATOM 6002 N N . LEU B 1 359 ? 4.316 -12.07 -22.219 1 98.12 359 LEU B N 1
ATOM 6003 C CA . LEU B 1 359 ? 3.344 -13.156 -22.156 1 98.12 359 LEU B CA 1
ATOM 6004 C C . LEU B 1 359 ? 2.326 -13.039 -23.281 1 98.12 359 LEU B C 1
ATOM 6006 O O . LEU B 1 359 ? 2.051 -14.016 -23.984 1 98.12 359 LEU B O 1
ATOM 6010 N N . SER B 1 360 ? 1.775 -11.852 -23.422 1 97.19 360 SER B N 1
ATOM 6011 C CA . SER B 1 360 ? 0.755 -11.586 -24.438 1 97.19 360 SER B CA 1
ATOM 6012 C C . SER B 1 360 ? 1.272 -11.891 -25.844 1 97.19 360 SER B C 1
ATOM 6014 O O . SER B 1 360 ? 0.556 -12.469 -26.656 1 97.19 360 SER B O 1
ATOM 6016 N N . ARG B 1 361 ? 2.459 -11.516 -26.109 1 96.94 361 ARG B N 1
ATOM 6017 C CA . ARG B 1 361 ? 3.051 -11.742 -27.438 1 96.94 361 ARG B CA 1
ATOM 6018 C C . ARG B 1 361 ? 3.125 -13.234 -27.75 1 96.94 361 ARG B C 1
ATOM 6020 O O . ARG B 1 361 ? 2.828 -13.656 -28.859 1 96.94 361 ARG B O 1
ATOM 6027 N N . GLN B 1 362 ? 3.527 -13.984 -26.781 1 96 362 GLN B N 1
ATOM 6028 C CA . GLN B 1 362 ? 3.66 -15.422 -27.016 1 96 362 GLN B CA 1
ATOM 6029 C C . GLN B 1 362 ? 2.293 -16.078 -27.172 1 96 362 GLN B C 1
ATOM 6031 O O . GLN B 1 362 ? 2.131 -17.016 -27.953 1 96 362 GLN B O 1
ATOM 6036 N N . ILE B 1 363 ? 1.308 -15.625 -26.406 1 93.62 363 ILE B N 1
ATOM 6037 C CA . ILE B 1 363 ? -0.036 -16.188 -26.484 1 93.62 363 ILE B CA 1
ATOM 6038 C C . ILE B 1 363 ? -0.645 -15.883 -27.844 1 93.62 363 ILE B C 1
ATOM 6040 O O . ILE B 1 363 ? -1.287 -16.734 -28.453 1 93.62 363 ILE B O 1
ATOM 6044 N N . GLU B 1 364 ? -0.447 -14.68 -28.281 1 91 364 GLU B N 1
ATOM 6045 C CA . GLU B 1 364 ? -0.952 -14.281 -29.594 1 91 364 GLU B CA 1
ATOM 6046 C C . GLU B 1 364 ? -0.301 -15.102 -30.703 1 91 364 GLU B C 1
ATOM 6048 O O . GLU B 1 364 ? -0.954 -15.445 -31.688 1 91 364 GLU B O 1
ATOM 6053 N N . LYS B 1 365 ? 0.907 -15.352 -30.531 1 89.25 365 LYS B N 1
ATOM 6054 C CA . LYS B 1 365 ? 1.624 -16.141 -31.531 1 89.25 365 LYS B CA 1
ATOM 6055 C C . LYS B 1 365 ? 1.027 -17.547 -31.641 1 89.25 365 LYS B C 1
ATOM 6057 O O . LYS B 1 365 ? 0.903 -18.078 -32.75 1 89.25 365 LYS B O 1
ATOM 6062 N N . VAL B 1 366 ? 0.711 -18.156 -30.562 1 85.12 366 VAL B N 1
ATOM 6063 C CA . VAL B 1 366 ? 0.189 -19.516 -30.562 1 85.12 366 VAL B CA 1
ATOM 6064 C C . VAL B 1 366 ? -1.25 -19.516 -31.062 1 85.12 366 VAL B C 1
ATOM 6066 O O . VAL B 1 366 ? -1.7 -20.5 -31.672 1 85.12 366 VAL B O 1
ATOM 6069 N N . ARG B 1 367 ? -1.991 -18.453 -30.844 1 76.5 367 ARG B N 1
ATOM 6070 C CA . ARG B 1 367 ? -3.3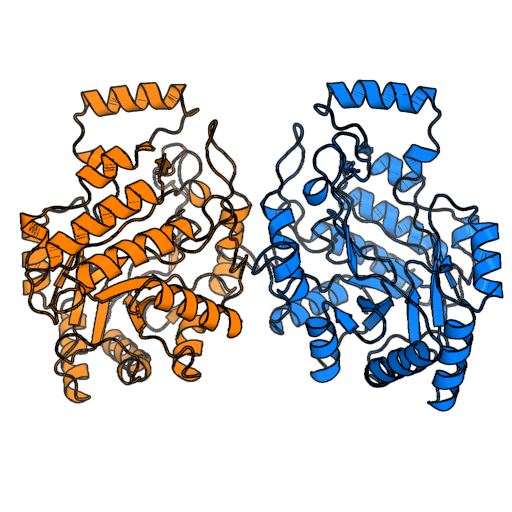71 -18.359 -31.312 1 76.5 367 ARG B CA 1
ATOM 6071 C C . ARG B 1 367 ? -3.432 -18.266 -32.844 1 76.5 367 ARG B C 1
ATOM 6073 O O . ARG B 1 367 ? -4.395 -18.719 -33.438 1 76.5 367 ARG B O 1
ATOM 6080 N N . TYR B 1 368 ? -2.488 -17.688 -33.5 1 68.06 368 TYR B N 1
ATOM 6081 C CA . TYR B 1 368 ? -2.498 -17.484 -34.938 1 68.06 368 TYR B CA 1
ATOM 6082 C C . TYR B 1 368 ? -1.766 -18.625 -35.656 1 68.06 368 TYR B C 1
ATOM 6084 O O . TYR B 1 368 ? -1.83 -18.75 -36.875 1 68.06 368 TYR B O 1
ATOM 6092 N N . GLU B 1 369 ? -1.069 -19.422 -35 1 64.75 369 GLU B N 1
ATOM 6093 C CA . GLU B 1 369 ? -0.475 -20.594 -35.625 1 64.75 369 GLU B CA 1
ATOM 6094 C C . GLU B 1 369 ? -1.471 -21.75 -35.719 1 64.75 369 GLU B C 1
ATOM 6096 O O . GLU B 1 369 ? -1.537 -22.469 -36.719 1 64.75 369 GLU B O 1
#

pLDDT: mean 92.48, std 10.65, range [38.91, 98.94]

Radius of gyration: 29.31 Å; Cα contacts (8 Å, |Δi|>4): 1496; chains: 2; bounding box: 60×87×71 Å

Nearest PDB structures (foldseek):
  6fwi-assembly1_A  TM=6.340E-01  e=1.772E-11  Bacteroides xylanisolvens XB1A
  6fwq-assembly1_A  TM=6.216E-01  e=2.254E-11  Bacteroides xylanisolvens XB1A
  6fwo-assembly1_A  TM=6.149E-01  e=2.543E-11  Bacteroides xylanisolvens XB1A
  5mc8-assembly1_A  TM=6.330E-01  e=6.275E-11  Bacteroides xylanisolvens XB1A
  6fwg-assembly1_A  TM=6.178E-01  e=8.479E-11  Bacteroides xylanisolvens XB1A

Secondary structure (DSSP, 8-state):
-PPPEEEEEE---SS--HHHHHHH-TT--HHHHHHH---SSTT---S--B-TT-S--TT-HHHHHHHHHHHHHHT--EEEEEEEEETTEEES-HHHHHHHHH--S---EEEEE--SPEEE--B-TTSSB-TT-EEEE-----HHHHHHHHHHHHHHHTSTTB-EETTEEEEEETTGGGS-HHHHHHHHHHHHHTTSS--EEEEEE-TTS-HHHHHHHHHHHT-SEEEE--TTHHHHTS-HHHHHHHHHHHHHHTTT--SEEEHHHHTTTS--HHHHTSTTB--EE----B-HHHHGGGS-EEE---HHHHHHHHHHHHHHHTTS-GGG-EEEES-SEEGGGTEE-S-BTTTBTHHHHHHHHHHHHHHH-/-PPPEEEEEE---SS--HHHHHHH-TT--HHHHHHH---SSTT---S--B-TT-S--TT-HHHHHHHHHHHHHHT--EEEEEEEEETTEEES-HHHHHHHHH--S---EEEEE--SPEEE-PBPTTSSBPTT-EEEE-----HHHHHHHHHHHHHHHTSTTB-EETTEEEEEETTGGGS-HHHHHHHHHHHHHTTSS--EEEEEE-TTS-HHHHHHHHHHHT-SEEEE--TTHHHHTS-HHHHHHHHHHHHHHTTT---EEEHHHHTTTS--HHHHTSTTB--EE----B-HHHHGGGS-EEE---HHHHHHHHHHHHHHHTTS-GGG-EEEES-SEEGGGTEE-S-BTTTBTHHHHHHHHHHHHHHH-

Foldseek 3Di:
DFFFAEEFEDELQLFDDDLCCVVPNPGDGLVVLLQVFDAQAPPRDPSFAFDPLGSDHLLDQVSQQVLQVLCVLLPHQEYAYEWEDALNDTPSCPSVVCCLVVVPDLGAYAYEYAQAFDWPFDADPQLDRDPPIGGSGHHDDDLVSLVVVLVVCVSVQPRPRADDFVQAGEYEYEALVPDDLSSQVSQQVVCVVVPGNGHAYEYEAELVDDPVVVQVVSVVSRHQAYEYDCVCVLVVPDDPVRLVVQQVVCCVRSVHQRQEEELLSSLVRQDDLVVCLDLRYAYEQWQFFDLCSPRNSSTHGHPDRFLVSSLVSLLRNQVSLVVYDSSSSYHYYQHDDPSNGPTHQRATPPQGNSNSNSSSVSSVVSVVD/DFFFAEEFEDELQLFDDDLCCVVPNPGDGLVVLLQVFDAQAPPRDPSFAFDPLGSDHLLDQVSQQVLQVLCVLLPHQEYAYEWEDALNDTPSCPSVVCCLVVVPDLGAYAYEYPQAFDWDFDADPQLDRDPPIGGSGHHDDDLVSLVVVLVVCVSVQPRPRADDFVQAGEYEYEALVPDDLSSQVSQQVVCVVVPGNGHAYEYEAELVDDPVVVQVVSVVSRHQAYEYDCVCVLVVPDDPVRLVVQQVVCCVRSVQQRQEDELLSSLVRQDDLVVCLDLRYAYEQWQFWWLCSPRNSSTHGHPDRFLVSSLVSLLRNQVSLVVYDSSSSYHYYQHDDPSNGPGHQRATPPQGNSNSNSSSVSSVVSVVD

Sequence (738 aa):
MSKPRLIALYLPQFHPFKENDEWWGKGFTEWTNVAKARPLFRGHYQPKVPADLGFYDLRVPEVREEQARLAKEAGIDGFCYWHYWFEGHELMERPFWEVVNSGKPDFPFCIGWANETWKSKMWNKDGSLGAGTKTLIEQTYSEEDDVAHFNALLKAFKDSRYILVDGAPLVFVHRATDMPEHTIRIWNELAKEKGFPGIHFVGRITLLENYAQAKDLLLKRGFNAVTVSRLGSSALKESLYDKLLRKFWQTLRYKGCTHLISYSQEIKTLCDPEFDSNEDVYPAIYPNWDHSPRSGRNGFIIVDSTPDLFEKHVAQVLDEVKSKQPEHQIAFIKSWNEWGEGNYIEPDLKFGNGYLEALSRQIEKVRYEMSKPRLIALYLPQFHPFKENDEWWGKGFTEWTNVAKARPLFRGHYQPKVPADLGFYDLRVPEVREEQARLAKEAGIDGFCYWHYWFEGHELMERPFWEVVNSGKPDFPFCIGWANETWKSKMWNKDGSLGAGTKTLIEQTYSEEDDVAHFNALLKAFKDSRYILVDGAPLVFVHRATDMPEHTIRIWNELAKEKGFPGIHFVGRITLLENYAQAKDLLLKRGFNAVTVSRLGSSALKESLYDKLLRKFWQTLRYKGCTHLISYSQEIKTLCDPEFDSNEDVYPAIYPNWDHSPRSGRNGFIIVDSTPDLFEKHVAQVLDEVKSKQPEHQIAFIKSWNEWGEGNYIEPDLKFGNGYLEALSRQIEKVRYE

Organism: Xylanibacter ruminicola (strain ATCC 19189 / DSM 19721 / CIP 105475 / JCM 8958 / 23) (NCBI:txid264731)

InterPro domains:
  IPR032719 Glycosyltransferase WbsX [PTHR41244] (5-365)
  IPR060009 Glycosyltransferase WbsX, N-terminal domain [PF14307] (6-358)
  IPR060009 Glycosyltransferase WbsX, N-terminal domain [cd11579] (4-364)